Protein AF-U5WVJ7-F1 (afdb_monomer)

Secondary structure (DSSP, 8-state):
----S----THHHHHHHHHHHHHHHHHHHHHHHHHHHHHHHHGGG---HHHHHHHHHHHHHHHHHHHHHHHHHTT--S--HHHHHHHHHHHHHHHHHHHH-HHHHHHHHHHHHHHHHHHHHHHHHHHHHHHHT-GGG-------------------PPPHHHHHHHHHHHHHHHHHHHTHHHHHHHHHHHHHHHHHHHHHSBSS---SS-TTHHHHHHHHHHHHHHHHHHHHHHIIIIIHHHHHHS-HHHHHHHHHS-HHHHHHHHHHHHHHHHHHHHHHHHHSHHHHHHHHHHHT-SS--GGGGG-S-HHHHHHHHHHHHHHHHHHT--HHHHHHHHHHHHHHHHHHHS-B----GGGGGTS--HHHHHHHTB-SGGGTT----SS-THHHHHHT-----TT---S-BS-SS-PPSSHHHHHHGGG-

Foldseek 3Di:
DDDDDDPDDPVVVLVVLLVLLLVLLVVLLCLLVVVLCCLVVVCPVPPDPVSVVSSVVSVVLSVVSVVVNVCSVVVDLADDPSRVVSLVVQLVVLLVCCLVPVVRSVVSNCSSLSNVVSSLVSVVSVVVVVCVVPPPPDDDDDDDDDDDDDDDDDDDDADPVSVVVCVVVVVLVVLLVVCQVSLVSVVVSCLSPQVVQCVRFFPDPADSCHPQNVQLSVLSSSLVSLLVVLLVVLLVPVLVVLLVVADPVQLVCLQPDDLVVVLVVLVVLLQLLLLVQQLCCQPPLLSVLFALQLLADWDFALSSLSRGASVSSNRSNNSSQSVCSSSNYDPVSSVVVVVVLSVLSSQLRHRGPDDPPVCCQQAPHVQQVQLCQAQDPVSRSARRGSGGNVSRVVVVRGDHDPPDHHPTGRYPDDQDRHNVSSNCRSVD

Organism: NCBI:txid557599

Structure (mmCIF, N/CA/C/O backbone):
data_AF-U5WVJ7-F1
#
_entry.id   AF-U5WVJ7-F1
#
loop_
_atom_site.group_PDB
_atom_site.id
_atom_site.type_symbol
_atom_site.label_atom_id
_atom_site.label_alt_id
_atom_site.label_comp_id
_atom_site.label_asym_id
_atom_site.label_entity_id
_atom_site.label_seq_id
_atom_site.pdbx_PDB_ins_code
_atom_site.Cartn_x
_atom_site.Cartn_y
_atom_site.Cartn_z
_atom_site.occupancy
_atom_site.B_iso_or_equiv
_atom_site.auth_seq_id
_atom_site.auth_comp_id
_atom_site.auth_asym_id
_atom_site.auth_atom_id
_atom_site.pdbx_PDB_model_num
ATOM 1 N N . MET A 1 1 ? -30.388 20.032 55.601 1.00 39.38 1 MET A N 1
ATOM 2 C CA . MET A 1 1 ? -28.988 20.300 55.983 1.00 39.38 1 MET A CA 1
ATOM 3 C C . MET A 1 1 ? -28.206 19.000 55.839 1.00 39.38 1 MET A C 1
ATOM 5 O O . MET A 1 1 ? -28.376 18.119 56.662 1.00 39.38 1 MET A O 1
ATOM 9 N N . ASN A 1 2 ? -27.510 18.833 54.711 1.00 33.66 2 ASN A N 1
ATOM 10 C CA . ASN A 1 2 ? -26.259 18.076 54.558 1.00 33.66 2 ASN A CA 1
ATOM 11 C C . ASN A 1 2 ? -25.792 18.257 53.111 1.00 33.66 2 ASN A C 1
ATOM 13 O O . ASN A 1 2 ? -26.078 17.473 52.210 1.00 33.66 2 ASN A O 1
ATOM 17 N N . ALA A 1 3 ? -25.149 19.406 52.916 1.00 40.56 3 ALA A N 1
ATOM 18 C CA . ALA A 1 3 ? -24.217 19.646 51.834 1.00 40.56 3 ALA A CA 1
ATOM 19 C C . ALA A 1 3 ? -22.933 18.828 52.075 1.00 40.56 3 ALA A C 1
ATOM 21 O O . ALA A 1 3 ? -22.663 18.430 53.204 1.00 40.56 3 ALA A O 1
ATOM 22 N N . ALA A 1 4 ? -22.132 18.686 51.017 1.00 40.00 4 ALA A N 1
ATOM 23 C CA . ALA A 1 4 ? -20.769 18.147 50.997 1.00 40.00 4 ALA A CA 1
ATOM 24 C C . ALA A 1 4 ? -20.615 16.626 50.796 1.00 40.00 4 ALA A C 1
ATOM 26 O O . ALA A 1 4 ? -20.041 15.919 51.615 1.00 40.00 4 ALA A O 1
ATOM 27 N N . LEU A 1 5 ? -20.985 16.153 49.602 1.00 38.38 5 LEU A N 1
ATOM 28 C CA . LEU A 1 5 ? -20.219 15.103 48.922 1.00 38.38 5 LEU A CA 1
ATOM 29 C C . LEU A 1 5 ? -19.659 15.683 47.615 1.00 38.38 5 LEU A C 1
ATOM 31 O O . LEU A 1 5 ? -20.274 15.635 46.554 1.00 38.38 5 LEU A O 1
ATOM 35 N N . THR A 1 6 ? -18.527 16.371 47.781 1.00 40.62 6 THR A N 1
ATOM 36 C CA . THR A 1 6 ? -17.400 16.457 46.838 1.00 40.62 6 THR A CA 1
ATOM 37 C C . THR A 1 6 ? -17.735 16.511 45.338 1.00 40.62 6 THR A C 1
ATOM 39 O O . THR A 1 6 ? -17.520 15.562 44.582 1.00 40.62 6 THR A O 1
ATOM 42 N N . ARG A 1 7 ? -18.094 17.710 44.854 1.00 43.34 7 ARG A N 1
ATOM 43 C CA . ARG A 1 7 ? -17.657 18.132 43.513 1.00 43.34 7 ARG A CA 1
ATOM 44 C C . ARG A 1 7 ? -16.134 18.226 43.551 1.00 43.34 7 ARG A C 1
ATOM 46 O O . ARG A 1 7 ? -15.591 19.212 44.032 1.00 43.34 7 ARG A O 1
ATOM 53 N N . ALA A 1 8 ? -15.447 17.178 43.110 1.00 40.25 8 ALA A N 1
ATOM 54 C CA . ALA A 1 8 ? -14.032 17.293 42.800 1.00 40.25 8 ALA A CA 1
ATOM 55 C C . ALA A 1 8 ? -13.891 18.302 41.649 1.00 40.25 8 ALA A C 1
ATOM 57 O O . ALA A 1 8 ? -14.382 18.053 40.546 1.00 40.25 8 ALA A O 1
ATOM 58 N N . GLU A 1 9 ? -13.278 19.443 41.954 1.00 45.88 9 GLU A N 1
ATOM 59 C CA . GLU A 1 9 ? -12.773 20.445 41.014 1.00 45.88 9 GLU A CA 1
ATOM 60 C C . GLU A 1 9 ? -12.173 19.776 39.752 1.00 45.88 9 GLU A C 1
ATOM 62 O O . GLU A 1 9 ? -11.462 18.767 39.878 1.00 45.88 9 GLU A O 1
ATOM 67 N N . PRO A 1 10 ? -12.403 20.312 38.534 1.00 50.53 10 PRO A N 1
ATOM 68 C CA . PRO A 1 10 ? -11.806 19.802 37.292 1.00 50.53 10 PRO A CA 1
ATOM 69 C C . PRO A 1 10 ? -10.276 19.646 37.362 1.00 50.53 10 PRO A C 1
ATOM 71 O O . PRO A 1 10 ? -9.709 18.779 36.696 1.00 50.53 10 PRO A O 1
ATOM 74 N N . GLU A 1 11 ? -9.614 20.435 38.215 1.00 46.81 11 GLU A N 1
ATOM 75 C CA . GLU A 1 11 ? -8.170 20.396 38.457 1.00 46.81 11 GLU A CA 1
ATOM 76 C C . GLU A 1 11 ? -7.648 19.037 38.948 1.00 46.81 11 GLU A C 1
ATOM 78 O O . GLU A 1 11 ? -6.538 18.644 38.582 1.00 46.81 11 GLU A O 1
ATOM 83 N N . TYR A 1 12 ? -8.439 18.260 39.699 1.00 48.31 12 TYR A N 1
ATOM 84 C CA . TYR A 1 12 ? -7.948 17.003 40.282 1.00 48.31 12 TYR A CA 1
ATOM 85 C C . TYR A 1 12 ? -7.915 15.831 39.280 1.00 48.31 12 TYR A C 1
ATOM 87 O O . TYR A 1 12 ? -7.217 14.840 39.498 1.00 48.31 12 TYR A O 1
ATOM 95 N N . ARG A 1 13 ? -8.644 15.918 38.155 1.00 60.03 13 ARG A N 1
ATOM 96 C CA . ARG A 1 13 ? -8.751 14.813 37.176 1.00 60.03 13 ARG A CA 1
ATOM 97 C C . ARG A 1 13 ? -7.729 14.877 36.039 1.00 60.03 13 ARG A C 1
ATOM 99 O O . ARG A 1 13 ? -7.374 13.829 35.500 1.00 60.03 13 ARG A O 1
ATOM 106 N N . ASP A 1 14 ? -7.222 16.064 35.713 1.00 68.19 14 ASP A N 1
ATOM 107 C CA . ASP A 1 14 ? -6.232 16.250 34.642 1.00 68.19 14 ASP A CA 1
ATOM 108 C C . ASP A 1 14 ? -4.781 16.083 35.130 1.00 68.19 14 ASP A C 1
ATOM 110 O O . ASP A 1 14 ? -3.900 15.754 34.332 1.00 68.19 14 ASP A O 1
ATOM 114 N N . GLY A 1 15 ? -4.526 16.268 36.432 1.00 75.62 15 GLY A N 1
ATOM 115 C CA . GLY A 1 15 ? -3.184 16.339 37.032 1.00 75.62 15 GLY A CA 1
ATOM 116 C C . GLY A 1 15 ? -2.199 15.246 36.587 1.00 75.62 15 GLY A C 1
ATOM 117 O O . GLY A 1 15 ? -1.115 15.580 36.105 1.00 75.62 15 GLY A O 1
ATOM 118 N N . PRO A 1 16 ? -2.557 13.948 36.645 1.00 82.31 16 PRO A N 1
ATOM 119 C CA . PRO A 1 16 ? -1.663 12.871 36.211 1.00 82.31 16 PRO A CA 1
ATOM 120 C C . PRO A 1 16 ? -1.344 12.899 34.710 1.00 82.31 16 PRO A C 1
ATOM 122 O O . PRO A 1 16 ? -0.228 12.576 34.303 1.00 82.31 16 PRO A O 1
ATOM 125 N N . VAL A 1 17 ? -2.309 13.294 33.871 1.00 79.94 17 VAL A N 1
ATOM 126 C CA . VAL A 1 17 ? -2.121 13.378 32.412 1.00 79.94 17 VAL A CA 1
ATOM 127 C C . VAL A 1 17 ? -1.245 14.578 32.058 1.00 79.94 17 VAL A C 1
ATOM 129 O O . VAL A 1 17 ? -0.389 14.468 31.182 1.00 79.94 17 VAL A O 1
ATOM 132 N N . LEU A 1 18 ? -1.416 15.699 32.762 1.00 83.75 18 LEU A N 1
ATOM 133 C CA . LEU A 1 18 ? -0.580 16.889 32.607 1.00 83.75 18 LEU A CA 1
ATOM 134 C C . LEU A 1 18 ? 0.862 16.630 33.041 1.00 83.75 18 LEU A C 1
ATOM 136 O O . LEU A 1 18 ? 1.779 16.987 32.307 1.00 83.75 18 LEU A O 1
ATOM 140 N N . ALA A 1 19 ? 1.063 15.956 34.176 1.00 84.75 19 ALA A N 1
ATOM 141 C CA . ALA A 1 19 ? 2.390 15.568 34.644 1.00 84.75 19 ALA A CA 1
ATOM 142 C C . ALA A 1 19 ? 3.089 14.632 33.643 1.00 84.75 19 ALA A C 1
ATOM 144 O O . ALA A 1 19 ? 4.237 14.869 33.269 1.00 84.75 19 ALA A O 1
ATOM 145 N N . ALA A 1 20 ? 2.376 13.616 33.140 1.00 81.19 20 ALA A N 1
ATOM 146 C CA . ALA A 1 20 ? 2.908 12.702 32.131 1.00 81.19 20 ALA A CA 1
ATOM 147 C C . ALA A 1 20 ? 3.274 13.425 30.824 1.00 81.19 20 ALA A C 1
ATOM 149 O O . ALA A 1 20 ? 4.353 13.202 30.279 1.00 81.19 20 ALA A O 1
ATOM 150 N N . LEU A 1 21 ? 2.413 14.323 30.336 1.00 83.44 21 LEU A N 1
ATOM 151 C CA . LEU A 1 21 ? 2.706 15.132 29.152 1.00 83.44 21 LEU A CA 1
ATOM 152 C C . LEU A 1 21 ? 3.888 16.081 29.370 1.00 83.44 21 LEU A C 1
ATOM 154 O O . LEU A 1 21 ? 4.681 16.260 28.450 1.00 83.44 21 LEU A O 1
ATOM 158 N N . GLY A 1 22 ? 4.030 16.655 30.567 1.00 84.00 22 GLY A N 1
ATOM 159 C CA . GLY A 1 22 ? 5.190 17.467 30.932 1.00 84.00 22 GLY A CA 1
ATOM 160 C C . GLY A 1 22 ? 6.493 16.680 30.800 1.00 84.00 22 GLY A C 1
ATOM 161 O O . GLY A 1 22 ? 7.402 17.119 30.102 1.00 84.00 22 GLY A O 1
ATOM 162 N N . ILE A 1 23 ? 6.545 15.474 31.378 1.00 85.94 23 ILE A N 1
ATOM 163 C CA . ILE A 1 23 ? 7.710 14.577 31.290 1.00 85.94 23 ILE A CA 1
ATOM 164 C C . ILE A 1 23 ? 8.024 14.218 29.833 1.00 85.94 23 ILE A C 1
ATOM 166 O O . ILE A 1 23 ? 9.182 14.256 29.417 1.00 85.94 23 ILE A O 1
ATOM 170 N N . LEU A 1 24 ? 6.998 13.889 29.045 1.00 85.44 24 LEU A N 1
ATOM 171 C CA . LEU A 1 24 ? 7.165 13.516 27.641 1.00 85.44 24 LEU A CA 1
ATOM 172 C C . LEU A 1 24 ? 7.693 14.680 26.796 1.00 85.44 24 LEU A C 1
ATOM 174 O O . LEU A 1 24 ? 8.621 14.483 26.015 1.00 85.44 24 LEU A O 1
ATOM 178 N N . TYR A 1 25 ? 7.177 15.896 26.994 1.00 87.94 25 TYR A N 1
ATOM 179 C CA . TYR A 1 25 ? 7.705 17.085 26.323 1.00 87.94 25 TYR A CA 1
ATOM 180 C C . TYR A 1 25 ? 9.143 17.400 26.741 1.00 87.94 25 TYR A C 1
ATOM 182 O O . TYR A 1 25 ? 9.947 17.779 25.894 1.00 87.94 25 TYR A O 1
ATOM 190 N N . SER A 1 26 ? 9.503 17.210 28.014 1.00 85.19 26 SER A N 1
ATOM 191 C CA . SER A 1 26 ? 10.892 17.358 28.459 1.00 85.19 26 SER A CA 1
ATOM 192 C C . SER A 1 26 ? 11.817 16.349 27.774 1.00 85.19 26 SER A C 1
ATOM 194 O O . SER A 1 26 ? 12.875 16.732 27.279 1.00 85.19 26 SER A O 1
ATOM 196 N N . ALA A 1 27 ? 11.409 15.080 27.689 1.00 83.75 27 ALA A N 1
ATOM 197 C CA . ALA A 1 27 ? 12.177 14.045 27.000 1.00 83.75 27 ALA A CA 1
ATOM 198 C C . ALA A 1 27 ? 12.333 14.344 25.498 1.00 83.75 27 ALA A C 1
ATOM 200 O O . ALA A 1 27 ? 13.423 14.193 24.946 1.00 83.75 27 ALA A O 1
ATOM 201 N N . GLU A 1 28 ? 11.268 14.816 24.847 1.00 89.12 28 GLU A N 1
ATOM 202 C CA . GLU A 1 28 ? 11.277 15.183 23.430 1.00 89.12 28 GLU A CA 1
ATOM 203 C C . GLU A 1 28 ? 12.193 16.382 23.152 1.00 89.12 28 GLU A C 1
ATOM 205 O O . GLU A 1 28 ? 13.008 16.340 22.230 1.00 89.12 28 GLU A O 1
ATOM 210 N N . LEU A 1 29 ? 12.131 17.419 23.992 1.00 88.75 29 LEU A N 1
ATOM 211 C CA . LEU A 1 29 ? 13.004 18.590 23.894 1.00 88.75 29 LEU A CA 1
ATOM 212 C C . LEU A 1 29 ? 14.479 18.226 24.072 1.00 88.75 29 LEU A C 1
ATOM 214 O O . LEU A 1 29 ? 15.312 18.670 23.283 1.00 88.75 29 LEU A O 1
ATOM 218 N N . ILE A 1 30 ? 14.801 17.396 25.068 1.00 87.56 30 ILE A N 1
ATOM 219 C CA . ILE A 1 30 ? 16.170 16.915 25.298 1.00 87.56 30 ILE A CA 1
ATOM 220 C C . ILE A 1 30 ? 16.655 16.104 24.093 1.00 87.56 30 ILE A C 1
ATOM 222 O O . ILE A 1 30 ? 17.775 16.310 23.629 1.00 87.56 30 ILE A O 1
ATOM 226 N N . GLY A 1 31 ? 15.811 15.220 23.554 1.00 85.19 31 GLY A N 1
ATOM 227 C CA . GLY A 1 31 ? 16.137 14.418 22.377 1.00 85.19 31 GLY A CA 1
ATOM 228 C C . GLY A 1 31 ? 16.413 15.271 21.137 1.00 85.19 31 GLY A C 1
ATOM 229 O O . GLY A 1 31 ? 17.430 15.078 20.471 1.00 85.19 31 GLY A O 1
ATOM 230 N N . LEU A 1 32 ? 15.551 16.251 20.851 1.00 85.94 32 LEU A N 1
ATOM 231 C CA . LEU A 1 32 ? 15.700 17.147 19.700 1.00 85.94 32 LEU A CA 1
ATOM 232 C C . LEU A 1 32 ? 16.911 18.072 19.838 1.00 85.94 32 LEU A C 1
ATOM 234 O O . LEU A 1 32 ? 17.669 18.230 18.880 1.00 85.94 32 LEU A O 1
ATOM 238 N N . ALA A 1 33 ? 17.137 18.635 21.026 1.00 86.19 33 ALA A N 1
ATOM 239 C CA . ALA A 1 33 ? 18.307 19.464 21.302 1.00 86.19 33 ALA A CA 1
ATOM 240 C C . ALA A 1 33 ? 19.608 18.650 21.226 1.00 86.19 33 ALA A C 1
ATOM 242 O O . ALA A 1 33 ? 20.583 19.102 20.629 1.00 86.19 33 ALA A O 1
ATOM 243 N N . GLY A 1 34 ? 19.613 17.427 21.766 1.00 84.88 34 GLY A N 1
ATOM 244 C CA . GLY A 1 34 ? 20.745 16.506 21.677 1.00 84.88 34 GLY A CA 1
ATOM 245 C C . GLY A 1 34 ? 21.053 16.097 20.237 1.00 84.88 34 GLY A C 1
ATOM 246 O O . GLY A 1 34 ? 22.216 16.090 19.839 1.00 84.88 34 GLY A O 1
ATOM 247 N N . ALA A 1 35 ? 20.026 15.826 19.428 1.00 81.88 35 ALA A N 1
ATOM 248 C CA . ALA A 1 35 ? 20.184 15.530 18.007 1.00 81.88 35 ALA A CA 1
ATOM 249 C C . ALA A 1 35 ? 20.720 16.740 17.229 1.00 81.88 35 ALA A C 1
ATOM 251 O O . ALA A 1 35 ? 21.654 16.591 16.444 1.00 81.88 35 ALA A O 1
ATOM 252 N N . ALA A 1 36 ? 20.185 17.940 17.479 1.00 83.81 36 ALA A N 1
ATOM 253 C CA . ALA A 1 36 ? 20.684 19.169 16.868 1.00 83.81 36 ALA A CA 1
ATOM 254 C C . ALA A 1 36 ? 22.158 19.404 17.230 1.00 83.81 36 ALA A C 1
ATOM 256 O O . ALA A 1 36 ? 22.970 19.640 16.341 1.00 83.81 36 ALA A O 1
ATOM 257 N N . ALA A 1 37 ? 22.516 19.253 18.509 1.00 82.88 37 ALA A N 1
ATOM 258 C CA . ALA A 1 37 ? 23.888 19.382 18.992 1.00 82.88 37 ALA A CA 1
ATOM 259 C C . ALA A 1 37 ? 24.825 18.312 18.413 1.00 82.88 37 ALA A C 1
ATOM 261 O O . ALA A 1 37 ? 25.979 18.598 18.115 1.00 82.88 37 ALA A O 1
ATOM 262 N N . PHE A 1 38 ? 24.350 17.079 18.232 1.00 80.69 38 PHE A N 1
ATOM 263 C CA . PHE A 1 38 ? 25.131 16.016 17.603 1.00 80.69 38 PHE A CA 1
ATOM 264 C C . PHE A 1 38 ? 25.396 16.312 16.123 1.00 80.69 38 PHE A C 1
ATOM 266 O O . PHE A 1 38 ? 26.525 16.154 15.665 1.00 80.69 38 PHE A O 1
ATOM 273 N N . VAL A 1 39 ? 24.382 16.783 15.389 1.00 79.12 39 VAL A N 1
ATOM 274 C CA . VAL A 1 39 ? 24.508 17.152 13.970 1.00 79.12 39 VAL A CA 1
ATOM 275 C C . VAL A 1 39 ? 25.453 18.341 13.793 1.00 79.12 39 VAL A C 1
ATOM 277 O O . VAL A 1 39 ? 26.302 18.310 12.906 1.00 79.12 39 VAL A O 1
ATOM 280 N N . THR A 1 40 ? 25.364 19.362 14.649 1.00 77.12 40 THR A N 1
ATOM 281 C CA . THR A 1 40 ? 26.271 20.519 14.584 1.00 77.12 40 THR A CA 1
ATOM 282 C C . THR A 1 40 ? 27.687 20.160 15.027 1.00 77.12 40 THR A C 1
ATOM 284 O O . THR A 1 40 ? 28.644 20.551 14.364 1.00 77.12 40 THR A O 1
ATOM 287 N N . LYS A 1 41 ? 27.841 19.356 16.090 1.00 73.50 41 LYS A N 1
ATOM 288 C CA . LYS A 1 41 ? 29.154 18.941 16.604 1.00 73.50 41 LYS A CA 1
ATOM 289 C C . LYS A 1 41 ? 29.879 17.979 15.657 1.00 73.50 41 LYS A C 1
ATOM 291 O O . LYS A 1 41 ? 31.076 18.129 15.446 1.00 73.50 41 LYS A O 1
ATOM 296 N N . GLY A 1 42 ? 29.157 17.024 15.071 1.00 60.91 42 GLY A N 1
ATOM 297 C CA . GLY A 1 42 ? 29.686 16.091 14.069 1.00 60.91 42 GLY A CA 1
ATOM 298 C C . GLY A 1 42 ? 29.969 16.740 12.711 1.00 60.91 42 GLY A C 1
ATOM 299 O O . GLY A 1 42 ? 30.726 16.188 11.922 1.00 60.91 42 GLY A O 1
ATOM 300 N N . GLY A 1 43 ? 29.401 17.921 12.449 1.00 54.59 43 GLY A N 1
ATOM 301 C CA . GLY A 1 43 ? 29.633 18.689 11.229 1.00 54.59 43 GLY A CA 1
ATOM 302 C C . GLY A 1 43 ? 30.956 19.458 11.197 1.00 54.59 43 GLY A C 1
ATOM 303 O O . GLY A 1 43 ? 31.391 19.819 10.112 1.00 54.59 43 GLY A O 1
ATOM 304 N N . HIS A 1 44 ? 31.634 19.694 12.327 1.00 54.09 44 HIS A N 1
ATOM 305 C CA . HIS A 1 44 ? 32.836 20.548 12.357 1.00 54.09 44 HIS A CA 1
ATOM 306 C C . HIS A 1 44 ? 33.995 20.069 11.468 1.00 54.09 44 HIS A C 1
ATOM 308 O O . HIS A 1 44 ? 34.852 20.884 11.133 1.00 54.09 44 HIS A O 1
ATOM 314 N N . GLU A 1 45 ? 34.009 18.804 11.040 1.00 56.19 45 GLU A N 1
ATOM 315 C CA . GLU A 1 45 ? 35.023 18.300 10.108 1.00 56.19 45 GLU A CA 1
ATOM 316 C C . GLU A 1 45 ? 34.643 18.495 8.628 1.00 56.19 45 GLU A C 1
ATOM 318 O O . GLU A 1 45 ? 35.547 18.645 7.817 1.00 56.19 45 GLU A O 1
ATOM 323 N N . HIS A 1 46 ? 33.350 18.619 8.276 1.00 53.66 46 HIS A N 1
ATOM 324 C CA . HIS A 1 46 ? 32.839 19.029 6.952 1.00 53.66 46 HIS A CA 1
ATOM 325 C C . HIS A 1 46 ? 31.347 19.443 7.035 1.00 53.66 46 HIS A C 1
ATOM 327 O O . HIS A 1 46 ? 30.448 18.622 6.853 1.00 53.66 46 HIS A O 1
ATOM 333 N N . LEU A 1 47 ? 31.059 20.727 7.291 1.00 55.94 47 LEU A N 1
ATOM 334 C CA . LEU A 1 47 ? 29.691 21.270 7.263 1.00 55.94 47 LEU A CA 1
ATOM 335 C C . LEU A 1 47 ? 29.242 21.474 5.809 1.00 55.94 47 LEU A C 1
ATOM 337 O O . LEU A 1 47 ? 29.519 22.506 5.196 1.00 55.94 47 LEU A O 1
ATOM 341 N N . ASP A 1 48 ? 28.530 20.500 5.247 1.00 68.44 48 ASP A N 1
ATOM 342 C CA . ASP A 1 48 ? 27.805 20.698 3.993 1.00 68.44 48 ASP A CA 1
ATOM 343 C C . ASP A 1 48 ? 26.459 21.430 4.217 1.00 68.44 48 ASP A C 1
ATOM 345 O O . ASP A 1 48 ? 25.963 21.603 5.336 1.00 68.44 48 ASP A O 1
ATOM 349 N N . ARG A 1 49 ? 25.819 21.879 3.132 1.00 69.56 49 ARG A N 1
ATOM 350 C CA . ARG A 1 49 ? 24.520 22.573 3.202 1.00 69.56 49 ARG A CA 1
ATOM 351 C C . ARG A 1 49 ? 23.417 21.691 3.821 1.00 69.56 49 ARG A C 1
ATOM 353 O O . ARG A 1 49 ? 22.477 22.226 4.404 1.00 69.56 49 ARG A O 1
ATOM 360 N N . GLY A 1 50 ? 23.523 20.364 3.715 1.00 68.81 50 GLY A N 1
ATOM 361 C CA . GLY A 1 50 ? 22.529 19.413 4.218 1.00 68.81 50 GLY A CA 1
ATOM 362 C C . GLY A 1 50 ? 22.522 19.304 5.743 1.00 68.81 50 GLY A C 1
ATOM 363 O O . GLY A 1 50 ? 21.456 19.366 6.359 1.00 68.81 50 GLY A O 1
ATOM 364 N N . THR A 1 51 ? 23.701 19.221 6.361 1.00 72.56 51 THR A N 1
ATOM 365 C CA . THR A 1 51 ? 23.864 19.186 7.828 1.00 72.56 51 THR A CA 1
ATOM 366 C C . THR A 1 51 ? 23.320 20.449 8.496 1.00 72.56 51 THR A C 1
ATOM 368 O O . THR A 1 51 ? 22.613 20.366 9.502 1.00 72.56 51 THR A O 1
ATOM 371 N N . THR A 1 52 ? 23.552 21.613 7.885 1.00 72.75 52 THR A N 1
ATOM 372 C CA . THR A 1 52 ? 23.042 22.902 8.379 1.00 72.75 52 THR A CA 1
ATOM 373 C C . THR A 1 52 ? 21.515 22.961 8.324 1.00 72.75 52 THR A C 1
ATOM 375 O O . THR A 1 52 ? 20.870 23.329 9.305 1.00 72.75 52 THR A O 1
ATOM 378 N N . VAL A 1 53 ? 20.913 22.549 7.202 1.00 71.50 53 VAL A N 1
ATOM 379 C CA . VAL A 1 53 ? 19.448 22.518 7.052 1.00 71.50 53 VAL A CA 1
ATOM 380 C C . VAL A 1 53 ? 18.813 21.561 8.061 1.00 71.50 53 VAL A C 1
ATOM 382 O O . VAL A 1 53 ? 17.817 21.911 8.694 1.00 71.50 53 VAL A O 1
ATOM 385 N N . LEU A 1 54 ? 19.402 20.380 8.265 1.00 72.81 54 LEU A N 1
ATOM 386 C CA . LEU A 1 54 ? 18.901 19.410 9.236 1.00 72.81 54 LEU A CA 1
ATOM 387 C C . LEU A 1 54 ? 18.962 19.947 10.673 1.00 72.81 54 LEU A C 1
ATOM 389 O O . LEU A 1 54 ? 17.989 19.812 11.413 1.00 72.81 54 LEU A O 1
ATOM 393 N N . ALA A 1 55 ? 20.063 20.595 11.060 1.00 75.56 55 ALA A N 1
ATOM 394 C CA . ALA A 1 55 ? 20.185 21.224 12.373 1.00 75.56 55 ALA A CA 1
ATOM 395 C C . ALA A 1 55 ? 19.109 22.303 12.591 1.00 75.56 55 ALA A C 1
ATOM 397 O O . ALA A 1 55 ? 18.464 22.325 13.639 1.00 75.56 55 ALA A O 1
ATOM 398 N N . VAL A 1 56 ? 18.852 23.146 11.583 1.00 74.25 56 VAL A N 1
ATOM 399 C CA . VAL A 1 56 ? 17.796 24.173 11.637 1.00 74.25 56 VAL A CA 1
ATOM 400 C C . VAL A 1 56 ? 16.411 23.545 11.803 1.00 74.25 56 VAL A C 1
ATOM 402 O O . VAL A 1 56 ? 15.628 24.010 12.632 1.00 74.25 56 VAL A O 1
ATOM 405 N N . ILE A 1 57 ? 16.113 22.466 11.073 1.00 75.62 57 ILE A N 1
ATOM 406 C CA . ILE A 1 57 ? 14.839 21.740 11.200 1.00 75.62 57 ILE A CA 1
ATOM 407 C C . ILE A 1 57 ? 14.669 21.176 12.616 1.00 75.62 57 ILE A C 1
ATOM 409 O O . ILE A 1 57 ? 13.595 21.315 13.200 1.00 75.62 57 ILE A O 1
ATOM 413 N N . LEU A 1 58 ? 15.716 20.577 13.192 1.00 77.12 58 LEU A N 1
ATOM 414 C CA . LEU A 1 58 ? 15.672 20.012 14.546 1.00 77.12 58 LEU A CA 1
ATOM 415 C C . LEU A 1 58 ? 15.462 21.092 15.616 1.00 77.12 58 LEU A C 1
ATOM 417 O O . LEU A 1 58 ? 14.661 20.902 16.532 1.00 77.12 58 LEU A O 1
ATOM 421 N N . VAL A 1 59 ? 16.116 22.248 15.471 1.00 81.12 59 VAL A N 1
ATOM 422 C CA . VAL A 1 59 ? 15.919 23.405 16.359 1.00 81.12 59 VAL A CA 1
ATOM 423 C C . VAL A 1 59 ? 14.498 23.959 16.235 1.00 81.12 59 VAL A C 1
ATOM 425 O O . VAL A 1 59 ? 13.852 24.224 17.250 1.00 81.12 59 VAL A O 1
ATOM 428 N N . ALA A 1 60 ? 13.973 24.086 15.014 1.00 75.19 60 ALA A N 1
ATOM 429 C CA . ALA A 1 60 ? 12.601 24.536 14.785 1.00 75.19 60 ALA A CA 1
ATOM 430 C C . ALA A 1 60 ? 11.574 23.562 15.389 1.00 75.19 60 ALA A C 1
ATOM 432 O O . ALA A 1 60 ? 10.630 23.992 16.056 1.00 75.19 60 ALA A O 1
ATOM 433 N N . ALA A 1 61 ? 11.785 22.253 15.225 1.00 74.06 61 ALA A N 1
ATOM 434 C CA . ALA A 1 61 ? 10.949 21.225 15.836 1.00 74.06 61 ALA A CA 1
ATOM 435 C C . ALA A 1 61 ? 10.978 21.305 17.372 1.00 74.06 61 ALA A C 1
ATOM 437 O O . ALA A 1 61 ? 9.919 21.256 18.000 1.00 74.06 61 ALA A O 1
ATOM 438 N N . ALA A 1 62 ? 12.158 21.506 17.973 1.00 82.81 62 ALA A N 1
ATOM 439 C CA . ALA A 1 62 ? 12.299 21.692 19.418 1.00 82.81 62 ALA A CA 1
ATOM 440 C C . ALA A 1 62 ? 11.547 22.941 19.903 1.00 82.81 62 ALA A C 1
ATOM 442 O O . ALA A 1 62 ? 10.781 22.872 20.862 1.00 82.81 62 ALA A O 1
ATOM 443 N N . ALA A 1 63 ? 11.691 24.072 19.206 1.00 82.62 63 ALA A N 1
ATOM 444 C CA . ALA A 1 63 ? 10.985 25.306 19.544 1.00 82.62 63 ALA A CA 1
ATOM 445 C C . ALA A 1 63 ? 9.458 25.130 19.483 1.00 82.62 63 ALA A C 1
ATOM 447 O O . ALA A 1 63 ? 8.741 25.563 20.389 1.00 82.62 63 ALA A O 1
ATOM 448 N N . MET A 1 64 ? 8.950 24.445 18.455 1.00 78.81 64 MET A N 1
ATOM 449 C CA . MET A 1 64 ? 7.518 24.166 18.335 1.00 78.81 64 MET A CA 1
ATOM 450 C C . MET A 1 64 ? 7.016 23.194 19.412 1.00 78.81 64 MET A C 1
ATOM 452 O O . MET A 1 64 ? 5.942 23.417 19.975 1.00 78.81 64 MET A O 1
ATOM 456 N N . ALA A 1 65 ? 7.778 22.146 19.741 1.00 81.81 65 ALA A N 1
ATOM 457 C CA . ALA A 1 65 ? 7.437 21.229 20.831 1.00 81.81 65 ALA A CA 1
ATOM 458 C C . ALA A 1 65 ? 7.374 21.980 22.173 1.00 81.81 65 ALA A C 1
ATOM 460 O O . ALA A 1 65 ? 6.391 21.863 22.908 1.00 81.81 65 ALA A O 1
ATOM 461 N N . GLY A 1 66 ? 8.355 22.850 22.435 1.00 86.12 66 GLY A N 1
ATOM 462 C CA . GLY A 1 66 ? 8.396 23.711 23.618 1.00 86.12 66 GLY A CA 1
ATOM 463 C C . GLY A 1 66 ? 7.217 24.681 23.688 1.00 86.12 66 GLY A C 1
ATOM 464 O O . GLY A 1 66 ? 6.580 24.809 24.733 1.00 86.12 66 GLY A O 1
ATOM 465 N N . TRP A 1 67 ? 6.841 25.297 22.566 1.00 86.62 67 TRP A N 1
ATOM 466 C CA . TRP A 1 67 ? 5.645 26.139 22.485 1.00 86.62 67 TRP A CA 1
ATOM 467 C C . TRP A 1 67 ? 4.370 25.374 22.869 1.00 86.62 67 TRP A C 1
ATOM 469 O O . TRP A 1 67 ? 3.521 25.879 23.610 1.00 86.62 67 TRP A O 1
ATOM 479 N N . HIS A 1 68 ? 4.222 24.137 22.389 1.00 83.56 68 HIS A N 1
ATOM 480 C CA . HIS A 1 68 ? 3.073 23.302 22.732 1.00 83.56 68 HIS A CA 1
ATOM 481 C C . HIS A 1 68 ? 3.087 22.827 24.194 1.00 83.56 68 HIS A C 1
ATOM 483 O O . HIS A 1 68 ? 2.012 22.717 24.792 1.00 83.56 68 HIS A O 1
ATOM 489 N N . ALA A 1 69 ? 4.265 22.632 24.789 1.00 83.94 69 ALA A N 1
ATOM 490 C CA . ALA A 1 69 ? 4.416 22.384 26.221 1.00 83.94 69 ALA A CA 1
ATOM 491 C C . ALA A 1 69 ? 3.995 23.606 27.061 1.00 83.94 69 ALA A C 1
ATOM 493 O O . ALA A 1 69 ? 3.209 23.471 27.995 1.00 83.94 69 ALA A O 1
ATOM 494 N N . ILE A 1 70 ? 4.413 24.820 26.685 1.00 86.75 70 ILE A N 1
ATOM 495 C CA . ILE A 1 70 ? 3.991 26.063 27.359 1.00 86.75 70 ILE A CA 1
ATOM 496 C C . ILE A 1 70 ? 2.472 26.231 27.278 1.00 86.75 70 ILE A C 1
ATOM 498 O O . ILE A 1 70 ? 1.811 26.521 28.271 1.00 86.75 70 ILE A O 1
ATOM 502 N N . ARG A 1 71 ? 1.891 25.980 26.103 1.00 86.12 71 ARG A N 1
ATOM 503 C CA . ARG A 1 71 ? 0.437 25.994 25.895 1.00 86.12 71 ARG A CA 1
ATOM 504 C C . ARG A 1 71 ? -0.302 25.033 26.823 1.00 86.12 71 ARG A C 1
ATOM 506 O O . ARG A 1 71 ? -1.368 25.384 27.324 1.00 86.12 71 ARG A O 1
ATOM 513 N N . LEU A 1 72 ? 0.232 23.829 27.022 1.00 85.56 72 LEU A N 1
ATOM 514 C CA . LEU A 1 72 ? -0.319 22.847 27.955 1.00 85.56 72 LEU A CA 1
ATOM 515 C C . LEU A 1 72 ? -0.320 23.390 29.393 1.00 85.56 72 LEU A C 1
ATOM 517 O O . LEU A 1 72 ? -1.340 23.297 30.078 1.00 85.56 72 LEU A O 1
ATOM 521 N N . LEU A 1 73 ? 0.796 23.997 29.815 1.00 84.94 73 LEU A N 1
ATOM 522 C CA . LEU A 1 73 ? 0.946 24.626 31.133 1.00 84.94 73 LEU A CA 1
ATOM 523 C C . LEU A 1 73 ? 0.011 25.831 31.313 1.00 84.94 73 LEU A C 1
ATOM 525 O O . LEU A 1 73 ? -0.517 26.040 32.396 1.00 84.94 73 LEU A O 1
ATOM 529 N N . GLN A 1 74 ? -0.280 26.564 30.236 1.00 83.88 74 GLN A N 1
ATOM 530 C CA . GLN A 1 74 ? -1.261 27.659 30.197 1.00 83.88 74 GLN A CA 1
ATOM 531 C C . GLN A 1 74 ? -2.727 27.181 30.169 1.00 83.88 74 GLN A C 1
ATOM 533 O O . GLN A 1 74 ? -3.633 27.966 29.894 1.00 83.88 74 GLN A O 1
ATOM 538 N N . GLY A 1 75 ? -2.985 25.893 30.404 1.00 79.81 75 GLY A N 1
ATOM 539 C CA . GLY A 1 75 ? -4.342 25.356 30.510 1.00 79.81 75 GLY A CA 1
ATOM 540 C C . GLY A 1 75 ? -4.954 24.879 29.193 1.00 79.81 75 GLY A C 1
ATOM 541 O O . GLY A 1 75 ? -6.123 24.498 29.167 1.00 79.81 75 GLY A O 1
ATOM 542 N N . ALA A 1 76 ? -4.205 24.838 28.084 1.00 77.88 76 ALA A N 1
ATOM 543 C CA . ALA A 1 76 ? -4.731 24.252 26.855 1.00 77.88 76 ALA A CA 1
ATOM 544 C C . ALA A 1 76 ? -4.984 22.748 27.035 1.00 77.88 76 ALA A C 1
ATOM 546 O O . ALA A 1 76 ? -4.103 22.004 27.462 1.00 77.88 76 ALA A O 1
ATOM 547 N N . ARG A 1 77 ? -6.177 22.289 26.644 1.00 81.50 77 ARG A N 1
ATOM 548 C CA . ARG A 1 77 ? -6.578 20.869 26.706 1.00 81.50 77 ARG A CA 1
ATOM 549 C C . ARG A 1 77 ? -6.763 20.212 25.337 1.00 81.50 77 ARG A C 1
ATOM 551 O O . ARG A 1 77 ? -7.084 19.032 25.255 1.00 81.50 77 ARG A O 1
ATOM 558 N N . VAL A 1 78 ? -6.519 20.963 24.261 1.00 75.06 78 VAL A N 1
ATOM 559 C CA . VAL A 1 78 ? -6.590 20.489 22.873 1.00 75.06 78 VAL A CA 1
ATOM 560 C C . VAL A 1 78 ? -5.320 20.875 22.120 1.00 75.06 78 VAL A C 1
ATOM 562 O O . VAL A 1 78 ? -4.861 22.021 22.191 1.00 75.06 78 VAL A O 1
ATOM 565 N N . LEU A 1 79 ? -4.775 19.912 21.375 1.00 76.81 79 LEU A N 1
ATOM 566 C CA . LEU A 1 79 ? -3.632 20.117 20.495 1.00 76.81 79 LEU A CA 1
ATOM 567 C C . LEU A 1 79 ? -4.096 20.800 19.204 1.00 76.81 79 LEU A C 1
ATOM 569 O O . LEU A 1 79 ? -5.032 20.345 18.549 1.00 76.81 79 LEU A O 1
ATOM 573 N N . LYS A 1 80 ? -3.442 21.902 18.827 1.00 75.44 80 LYS A N 1
ATOM 574 C CA . LYS A 1 80 ? -3.717 22.577 17.550 1.00 75.44 80 LYS A CA 1
ATOM 575 C C . LYS A 1 80 ? -3.247 21.718 16.373 1.00 75.44 80 LYS A C 1
ATOM 577 O O . LYS A 1 80 ? -2.345 20.900 16.529 1.00 75.44 80 LYS A O 1
ATOM 582 N N . VAL A 1 81 ? -3.775 21.992 15.180 1.00 65.25 81 VAL A N 1
ATOM 583 C CA . VAL A 1 81 ? -3.376 21.327 13.922 1.00 65.25 81 VAL A CA 1
ATOM 584 C C . VAL A 1 81 ? -1.860 21.372 13.705 1.00 65.25 81 VAL A C 1
ATOM 586 O O . VAL A 1 81 ? -1.268 20.367 13.331 1.00 65.25 81 VAL A O 1
ATOM 589 N N . THR A 1 82 ? -1.210 22.495 14.023 1.00 62.53 82 THR A N 1
ATOM 590 C CA . THR A 1 82 ? 0.254 22.639 13.935 1.00 62.53 82 THR A CA 1
ATOM 591 C C . THR A 1 82 ? 1.000 21.690 14.873 1.00 62.53 82 THR A C 1
ATOM 593 O O . THR A 1 82 ? 2.030 21.139 14.502 1.00 62.53 82 THR A O 1
ATOM 596 N N . GLY A 1 83 ? 0.458 21.462 16.070 1.00 68.44 83 GLY A N 1
ATOM 597 C CA . GLY A 1 83 ? 1.024 20.530 17.039 1.00 68.44 83 GLY A CA 1
ATOM 598 C C . GLY A 1 83 ? 0.787 19.085 16.635 1.00 68.44 83 GLY A C 1
ATOM 599 O O . GLY A 1 83 ? 1.690 18.268 16.754 1.00 68.44 83 GLY A O 1
ATOM 600 N N . LEU A 1 84 ? -0.388 18.776 16.082 1.00 67.44 84 LEU A N 1
ATOM 601 C CA . LEU A 1 84 ? -0.673 17.455 15.525 1.00 67.44 84 LEU A CA 1
ATOM 602 C C . LEU A 1 84 ? 0.267 17.133 14.356 1.00 67.44 84 LEU A C 1
ATOM 604 O O . LEU A 1 84 ? 0.813 16.034 14.306 1.00 67.44 84 LEU A O 1
ATOM 608 N N . ALA A 1 85 ? 0.489 18.089 13.451 1.00 57.75 85 ALA A N 1
ATOM 609 C CA . ALA A 1 85 ? 1.402 17.939 12.321 1.00 57.75 85 ALA A CA 1
ATOM 610 C C . ALA A 1 85 ? 2.850 17.713 12.780 1.00 57.75 85 ALA A C 1
ATOM 612 O O . ALA A 1 85 ? 3.488 16.768 12.319 1.00 57.75 85 ALA A O 1
ATOM 613 N N . LEU A 1 86 ? 3.339 18.518 13.733 1.00 75.44 86 LEU A N 1
ATOM 614 C CA . LEU A 1 86 ? 4.668 18.340 14.323 1.00 75.44 86 LEU A CA 1
ATOM 615 C C . LEU A 1 86 ? 4.817 16.952 14.954 1.00 75.44 86 LEU A C 1
ATOM 617 O O . LEU A 1 86 ? 5.741 16.220 14.618 1.00 75.44 86 LEU A O 1
ATOM 621 N N . GLN A 1 87 ? 3.891 16.576 15.836 1.00 78.38 87 GLN A N 1
ATOM 622 C CA . GLN A 1 87 ? 3.954 15.306 16.561 1.00 78.38 87 GLN A CA 1
ATOM 623 C C . GLN A 1 87 ? 3.835 14.098 15.625 1.00 78.3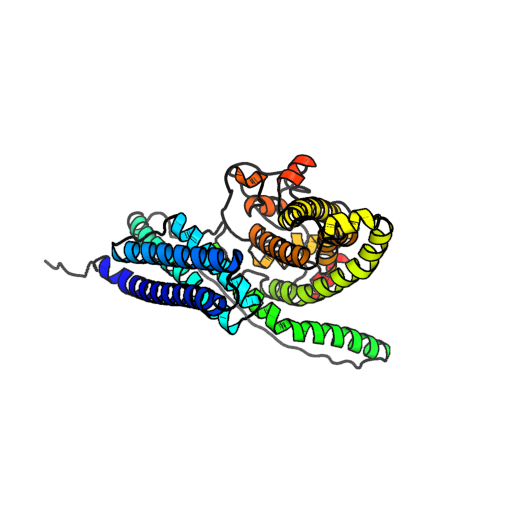8 87 GLN A C 1
ATOM 625 O O . GLN A 1 87 ? 4.501 13.086 15.827 1.00 78.38 87 GLN A O 1
ATOM 630 N N . SER A 1 88 ? 3.053 14.222 14.550 1.00 63.53 88 SER A N 1
ATOM 631 C CA . SER A 1 88 ? 2.983 13.204 13.498 1.00 63.53 88 SER A CA 1
ATOM 632 C C . SER A 1 88 ? 4.310 13.088 12.746 1.00 63.53 88 SER A C 1
ATOM 634 O O . SER A 1 88 ? 4.791 11.980 12.535 1.00 63.53 88 SER A O 1
ATOM 636 N N . ALA A 1 89 ? 4.942 14.209 12.384 1.00 62.47 89 ALA A N 1
ATOM 637 C CA . ALA A 1 89 ? 6.238 14.209 11.705 1.00 62.47 89 ALA A CA 1
ATOM 638 C C . ALA A 1 89 ? 7.360 13.625 12.583 1.00 62.47 89 ALA A C 1
ATOM 640 O O . ALA A 1 89 ? 8.170 12.830 12.098 1.00 62.47 89 ALA A O 1
ATOM 641 N N . LEU A 1 90 ? 7.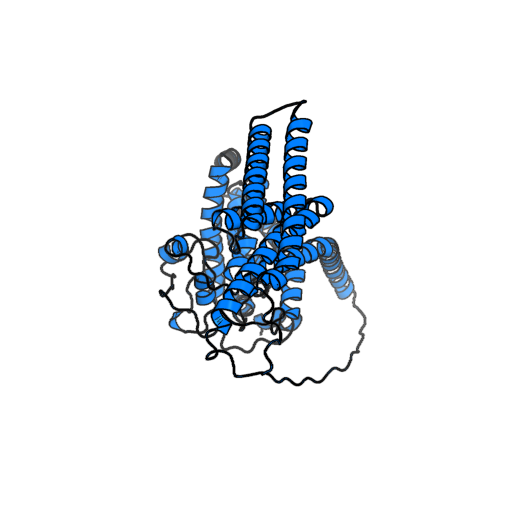381 13.966 13.876 1.00 72.31 90 LEU A N 1
ATOM 642 C CA . LEU A 1 90 ? 8.328 13.416 14.851 1.00 72.31 90 LEU A CA 1
ATOM 643 C C . LEU A 1 90 ? 8.135 11.911 15.025 1.00 72.31 90 LEU A C 1
ATOM 645 O O . LEU A 1 90 ? 9.102 11.157 14.925 1.00 72.31 90 LEU A O 1
ATOM 649 N N . LEU A 1 91 ? 6.887 11.462 15.176 1.00 69.56 91 LEU A N 1
ATOM 650 C CA . LEU A 1 91 ? 6.561 10.044 15.261 1.00 69.56 91 LEU A CA 1
ATOM 651 C C . LEU A 1 91 ? 6.988 9.291 13.991 1.00 69.56 91 LEU A C 1
ATOM 653 O O . LEU A 1 91 ? 7.685 8.285 14.094 1.00 69.56 91 LEU A O 1
ATOM 657 N N . ILE A 1 92 ? 6.641 9.787 12.798 1.00 58.69 92 ILE A N 1
ATOM 658 C CA . ILE A 1 92 ? 7.033 9.183 11.508 1.00 58.69 92 ILE A CA 1
ATOM 659 C C . ILE A 1 92 ? 8.559 9.083 11.389 1.00 58.69 92 ILE A C 1
ATOM 661 O O . ILE A 1 92 ? 9.087 8.045 10.988 1.00 58.69 92 ILE A O 1
ATOM 665 N N . THR A 1 93 ? 9.277 10.136 11.779 1.00 65.69 93 THR A N 1
ATOM 666 C CA . THR A 1 93 ? 10.745 10.153 11.757 1.00 65.69 93 THR A CA 1
ATOM 667 C C . THR A 1 93 ? 11.324 9.138 12.741 1.00 65.69 93 THR A C 1
ATOM 669 O O . THR A 1 93 ? 12.215 8.369 12.384 1.00 65.69 93 THR A O 1
ATOM 672 N N . ALA A 1 94 ? 10.786 9.072 13.959 1.00 64.19 94 ALA A N 1
ATOM 673 C CA . ALA A 1 94 ? 11.197 8.107 14.973 1.00 64.19 94 ALA A CA 1
ATOM 674 C C . ALA A 1 94 ? 10.964 6.661 14.515 1.00 64.19 94 ALA A C 1
ATOM 676 O O . ALA A 1 94 ? 11.821 5.802 14.716 1.00 64.19 94 ALA A O 1
ATOM 677 N N . ILE A 1 95 ? 9.844 6.404 13.836 1.00 53.69 95 ILE A N 1
ATOM 678 C CA . ILE A 1 95 ? 9.532 5.113 13.216 1.00 53.69 95 ILE A CA 1
ATOM 679 C C . ILE A 1 95 ? 10.561 4.773 12.144 1.00 53.69 95 ILE A C 1
ATOM 681 O O . ILE A 1 95 ? 11.131 3.684 12.174 1.00 53.69 95 ILE A O 1
ATOM 685 N N . ALA A 1 96 ? 10.840 5.702 11.227 1.00 54.06 96 ALA A N 1
ATOM 686 C CA . ALA A 1 96 ? 11.841 5.499 10.186 1.00 54.06 96 ALA A CA 1
ATOM 687 C C . ALA A 1 96 ? 13.210 5.157 10.798 1.00 54.06 96 ALA A C 1
ATOM 689 O O . ALA A 1 96 ? 13.836 4.173 10.402 1.00 54.06 96 ALA A O 1
ATOM 690 N N . ILE A 1 97 ? 13.630 5.877 11.842 1.00 60.56 97 ILE A N 1
ATOM 691 C CA . ILE A 1 97 ? 14.865 5.571 12.575 1.00 60.56 97 ILE A CA 1
ATOM 692 C C . ILE A 1 97 ? 14.776 4.197 13.242 1.00 60.56 97 ILE A C 1
ATOM 694 O O . ILE A 1 97 ? 15.722 3.425 13.136 1.00 60.56 97 ILE A O 1
ATOM 698 N N . ALA A 1 98 ? 13.654 3.841 13.871 1.00 58.56 98 ALA A N 1
ATOM 699 C CA . ALA A 1 98 ? 13.479 2.553 14.544 1.00 58.56 98 ALA A CA 1
ATOM 700 C C . ALA A 1 98 ? 13.603 1.366 13.581 1.00 58.56 98 ALA A C 1
ATOM 702 O O . ALA A 1 98 ? 14.072 0.305 13.986 1.00 58.56 98 ALA A O 1
ATOM 703 N N . THR A 1 99 ? 13.243 1.546 12.304 1.00 52.31 99 THR A N 1
ATOM 704 C CA . THR A 1 99 ? 13.404 0.497 11.283 1.00 52.31 99 THR A CA 1
ATOM 705 C C . THR A 1 99 ? 14.854 0.232 10.886 1.00 52.31 99 THR A C 1
ATOM 707 O O . THR A 1 99 ? 15.146 -0.857 10.400 1.00 52.31 99 THR A O 1
ATOM 710 N N . VAL A 1 100 ? 15.758 1.192 11.102 1.00 58.72 100 VAL A N 1
ATOM 711 C CA . VAL A 1 100 ? 17.184 1.074 10.748 1.00 58.72 100 VAL A CA 1
ATOM 712 C C . VAL A 1 100 ? 18.058 0.883 11.991 1.00 58.72 100 VAL A C 1
ATOM 714 O O . VAL A 1 100 ? 19.024 0.126 11.975 1.00 58.72 100 VAL A O 1
ATOM 717 N N . ARG A 1 101 ? 17.728 1.574 13.086 1.00 71.12 101 ARG A N 1
ATOM 718 C CA . ARG A 1 101 ? 18.435 1.582 14.373 1.00 71.12 101 ARG A CA 1
ATOM 719 C C . ARG A 1 101 ? 17.423 1.514 15.526 1.00 71.12 101 ARG A C 1
ATOM 721 O O . ARG A 1 101 ? 17.114 2.544 16.132 1.00 71.12 101 ARG A O 1
ATOM 728 N N . PRO A 1 102 ? 16.926 0.312 15.873 1.00 66.06 102 PRO A N 1
ATOM 729 C CA . PRO A 1 102 ? 15.872 0.137 16.876 1.00 66.06 102 PRO A CA 1
ATOM 730 C C . PRO A 1 102 ? 16.195 0.763 18.237 1.00 66.06 102 PRO A C 1
ATOM 732 O O . PRO A 1 102 ? 15.334 1.403 18.831 1.00 66.06 102 PRO A O 1
ATOM 735 N N . ILE A 1 103 ? 17.448 0.649 18.693 1.00 75.19 103 ILE A N 1
ATOM 736 C CA . ILE A 1 103 ? 17.909 1.187 19.986 1.00 75.19 103 ILE A CA 1
ATOM 737 C C . ILE A 1 103 ? 17.706 2.708 20.072 1.00 75.19 103 ILE A C 1
ATOM 739 O O . ILE A 1 103 ? 17.381 3.222 21.137 1.00 75.19 103 ILE A O 1
ATOM 743 N N . LEU A 1 104 ? 17.860 3.422 18.953 1.00 71.81 104 LEU A N 1
ATOM 744 C CA . LEU A 1 104 ? 17.690 4.876 18.900 1.00 71.81 104 LEU A CA 1
ATOM 745 C C . LEU A 1 104 ? 16.243 5.277 18.600 1.00 71.81 104 LEU A C 1
ATOM 747 O O . LEU A 1 104 ? 15.748 6.257 19.149 1.00 71.81 104 LEU A O 1
ATOM 751 N N . GLY A 1 105 ? 15.557 4.534 17.730 1.00 61.59 105 GLY A N 1
ATOM 752 C CA . GLY A 1 105 ? 14.224 4.916 17.268 1.00 61.59 105 GLY A CA 1
ATOM 753 C C . GLY A 1 105 ? 13.084 4.519 18.204 1.00 61.59 105 GLY A C 1
ATOM 754 O O . GLY A 1 105 ? 12.148 5.294 18.366 1.00 61.59 105 GLY A O 1
ATOM 755 N N . VAL A 1 106 ? 13.145 3.353 18.858 1.00 65.50 106 VAL A N 1
ATOM 756 C CA . VAL A 1 106 ? 12.051 2.872 19.728 1.00 65.50 106 VAL A CA 1
ATOM 757 C C . VAL A 1 106 ? 11.768 3.828 20.898 1.00 65.50 106 VAL A C 1
ATOM 759 O O . VAL A 1 106 ? 10.595 4.145 21.107 1.00 65.50 106 VAL A O 1
ATOM 762 N N . PRO A 1 107 ? 12.773 4.364 21.624 1.00 79.31 107 PRO A N 1
ATOM 763 C CA . PRO A 1 107 ? 12.521 5.371 22.656 1.00 79.31 107 PRO A CA 1
ATOM 764 C C . PRO A 1 107 ? 11.831 6.627 22.109 1.00 79.31 107 PRO A C 1
ATOM 766 O O . PRO A 1 107 ? 10.879 7.114 22.712 1.00 79.31 107 PRO A O 1
ATOM 769 N N . ALA A 1 108 ? 12.251 7.113 20.936 1.00 72.94 108 ALA A N 1
ATOM 770 C CA . ALA A 1 108 ? 11.644 8.280 20.297 1.00 72.94 108 ALA A CA 1
ATOM 771 C C . ALA A 1 108 ? 10.186 8.019 19.871 1.00 72.94 108 ALA A C 1
ATOM 773 O O . ALA A 1 108 ? 9.328 8.878 20.058 1.00 72.94 108 ALA A O 1
ATOM 774 N N . VAL A 1 109 ? 9.875 6.808 19.387 1.00 65.31 109 VAL A N 1
ATOM 775 C CA . VAL A 1 109 ? 8.495 6.393 19.076 1.00 65.31 109 VAL A CA 1
ATOM 776 C C . VAL A 1 109 ? 7.626 6.423 20.331 1.00 65.31 109 VAL A C 1
ATOM 778 O O . VAL A 1 109 ? 6.521 6.958 20.289 1.00 65.31 109 VAL A O 1
ATOM 781 N N . ILE A 1 110 ? 8.121 5.883 21.450 1.00 72.19 110 ILE A N 1
ATOM 782 C CA . ILE A 1 110 ? 7.391 5.867 22.728 1.00 72.19 110 ILE A CA 1
ATOM 783 C C . ILE A 1 110 ? 7.091 7.294 23.194 1.00 72.19 110 ILE A C 1
ATOM 785 O O . ILE A 1 110 ? 5.963 7.571 23.605 1.00 72.19 110 ILE A O 1
ATOM 789 N N . VAL A 1 111 ? 8.071 8.196 23.099 1.00 78.25 111 VAL A N 1
ATOM 790 C CA . VAL A 1 111 ? 7.910 9.599 23.501 1.00 78.25 111 VAL A CA 1
ATOM 791 C C . VAL A 1 111 ? 6.860 10.297 22.633 1.00 78.25 111 VAL A C 1
ATOM 793 O O . VAL A 1 111 ? 5.841 10.736 23.169 1.00 78.25 111 VAL A O 1
ATOM 796 N N . SER A 1 112 ? 7.029 10.336 21.308 1.00 72.06 112 SER A N 1
ATOM 797 C CA . SER A 1 112 ? 6.119 11.088 20.427 1.00 72.06 112 SER A CA 1
ATOM 798 C C . SER A 1 112 ? 4.714 10.466 20.344 1.00 72.06 112 SER A C 1
ATOM 800 O O . SER A 1 112 ? 3.709 11.182 20.337 1.00 72.06 112 SER A O 1
ATOM 802 N N . ALA A 1 113 ? 4.591 9.131 20.376 1.00 70.44 113 ALA A N 1
ATOM 803 C CA . ALA A 1 113 ? 3.281 8.478 20.489 1.00 70.44 113 ALA A CA 1
ATOM 804 C C . ALA A 1 113 ? 2.625 8.769 21.850 1.00 70.44 113 ALA A C 1
ATOM 806 O O . ALA A 1 113 ? 1.419 9.022 21.920 1.00 70.44 113 ALA A O 1
ATOM 807 N N . GLY A 1 114 ? 3.413 8.783 22.929 1.00 73.00 114 GLY A N 1
ATOM 808 C CA . GLY A 1 114 ? 2.963 9.153 24.267 1.00 73.00 114 GLY A CA 1
ATOM 809 C C . GLY A 1 114 ? 2.386 10.567 24.320 1.00 73.00 114 GLY A C 1
ATOM 810 O O . GLY A 1 114 ? 1.312 10.760 24.896 1.00 73.00 114 GLY A O 1
ATOM 811 N N . VAL A 1 115 ? 3.042 11.540 23.673 1.00 79.75 115 VAL A N 1
ATOM 812 C CA . VAL A 1 115 ? 2.551 12.927 23.580 1.00 79.75 115 VAL A CA 1
ATOM 813 C C . VAL A 1 115 ? 1.185 12.963 22.890 1.00 79.75 115 VAL A C 1
ATOM 815 O O . VAL A 1 115 ? 0.227 13.512 23.442 1.00 79.75 115 VAL A O 1
ATOM 818 N N . LEU A 1 116 ? 1.044 12.315 21.727 1.00 74.38 116 LEU A N 1
ATOM 819 C CA . LEU A 1 116 ? -0.233 12.235 21.001 1.00 74.38 116 LEU A CA 1
ATOM 820 C C . LEU A 1 116 ? -1.344 11.577 21.832 1.00 74.38 116 LEU A C 1
ATOM 822 O O . LEU A 1 116 ? -2.468 12.086 21.893 1.00 74.38 116 LEU A O 1
ATOM 826 N N . VAL A 1 117 ? -1.035 10.473 22.517 1.00 77.19 117 VAL A N 1
ATOM 827 C CA . VAL A 1 117 ? -1.984 9.774 23.396 1.00 77.19 117 VAL A CA 1
ATOM 828 C C . VAL A 1 117 ? -2.406 10.654 24.571 1.00 77.19 117 VAL A C 1
ATOM 830 O O . VAL A 1 117 ? -3.594 10.678 24.910 1.00 77.19 117 VAL A O 1
ATOM 833 N N . GLY A 1 118 ? -1.471 11.384 25.181 1.00 77.38 118 GLY A N 1
ATOM 834 C CA . GLY A 1 118 ? -1.753 12.302 26.282 1.00 77.38 118 GLY A CA 1
ATOM 835 C C . GLY A 1 118 ? -2.718 13.413 25.866 1.00 77.38 118 GLY A C 1
ATOM 836 O O . GLY A 1 118 ? -3.744 13.609 26.521 1.00 77.38 118 GLY A O 1
ATOM 837 N N . TRP A 1 119 ? -2.481 14.058 24.719 1.00 81.50 119 TRP A N 1
ATOM 838 C CA . TRP A 1 119 ? -3.412 15.053 24.169 1.00 81.50 119 TRP A CA 1
ATOM 839 C C . TRP A 1 119 ? -4.776 14.458 23.817 1.00 81.50 119 TRP A C 1
ATOM 841 O O . TRP A 1 119 ? -5.807 15.054 24.127 1.00 81.50 119 TRP A O 1
ATOM 851 N N . GLY A 1 120 ? -4.808 13.255 23.238 1.00 73.38 120 GLY A N 1
ATOM 852 C CA . GLY A 1 120 ? -6.055 12.544 22.954 1.00 73.38 120 GLY A CA 1
ATOM 853 C C . GLY A 1 120 ? -6.829 12.132 24.214 1.00 73.38 120 GLY A C 1
ATOM 854 O O . GLY A 1 120 ? -8.050 11.961 24.165 1.00 73.38 120 GLY A O 1
ATOM 855 N N . ARG A 1 121 ? -6.155 11.953 25.358 1.00 75.06 121 ARG A N 1
ATOM 856 C CA . ARG A 1 121 ? -6.808 11.743 26.660 1.00 75.06 121 ARG A CA 1
ATOM 857 C C . ARG A 1 121 ? -7.372 13.047 27.219 1.00 75.06 121 ARG A C 1
ATOM 859 O O . ARG A 1 121 ? -8.538 13.037 27.596 1.00 75.06 121 ARG A O 1
ATOM 866 N N . LEU A 1 122 ? -6.617 14.148 27.198 1.00 77.06 122 LEU A N 1
ATOM 867 C CA . LEU A 1 122 ? -7.113 15.461 27.644 1.00 77.06 122 LEU A CA 1
ATOM 868 C C . LEU A 1 122 ? -8.334 15.919 26.838 1.00 77.06 122 LEU A C 1
ATOM 870 O O . LEU A 1 122 ? -9.347 16.302 27.419 1.00 77.06 122 LEU A O 1
ATOM 874 N N . ALA A 1 123 ? -8.290 15.776 25.512 1.00 73.50 123 ALA A N 1
ATOM 875 C CA . ALA A 1 123 ? -9.421 16.110 24.649 1.00 73.50 123 ALA A CA 1
ATOM 876 C C . ALA A 1 123 ? -10.662 15.252 24.961 1.00 73.50 123 ALA A C 1
ATOM 878 O O . ALA A 1 123 ? -11.781 15.760 24.987 1.00 73.50 123 ALA A O 1
ATOM 879 N N . ARG A 1 124 ? -10.475 13.954 25.254 1.00 70.81 124 ARG A N 1
ATOM 880 C CA . ARG A 1 124 ? -11.569 13.054 25.658 1.00 70.81 124 ARG A CA 1
ATOM 881 C C . ARG A 1 124 ? -12.119 13.357 27.044 1.00 70.81 124 ARG A C 1
ATOM 883 O O . ARG A 1 124 ? -13.315 13.175 27.239 1.00 70.81 124 ARG A O 1
ATOM 890 N N . ILE A 1 125 ? -11.287 13.772 27.998 1.00 70.00 125 ILE A N 1
ATOM 891 C CA . ILE A 1 125 ? -11.752 14.201 29.323 1.00 70.00 125 ILE A CA 1
ATOM 892 C C . ILE A 1 125 ? -12.621 15.452 29.166 1.00 70.00 125 ILE A C 1
ATOM 894 O O . ILE A 1 125 ? -13.755 15.449 29.637 1.00 70.00 125 ILE A O 1
ATOM 898 N N . GLY A 1 126 ? -12.156 16.446 28.400 1.00 62.53 126 GLY A N 1
ATOM 899 C CA . GLY A 1 126 ? -12.943 17.640 28.075 1.00 62.53 126 GLY A CA 1
ATOM 900 C C . GLY A 1 126 ? -14.266 17.312 27.373 1.00 62.53 126 GLY A C 1
ATOM 901 O O . GLY A 1 126 ? -15.317 17.812 27.762 1.00 62.53 126 GLY A O 1
ATOM 902 N N . TRP A 1 127 ? -14.243 16.397 26.400 1.00 60.81 127 TRP A N 1
ATOM 903 C CA . TRP A 1 127 ? -15.456 15.919 25.731 1.00 60.81 127 TRP A CA 1
ATOM 904 C C . TRP A 1 127 ? -16.410 15.174 26.673 1.00 60.81 127 TRP A C 1
ATOM 906 O O . TRP A 1 127 ? -17.608 15.417 26.646 1.00 60.81 127 TRP A O 1
ATOM 916 N N . ARG A 1 128 ? -15.910 14.272 27.526 1.00 60.44 128 ARG A N 1
ATOM 917 C CA . ARG A 1 128 ? -16.743 13.521 28.481 1.00 60.44 128 ARG A CA 1
ATOM 918 C C . ARG A 1 128 ? -17.401 14.427 29.509 1.00 60.44 128 ARG A C 1
ATOM 920 O O . ARG A 1 128 ? -18.530 14.149 29.885 1.00 60.44 128 ARG A O 1
ATOM 927 N N . LEU A 1 129 ? -16.720 15.485 29.941 1.00 60.16 129 LEU A N 1
ATOM 928 C CA . LEU A 1 129 ? -17.325 16.517 30.781 1.00 60.16 129 LEU A CA 1
ATOM 929 C C . LEU A 1 129 ? -18.442 17.249 30.022 1.00 60.16 129 LEU A C 1
ATOM 931 O O . LEU A 1 129 ? -19.519 17.420 30.573 1.00 60.16 129 LEU A O 1
ATOM 935 N N . ALA A 1 130 ? -18.239 17.565 28.739 1.00 56.84 130 ALA A N 1
ATOM 936 C CA . ALA A 1 130 ? -19.265 18.184 27.895 1.00 56.84 130 ALA A CA 1
ATOM 937 C C . ALA A 1 130 ? -20.458 17.257 27.561 1.00 56.84 130 ALA A C 1
ATOM 939 O O . ALA A 1 130 ? -21.567 17.734 27.343 1.00 56.84 130 ALA A O 1
ATOM 940 N N . VAL A 1 131 ? -20.245 15.937 27.507 1.00 49.28 131 VAL A N 1
ATOM 941 C CA . VAL A 1 131 ? -21.291 14.926 27.251 1.00 49.28 131 VAL A CA 1
ATOM 942 C C . VAL A 1 131 ? -21.993 14.472 28.531 1.00 49.28 131 VAL A C 1
ATOM 944 O O . VAL A 1 131 ? -23.152 14.087 28.471 1.00 49.28 131 VAL A O 1
ATOM 947 N N . ALA A 1 132 ? -21.348 14.539 29.698 1.00 56.19 132 ALA A N 1
ATOM 948 C CA . ALA A 1 132 ? -22.002 14.266 30.982 1.00 56.19 132 ALA A CA 1
ATOM 949 C C . ALA A 1 132 ? -23.164 15.238 31.273 1.00 56.19 132 ALA A C 1
ATOM 951 O O . ALA A 1 132 ? -24.077 14.880 32.011 1.00 56.19 132 ALA A O 1
ATOM 952 N N . ASP A 1 133 ? -23.177 16.406 30.624 1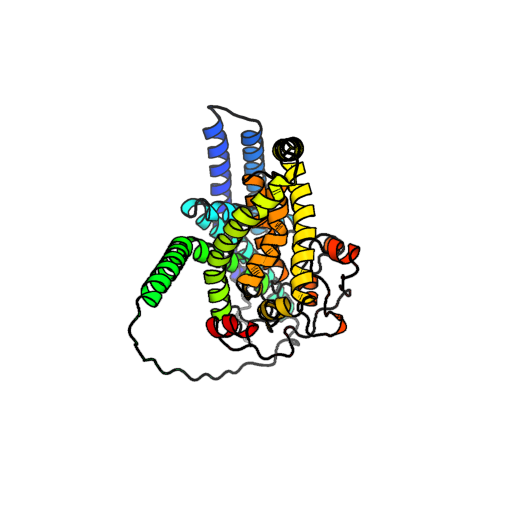.00 52.06 133 ASP A N 1
ATOM 953 C CA . ASP A 1 133 ? -24.301 17.353 30.601 1.00 52.06 133 ASP A CA 1
ATOM 954 C C . ASP A 1 133 ? -25.458 16.937 29.654 1.00 52.06 133 ASP A C 1
ATOM 956 O O . ASP A 1 133 ? -26.451 17.656 29.538 1.00 52.06 133 ASP A O 1
ATOM 960 N N . ARG A 1 134 ? -25.365 15.790 28.957 1.00 42.81 134 ARG A N 1
ATOM 961 C CA . ARG A 1 134 ? -26.336 15.281 27.959 1.00 42.81 134 ARG A CA 1
ATOM 962 C C . ARG A 1 134 ? -26.518 13.747 28.080 1.00 42.81 134 ARG A C 1
ATOM 964 O O . ARG A 1 134 ? -25.842 12.980 27.392 1.00 42.81 134 ARG A O 1
ATOM 971 N N . PRO A 1 135 ? -27.388 13.268 28.988 1.00 44.25 135 PRO A N 1
ATOM 972 C CA . PRO A 1 135 ? -27.474 11.851 29.376 1.00 44.25 135 PRO A CA 1
ATOM 973 C C . PRO A 1 135 ? -28.242 10.924 28.405 1.00 44.25 135 PRO A C 1
ATOM 975 O O . PRO A 1 135 ? -28.452 9.754 28.715 1.00 44.25 135 PRO A O 1
ATOM 978 N N . ASP A 1 136 ? -28.648 11.395 27.228 1.00 48.19 136 ASP A N 1
ATOM 979 C CA . ASP A 1 136 ? -29.558 10.714 26.294 1.00 48.19 136 ASP A CA 1
ATOM 980 C C . ASP A 1 136 ? -28.917 9.631 25.392 1.00 48.19 136 ASP A C 1
ATOM 982 O O . ASP A 1 136 ? -29.619 8.987 24.618 1.00 48.19 136 ASP A O 1
ATOM 986 N N . LEU A 1 137 ? -27.605 9.373 25.489 1.00 41.47 137 LEU A N 1
ATOM 987 C CA . LEU A 1 137 ? -26.859 8.678 24.420 1.00 41.47 137 LEU A CA 1
ATOM 988 C C . LEU A 1 137 ? -26.248 7.288 24.733 1.00 41.47 137 LEU A C 1
ATOM 990 O O . LEU A 1 137 ? -25.536 6.770 23.874 1.00 41.47 137 LEU A O 1
ATOM 994 N N . VAL A 1 138 ? -26.440 6.660 25.909 1.00 41.62 138 VAL A N 1
ATOM 995 C CA . VAL A 1 138 ? -25.508 5.572 26.346 1.00 41.62 138 VAL A CA 1
ATOM 996 C C . VAL A 1 138 ? -26.120 4.205 26.719 1.00 41.62 138 VAL A C 1
ATOM 998 O O . VAL A 1 138 ? -25.377 3.261 26.974 1.00 41.62 138 VAL A O 1
ATOM 1001 N N . ALA A 1 139 ? -27.435 3.990 26.692 1.00 32.50 139 ALA A N 1
ATOM 1002 C CA . ALA A 1 139 ? -28.000 2.722 27.179 1.00 32.50 139 ALA A CA 1
ATOM 1003 C C . ALA A 1 139 ? -28.419 1.741 26.064 1.00 32.50 139 ALA A C 1
ATOM 1005 O O . ALA A 1 139 ? -29.589 1.694 25.710 1.00 32.50 139 ALA A O 1
ATOM 1006 N N . SER A 1 140 ? -27.505 0.906 25.551 1.00 30.78 140 SER A N 1
ATOM 1007 C CA . SER A 1 140 ? -27.787 -0.535 25.355 1.00 30.78 140 SER A CA 1
ATOM 1008 C C . SER A 1 140 ? -26.545 -1.320 24.908 1.00 30.78 140 SER A C 1
ATOM 1010 O O . SER A 1 140 ? -25.728 -0.819 24.143 1.00 30.78 140 SER A O 1
ATOM 1012 N N . THR A 1 141 ? -26.490 -2.590 25.327 1.00 29.39 141 THR A N 1
ATOM 1013 C CA . THR A 1 141 ? -25.637 -3.704 24.851 1.00 29.39 141 THR A CA 1
ATOM 1014 C C . THR A 1 141 ? -24.283 -3.953 25.536 1.00 29.39 141 THR A C 1
ATOM 1016 O O . THR A 1 141 ? -23.231 -3.474 25.130 1.00 29.39 141 THR A O 1
ATOM 1019 N N . ALA A 1 142 ? -24.306 -4.851 26.528 1.00 28.50 142 ALA A N 1
ATOM 1020 C CA . ALA A 1 142 ? -23.198 -5.754 26.837 1.00 28.50 142 ALA A CA 1
ATOM 1021 C C . ALA A 1 142 ? -23.735 -7.013 27.534 1.00 28.50 142 ALA A C 1
ATOM 1023 O O . ALA A 1 142 ? -24.233 -6.901 28.650 1.00 28.50 142 ALA A O 1
ATOM 1024 N N . THR A 1 143 ? -23.599 -8.201 26.927 1.00 31.89 143 THR A N 1
ATOM 1025 C CA . THR A 1 143 ? -23.147 -9.422 27.634 1.00 31.89 143 THR A CA 1
ATOM 1026 C C . THR A 1 143 ? -22.746 -10.539 26.657 1.00 31.89 143 THR A C 1
ATOM 1028 O O . THR A 1 143 ? -23.342 -10.715 25.601 1.00 31.89 143 THR A O 1
ATOM 1031 N N . SER A 1 144 ? -21.690 -11.261 27.031 1.00 33.00 144 SER A N 1
ATOM 1032 C CA . SER A 1 144 ? -20.900 -12.261 26.295 1.00 33.00 144 SER A CA 1
ATOM 1033 C C . SER A 1 144 ? -21.079 -13.685 26.846 1.00 33.00 144 SER A C 1
ATOM 1035 O O . SER A 1 144 ? -21.362 -13.815 28.034 1.00 33.00 144 SER A O 1
ATOM 1037 N N . ALA A 1 145 ? -20.735 -14.734 26.079 1.00 29.72 145 ALA A N 1
ATOM 1038 C CA . ALA A 1 145 ? -20.348 -16.045 26.636 1.00 29.72 145 ALA A CA 1
ATOM 1039 C C . ALA A 1 145 ? -19.391 -16.841 25.714 1.00 29.72 145 ALA A C 1
ATOM 1041 O O . ALA A 1 145 ? -19.474 -16.760 24.492 1.00 29.72 145 ALA A O 1
ATOM 1042 N N . SER A 1 146 ? -18.479 -17.600 26.332 1.00 30.42 146 SER A N 1
ATOM 1043 C CA . SER A 1 146 ? -17.302 -18.304 25.784 1.00 30.42 146 SER A CA 1
ATOM 1044 C C . SER A 1 146 ? -17.331 -19.808 26.099 1.00 30.42 146 SER A C 1
ATOM 1046 O O . SER A 1 146 ? -17.738 -20.133 27.211 1.00 30.42 146 SER A O 1
ATOM 1048 N N . VAL A 1 147 ? -16.767 -20.694 25.257 1.00 28.94 147 VAL A N 1
ATOM 1049 C CA . VAL A 1 147 ? -16.302 -22.053 25.658 1.00 28.94 147 VAL A CA 1
ATOM 1050 C C . VAL A 1 147 ? -15.053 -22.475 24.849 1.00 28.94 147 VAL A C 1
ATOM 1052 O O . VAL A 1 147 ? -14.894 -22.081 23.697 1.00 28.94 147 VAL A O 1
ATOM 1055 N N . GLY A 1 148 ? -14.145 -23.210 25.508 1.00 29.14 148 GLY A N 1
ATOM 1056 C CA . GLY A 1 148 ? -12.754 -23.514 25.140 1.00 29.14 148 GLY A CA 1
ATOM 1057 C C . GLY A 1 148 ? -12.454 -24.844 24.396 1.00 29.14 148 GLY A C 1
ATOM 1058 O O . GLY A 1 148 ? -13.344 -25.402 23.762 1.00 29.14 148 GLY A O 1
ATOM 1059 N N . PRO A 1 149 ? -11.182 -25.322 24.421 1.00 44.22 149 PRO A N 1
ATOM 1060 C CA . PRO A 1 149 ? -10.526 -26.036 23.308 1.00 44.22 149 PRO A CA 1
ATOM 1061 C C . PRO A 1 149 ? -10.201 -27.528 23.561 1.00 44.22 149 PRO A C 1
ATOM 1063 O O . PRO A 1 149 ? -10.185 -27.971 24.706 1.00 44.22 149 PRO A O 1
ATOM 1066 N N . ALA A 1 150 ? -9.817 -28.280 22.513 1.00 26.03 150 ALA A N 1
ATOM 1067 C CA . ALA A 1 150 ? -9.156 -29.593 22.646 1.00 26.03 150 ALA A CA 1
ATOM 1068 C C . ALA A 1 150 ? -8.256 -29.963 21.440 1.00 26.03 150 ALA A C 1
ATOM 1070 O O . ALA A 1 150 ? -8.341 -29.369 20.369 1.00 26.03 150 ALA A O 1
ATOM 1071 N N . ALA A 1 151 ? -7.347 -30.915 21.674 1.00 27.22 151 ALA A N 1
ATOM 1072 C CA . ALA A 1 151 ? -5.985 -31.000 21.150 1.00 27.22 151 ALA A CA 1
ATOM 1073 C C . ALA A 1 151 ? -5.695 -32.027 20.021 1.00 27.22 151 ALA A C 1
ATOM 1075 O O . ALA A 1 151 ? -6.449 -32.955 19.761 1.00 27.22 151 ALA A O 1
ATOM 1076 N N . ALA A 1 152 ? -4.506 -31.821 19.434 1.00 30.05 152 ALA A N 1
ATOM 1077 C CA . ALA A 1 152 ? -3.637 -32.592 18.525 1.00 30.05 152 ALA A CA 1
ATOM 1078 C C . ALA A 1 152 ? -3.633 -34.144 18.532 1.00 30.05 152 ALA A C 1
ATOM 1080 O O . ALA A 1 152 ? -3.685 -34.755 19.596 1.00 30.05 152 ALA A O 1
ATOM 1081 N N . ARG A 1 153 ? -3.292 -34.754 17.373 1.00 29.94 153 ARG A N 1
ATOM 1082 C CA . ARG A 1 153 ? -1.987 -35.421 17.055 1.00 29.94 153 ARG A CA 1
ATOM 1083 C C . ARG A 1 153 ? -2.040 -36.256 15.755 1.00 29.94 153 ARG A C 1
ATOM 1085 O O . ARG A 1 153 ? -3.064 -36.850 15.451 1.00 29.94 153 ARG A O 1
ATOM 1092 N N . GLY A 1 154 ? -0.904 -36.366 15.052 1.00 28.02 154 GLY A N 1
ATOM 1093 C CA . GLY A 1 154 ? -0.655 -37.374 14.004 1.00 28.02 154 GLY A CA 1
ATOM 1094 C C . GLY A 1 154 ? 0.626 -37.106 13.197 1.00 28.02 154 GLY A C 1
ATOM 1095 O O . GLY A 1 154 ? 0.677 -36.148 12.435 1.00 28.02 154 GLY A O 1
ATOM 1096 N N . SER A 1 155 ? 1.663 -37.926 13.394 1.00 36.28 155 SER A N 1
ATOM 1097 C CA . SER A 1 155 ? 3.010 -37.839 12.796 1.00 36.28 155 SER A CA 1
ATOM 1098 C C . SER A 1 155 ? 3.205 -38.855 11.659 1.00 36.28 155 SER A C 1
ATOM 1100 O O . SER A 1 155 ? 2.908 -40.030 11.861 1.00 36.28 155 SER A O 1
ATOM 1102 N N . GLY A 1 156 ? 3.769 -38.444 10.515 1.00 30.84 156 GLY A N 1
ATOM 1103 C CA . GLY A 1 156 ? 4.125 -39.326 9.390 1.00 30.84 156 GLY A CA 1
ATOM 1104 C C . GLY A 1 156 ? 5.463 -38.930 8.749 1.00 30.84 156 GLY A C 1
ATOM 1105 O O . GLY A 1 156 ? 5.735 -37.743 8.583 1.00 30.84 156 GLY A O 1
ATOM 1106 N N . GLY A 1 157 ? 6.312 -39.925 8.464 1.00 36.12 157 GLY A N 1
ATOM 1107 C CA . GLY A 1 157 ? 7.703 -39.780 8.009 1.00 36.12 157 GLY A CA 1
ATOM 1108 C C . GLY A 1 157 ? 7.877 -39.257 6.575 1.00 36.12 157 GLY A C 1
ATOM 1109 O O . GLY A 1 157 ? 6.980 -39.353 5.742 1.00 36.12 157 GLY A O 1
ATOM 1110 N N . VAL A 1 158 ? 9.056 -38.685 6.306 1.00 38.72 158 VAL A N 1
ATOM 1111 C CA . VAL A 1 158 ? 9.350 -37.823 5.147 1.00 38.72 158 VAL A CA 1
ATOM 1112 C C . VAL A 1 158 ? 10.141 -38.583 4.069 1.00 38.72 158 VAL A C 1
ATOM 1114 O O . VAL A 1 158 ? 11.166 -39.191 4.364 1.00 38.72 158 VAL A O 1
ATOM 1117 N N . SER A 1 159 ? 9.675 -38.533 2.816 1.00 39.56 159 SER A N 1
ATOM 1118 C CA . SER A 1 159 ? 10.327 -39.124 1.631 1.00 39.56 159 SER A CA 1
ATOM 1119 C C . SER A 1 159 ? 11.485 -38.249 1.096 1.00 39.56 159 SER A C 1
ATOM 1121 O O . SER A 1 159 ? 11.583 -37.086 1.477 1.00 39.56 159 SER A O 1
ATOM 1123 N N . PRO A 1 160 ? 12.350 -38.724 0.175 1.00 46.16 160 PRO A N 1
ATOM 1124 C CA . PRO A 1 160 ? 13.462 -37.931 -0.383 1.00 46.16 160 PRO A CA 1
ATOM 1125 C C . PRO A 1 160 ? 13.030 -36.643 -1.111 1.00 46.16 160 PRO A C 1
ATOM 1127 O O . PRO A 1 160 ? 13.704 -35.620 -1.013 1.00 46.16 160 PRO A O 1
ATOM 1130 N N . GLY A 1 161 ? 11.859 -36.642 -1.762 1.00 43.91 161 GLY A N 1
ATOM 1131 C CA . GLY A 1 161 ? 11.226 -35.413 -2.269 1.00 43.91 161 GLY A CA 1
ATOM 1132 C C . GLY A 1 161 ? 10.743 -34.496 -1.140 1.00 43.91 161 GLY A C 1
ATOM 1133 O O . GLY A 1 161 ? 10.797 -33.273 -1.247 1.00 43.91 161 GLY A O 1
ATOM 1134 N N . GLY A 1 162 ? 10.364 -35.091 -0.012 1.00 41.25 162 GLY A N 1
ATOM 1135 C CA . GLY A 1 162 ? 10.137 -34.402 1.245 1.00 41.25 162 GLY A CA 1
ATOM 1136 C C . GLY A 1 162 ? 11.408 -33.806 1.850 1.00 41.25 162 GLY A C 1
ATOM 1137 O O . GLY A 1 162 ? 11.298 -32.766 2.467 1.00 41.25 162 GLY A O 1
ATOM 1138 N N . ILE A 1 163 ? 12.607 -34.357 1.632 1.00 43.78 163 ILE A N 1
ATOM 1139 C CA . ILE A 1 163 ? 13.871 -33.736 2.076 1.00 43.78 163 ILE A CA 1
ATOM 1140 C C . ILE A 1 163 ? 14.180 -32.494 1.233 1.00 43.78 163 ILE A C 1
ATOM 1142 O O . ILE A 1 163 ? 14.534 -31.463 1.791 1.00 43.78 163 ILE A O 1
ATOM 1146 N N . ALA A 1 164 ? 13.982 -32.538 -0.089 1.00 39.41 164 ALA A N 1
ATOM 1147 C CA . ALA A 1 164 ? 14.145 -31.365 -0.955 1.00 39.41 164 ALA A CA 1
ATOM 1148 C C . ALA A 1 164 ? 13.102 -30.271 -0.659 1.00 39.41 164 ALA A C 1
ATOM 1150 O O . ALA A 1 164 ? 13.449 -29.094 -0.544 1.00 39.41 164 ALA A O 1
ATOM 1151 N N . LEU A 1 165 ? 11.838 -30.661 -0.455 1.00 40.78 165 LEU A N 1
ATOM 1152 C CA . LEU A 1 165 ? 10.780 -29.760 -0.003 1.00 40.78 165 LEU A CA 1
ATOM 1153 C C . LEU A 1 165 ? 11.091 -29.216 1.393 1.00 40.78 165 LEU A C 1
ATOM 1155 O O . LEU A 1 165 ? 11.012 -28.017 1.592 1.00 40.78 165 LEU A O 1
ATOM 1159 N N . VAL A 1 166 ? 11.521 -30.052 2.339 1.00 41.94 166 VAL A N 1
ATOM 1160 C CA . VAL A 1 166 ? 11.920 -29.631 3.687 1.00 41.94 166 VAL A CA 1
ATOM 1161 C C . VAL A 1 166 ? 13.130 -28.721 3.631 1.00 41.94 166 VAL A C 1
ATOM 1163 O O . VAL A 1 166 ? 13.153 -27.788 4.408 1.00 41.94 166 VAL A O 1
ATOM 1166 N N . LEU A 1 167 ? 14.096 -28.896 2.732 1.00 40.31 167 LEU A N 1
ATOM 1167 C CA . LEU A 1 167 ? 15.230 -27.979 2.591 1.00 40.31 167 LEU A CA 1
ATOM 1168 C C . LEU A 1 167 ? 14.793 -26.631 2.016 1.00 40.31 167 LEU A C 1
ATOM 1170 O O . LEU A 1 167 ? 15.109 -25.608 2.607 1.00 40.31 167 LEU A O 1
ATOM 1174 N N . VAL A 1 168 ? 13.996 -26.603 0.944 1.00 43.19 168 VAL A N 1
ATOM 1175 C CA . VAL A 1 168 ? 13.456 -25.351 0.380 1.00 43.19 168 VAL A CA 1
ATOM 1176 C C . VAL A 1 168 ? 12.532 -24.654 1.378 1.00 43.19 168 VAL A C 1
ATOM 1178 O O . VAL A 1 168 ? 12.676 -23.461 1.635 1.00 43.19 168 VAL A O 1
ATOM 1181 N N . THR A 1 169 ? 11.620 -25.397 1.999 1.00 38.19 169 THR A N 1
ATOM 1182 C CA . THR A 1 169 ? 10.737 -24.907 3.055 1.00 38.19 169 THR A CA 1
ATOM 1183 C C . THR A 1 169 ? 11.541 -24.488 4.279 1.00 38.19 169 THR A C 1
ATOM 1185 O O . THR A 1 169 ? 11.237 -23.444 4.827 1.00 38.19 169 THR A O 1
ATOM 1188 N N . SER A 1 170 ? 12.600 -25.194 4.680 1.00 36.53 170 SER A N 1
ATOM 1189 C CA . SER A 1 170 ? 13.453 -24.816 5.817 1.00 36.53 170 SER A CA 1
ATOM 1190 C C . SER A 1 170 ? 14.298 -23.599 5.501 1.00 36.53 170 SER A C 1
ATOM 1192 O O . SER A 1 170 ? 14.454 -22.765 6.372 1.00 36.53 170 SER A O 1
ATOM 1194 N N . THR A 1 171 ? 14.797 -23.424 4.279 1.00 41.88 171 THR A N 1
ATOM 1195 C CA . THR A 1 171 ? 15.497 -22.202 3.867 1.00 41.88 171 THR A CA 1
ATOM 1196 C C . THR A 1 171 ? 14.532 -21.023 3.814 1.00 41.88 171 THR A C 1
ATOM 1198 O O . THR A 1 171 ? 14.838 -19.968 4.361 1.00 41.88 171 THR A O 1
ATOM 1201 N N . LEU A 1 172 ? 13.335 -21.195 3.245 1.00 42.78 172 LEU A N 1
ATOM 1202 C CA . LEU A 1 172 ? 12.284 -20.172 3.253 1.00 42.78 172 LEU A CA 1
ATOM 1203 C C . LEU A 1 172 ? 11.817 -19.848 4.678 1.00 42.78 172 LEU A C 1
ATOM 1205 O O . LEU A 1 172 ? 11.621 -18.681 5.002 1.00 42.78 172 LEU A O 1
ATOM 1209 N N . VAL A 1 173 ? 11.699 -20.855 5.546 1.00 41.25 173 VAL A N 1
ATOM 1210 C CA . VAL A 1 173 ? 11.352 -20.713 6.965 1.00 41.25 173 VAL A CA 1
ATOM 1211 C C . VAL A 1 173 ? 12.498 -20.078 7.741 1.00 41.25 173 VAL A C 1
ATOM 1213 O O . VAL A 1 173 ? 12.232 -19.202 8.541 1.00 41.25 173 VAL A O 1
ATOM 1216 N N . LEU A 1 174 ? 13.762 -20.422 7.500 1.00 40.09 174 LEU A N 1
ATOM 1217 C CA . LEU A 1 174 ? 14.930 -19.818 8.152 1.00 40.09 174 LEU A CA 1
ATOM 1218 C C . LEU A 1 174 ? 15.129 -18.367 7.712 1.00 40.09 174 LEU A C 1
ATOM 1220 O O . LEU A 1 174 ? 15.454 -17.530 8.545 1.00 40.09 174 LEU A O 1
ATOM 1224 N N . VAL A 1 175 ? 14.866 -18.041 6.444 1.00 43.53 175 VAL A N 1
ATOM 1225 C CA . VAL A 1 175 ? 14.806 -16.656 5.949 1.00 43.53 175 VAL A CA 1
ATOM 1226 C C . VAL A 1 175 ? 13.611 -15.913 6.559 1.00 43.53 175 VAL A C 1
ATOM 1228 O O . VAL A 1 175 ? 13.751 -14.776 7.002 1.00 43.53 175 VAL A O 1
ATOM 1231 N N . ALA A 1 176 ? 12.440 -16.546 6.659 1.00 39.91 176 ALA A N 1
ATOM 1232 C CA . ALA A 1 176 ? 11.277 -15.959 7.325 1.00 39.91 176 ALA A CA 1
ATOM 1233 C C . ALA A 1 176 ? 11.506 -15.767 8.839 1.00 39.91 176 ALA A C 1
ATOM 1235 O O . ALA A 1 176 ? 11.078 -14.763 9.404 1.00 39.91 176 ALA A O 1
ATOM 1236 N N . LEU A 1 177 ? 12.215 -16.693 9.491 1.00 37.94 177 LEU A N 1
ATOM 1237 C CA . LEU A 1 177 ? 12.595 -16.657 10.903 1.00 37.94 177 LEU A CA 1
ATOM 1238 C C . LEU A 1 177 ? 13.698 -15.623 11.161 1.00 37.94 177 LEU A C 1
ATOM 1240 O O . LEU A 1 177 ? 13.620 -14.917 12.163 1.00 37.94 177 LEU A O 1
ATOM 1244 N N . SER A 1 178 ? 14.673 -15.468 10.261 1.00 38.97 178 SER A N 1
ATOM 1245 C CA . SER A 1 178 ? 15.718 -14.440 10.371 1.00 38.97 178 SER A CA 1
ATOM 1246 C C . SER A 1 178 ? 15.166 -13.032 10.135 1.00 38.97 178 SER A C 1
ATOM 1248 O O . SER A 1 178 ? 15.605 -12.078 10.772 1.00 38.97 178 SER A O 1
ATOM 1250 N N . MET A 1 179 ? 14.120 -12.903 9.314 1.00 45.78 179 MET A N 1
ATOM 1251 C CA . MET A 1 179 ? 13.360 -11.662 9.129 1.00 45.78 179 MET A CA 1
ATOM 1252 C C . MET A 1 179 ? 12.290 -11.421 10.213 1.00 45.78 179 MET A C 1
ATOM 1254 O O . MET A 1 179 ? 11.697 -10.339 10.266 1.00 45.78 179 MET A O 1
ATOM 1258 N N . ARG A 1 180 ? 12.024 -12.403 11.087 1.00 50.47 180 ARG A N 1
ATOM 1259 C CA . ARG A 1 180 ? 10.911 -12.372 12.054 1.00 50.47 180 ARG A CA 1
ATOM 1260 C C . ARG A 1 180 ? 11.050 -11.253 13.079 1.00 50.47 180 ARG A C 1
ATOM 1262 O O . ARG A 1 180 ? 10.039 -10.657 13.442 1.00 50.47 180 ARG A O 1
ATOM 1269 N N . GLY A 1 181 ? 12.277 -10.942 13.501 1.00 57.41 181 GLY A N 1
ATOM 1270 C CA . GLY A 1 181 ? 12.552 -9.822 14.405 1.00 57.41 181 GLY A CA 1
ATOM 1271 C C . GLY A 1 181 ? 12.139 -8.485 13.790 1.00 57.41 181 GLY A C 1
ATOM 1272 O O . GLY A 1 181 ? 11.384 -7.731 14.395 1.00 57.41 181 GLY A O 1
ATOM 1273 N N . GLU A 1 182 ? 12.535 -8.230 12.542 1.00 68.31 182 GLU A N 1
ATOM 1274 C CA . GLU A 1 182 ? 12.177 -6.993 11.842 1.00 68.31 182 GLU A CA 1
ATOM 1275 C C . GLU A 1 182 ? 10.673 -6.881 11.566 1.00 68.31 182 GLU A C 1
ATOM 1277 O O . GLU A 1 182 ? 10.101 -5.801 11.700 1.00 68.31 182 GLU A O 1
ATOM 1282 N N . MET A 1 183 ? 10.014 -7.977 11.174 1.00 75.00 183 MET A N 1
ATOM 1283 C CA . MET A 1 183 ? 8.581 -7.952 10.850 1.00 75.00 183 MET A CA 1
ATOM 1284 C C . MET A 1 183 ? 7.705 -7.826 12.095 1.00 75.00 183 MET A C 1
ATOM 1286 O O . MET A 1 183 ? 6.717 -7.095 12.058 1.00 75.00 183 MET A O 1
ATOM 1290 N N . ALA A 1 184 ? 8.085 -8.466 13.204 1.00 74.62 184 ALA A N 1
ATOM 1291 C CA . ALA A 1 184 ? 7.404 -8.297 14.484 1.00 74.62 184 ALA A CA 1
ATOM 1292 C C . ALA A 1 184 ? 7.559 -6.866 15.020 1.00 74.62 184 ALA A C 1
ATOM 1294 O O . ALA A 1 184 ? 6.579 -6.278 15.469 1.00 74.62 184 ALA A O 1
ATOM 1295 N N . VAL A 1 185 ? 8.756 -6.276 14.905 1.00 73.12 185 VAL A N 1
ATOM 1296 C CA . VAL A 1 185 ? 8.989 -4.868 15.268 1.00 73.12 185 VAL A CA 1
ATOM 1297 C C . VAL A 1 185 ? 8.153 -3.934 14.392 1.00 73.12 185 VAL A C 1
ATOM 1299 O O . VAL A 1 185 ? 7.483 -3.053 14.922 1.00 73.12 185 VAL A O 1
ATOM 1302 N N . LYS A 1 186 ? 8.113 -4.149 13.069 1.00 79.38 186 LYS A N 1
ATOM 1303 C CA . LYS A 1 186 ? 7.257 -3.366 12.158 1.00 79.38 186 LYS A CA 1
ATOM 1304 C C . LYS A 1 186 ? 5.780 -3.484 12.525 1.00 79.38 186 LYS A C 1
ATOM 1306 O O . LYS A 1 186 ? 5.100 -2.470 12.597 1.00 79.38 186 LYS A O 1
ATOM 1311 N N . LEU A 1 187 ? 5.298 -4.695 12.802 1.00 85.75 187 LEU A N 1
ATOM 1312 C CA . LEU A 1 187 ? 3.915 -4.919 13.221 1.00 85.75 187 LEU A CA 1
ATOM 1313 C C . LEU A 1 187 ? 3.603 -4.203 14.543 1.00 85.75 187 LEU A C 1
ATOM 1315 O O . LEU A 1 187 ? 2.560 -3.570 14.658 1.00 85.75 187 LEU A O 1
ATOM 1319 N N . ALA A 1 188 ? 4.516 -4.255 15.518 1.00 78.56 188 ALA A N 1
ATOM 1320 C CA . ALA A 1 188 ? 4.370 -3.546 16.786 1.00 78.56 188 ALA A CA 1
ATOM 1321 C C . ALA A 1 188 ? 4.338 -2.024 16.589 1.00 78.56 188 ALA A C 1
ATOM 1323 O O . ALA A 1 188 ? 3.499 -1.347 17.176 1.00 78.56 188 ALA A O 1
ATOM 1324 N N . ILE A 1 189 ? 5.204 -1.489 15.724 1.00 77.81 189 ILE A N 1
ATOM 1325 C CA . ILE A 1 189 ? 5.206 -0.071 15.360 1.00 77.81 189 ILE A CA 1
ATOM 1326 C C . ILE A 1 189 ? 3.871 0.328 14.717 1.00 77.81 189 ILE A C 1
ATOM 1328 O O . ILE A 1 189 ? 3.251 1.295 15.152 1.00 77.81 189 ILE A O 1
ATOM 1332 N N . LEU A 1 190 ? 3.400 -0.428 13.722 1.00 83.81 190 LEU A N 1
ATOM 1333 C CA . LEU A 1 190 ? 2.116 -0.173 13.065 1.00 83.81 190 LEU A CA 1
ATOM 1334 C C . LEU A 1 190 ? 0.957 -0.227 14.062 1.00 83.81 190 LEU A C 1
ATOM 1336 O O . LEU A 1 190 ? 0.121 0.670 14.066 1.00 83.81 190 LEU A O 1
ATOM 1340 N N . ALA A 1 191 ? 0.959 -1.202 14.971 1.00 83.25 191 ALA A N 1
ATOM 1341 C CA . ALA A 1 191 ? -0.022 -1.303 16.043 1.00 83.25 191 ALA A CA 1
ATOM 1342 C C . ALA A 1 191 ? 0.004 -0.072 16.971 1.00 83.25 191 ALA A C 1
ATOM 1344 O O . ALA A 1 191 ? -1.050 0.475 17.288 1.00 83.25 191 ALA A O 1
ATOM 1345 N N . ILE A 1 192 ? 1.189 0.412 17.364 1.00 78.38 192 ILE A N 1
ATOM 1346 C CA . ILE A 1 192 ? 1.349 1.623 18.192 1.00 78.38 192 ILE A CA 1
ATOM 1347 C C . ILE A 1 192 ? 0.794 2.873 17.493 1.00 78.38 192 ILE A C 1
ATOM 1349 O O . ILE A 1 192 ? 0.320 3.780 18.171 1.00 78.38 192 ILE A O 1
ATOM 1353 N N . ILE A 1 193 ? 0.819 2.929 16.161 1.00 79.56 193 ILE A N 1
ATOM 1354 C CA . ILE A 1 193 ? 0.301 4.064 15.383 1.00 79.56 193 ILE A CA 1
ATOM 1355 C C . ILE A 1 193 ? -1.203 3.926 15.149 1.00 79.56 193 ILE A C 1
ATOM 1357 O O . ILE A 1 193 ? -1.986 4.802 15.519 1.00 79.56 193 ILE A O 1
ATOM 1361 N N . PHE A 1 194 ? -1.615 2.827 14.521 1.00 84.12 194 PHE A N 1
ATOM 1362 C CA . PHE A 1 194 ? -2.960 2.679 13.985 1.00 84.12 194 PHE A CA 1
ATOM 1363 C C . PHE A 1 194 ? -3.983 2.322 15.055 1.00 84.12 194 PHE A C 1
ATOM 1365 O O . PHE A 1 194 ? -5.097 2.828 14.981 1.00 84.12 194 PHE A O 1
ATOM 1372 N N . ILE A 1 195 ? -3.622 1.571 16.106 1.00 86.06 195 ILE A N 1
ATOM 1373 C CA . ILE A 1 195 ? -4.579 1.274 17.182 1.00 86.06 195 ILE A CA 1
ATOM 1374 C C . ILE A 1 195 ? -5.041 2.573 17.860 1.00 86.06 195 ILE A C 1
ATOM 1376 O O . ILE A 1 195 ? -6.250 2.787 17.951 1.00 86.06 195 ILE A O 1
ATOM 1380 N N . PRO A 1 196 ? -4.166 3.493 18.318 1.00 81.38 196 PRO A N 1
ATOM 1381 C CA . PRO A 1 196 ? -4.633 4.769 18.855 1.00 81.38 196 PRO A CA 1
ATOM 1382 C C . PRO A 1 196 ? -5.441 5.594 17.854 1.00 81.38 196 PRO A C 1
ATOM 1384 O O . PRO A 1 196 ? -6.469 6.148 18.246 1.00 81.38 196 PRO A O 1
ATOM 1387 N N . LEU A 1 197 ? -5.021 5.660 16.585 1.00 78.62 197 LEU A N 1
ATOM 1388 C CA . LEU A 1 197 ? -5.748 6.405 15.553 1.00 78.62 197 LEU A CA 1
ATOM 1389 C C . LEU A 1 197 ? -7.164 5.858 15.357 1.00 78.62 197 LEU A C 1
ATOM 1391 O O . LEU A 1 197 ? -8.123 6.623 15.421 1.00 78.62 197 LEU A O 1
ATOM 1395 N N . GLU A 1 198 ? -7.321 4.545 15.219 1.00 87.38 198 GLU A N 1
ATOM 1396 C CA . GLU A 1 198 ? -8.625 3.893 15.074 1.00 87.38 198 GLU A CA 1
ATOM 1397 C C . GLU A 1 198 ? -9.469 3.983 16.342 1.00 87.38 198 GLU A C 1
ATOM 1399 O O . GLU A 1 198 ? -10.691 3.974 16.268 1.00 87.38 198 GLU A O 1
ATOM 1404 N N . ARG A 1 199 ? -8.861 4.128 17.524 1.00 85.25 199 ARG A N 1
ATOM 1405 C CA . ARG A 1 199 ? -9.604 4.364 18.774 1.00 85.25 199 ARG A CA 1
ATOM 1406 C C . ARG A 1 199 ? -10.066 5.810 18.934 1.00 85.25 199 ARG A C 1
ATOM 1408 O O . ARG A 1 199 ? -11.042 6.044 19.646 1.00 85.25 199 ARG A O 1
ATOM 1415 N N . LEU A 1 200 ? -9.364 6.767 18.330 1.00 81.38 200 LEU A N 1
ATOM 1416 C CA . LEU A 1 200 ? -9.684 8.195 18.409 1.00 81.38 200 LEU A CA 1
ATOM 1417 C C . LEU A 1 200 ? -10.609 8.651 17.276 1.00 81.38 200 LEU A C 1
ATOM 1419 O O . LEU A 1 200 ? -11.478 9.489 17.507 1.00 81.38 200 LEU A O 1
ATOM 1423 N N . PHE A 1 201 ? -10.444 8.089 16.079 1.00 85.12 201 PHE A N 1
ATOM 1424 C CA . PHE A 1 201 ? -11.118 8.517 14.850 1.00 85.12 201 PHE A CA 1
ATOM 1425 C C . PHE A 1 201 ? -11.911 7.386 14.182 1.00 85.12 201 PHE A C 1
ATOM 1427 O O . PHE A 1 201 ? -12.122 7.425 12.970 1.00 85.12 201 PHE A O 1
ATOM 1434 N N . ALA A 1 202 ? -12.347 6.396 14.967 1.00 88.62 202 ALA A N 1
ATOM 1435 C CA . ALA A 1 202 ? -13.082 5.221 14.505 1.00 88.62 202 ALA A CA 1
ATOM 1436 C C . ALA A 1 202 ? -14.218 5.583 13.535 1.00 88.62 202 ALA A C 1
ATOM 1438 O O . ALA A 1 202 ? -15.079 6.403 13.868 1.00 88.62 202 ALA A O 1
ATOM 1439 N N . LEU A 1 203 ? -14.272 4.928 12.372 1.00 91.00 203 LEU A N 1
ATOM 1440 C CA . LEU A 1 203 ? -15.493 4.913 11.561 1.00 91.00 203 LEU A CA 1
ATOM 1441 C C . LEU A 1 203 ? -16.547 4.007 12.201 1.00 91.00 203 LEU A C 1
ATOM 1443 O O . LEU A 1 203 ? -17.692 4.423 12.373 1.00 91.00 203 LEU A O 1
ATOM 1447 N N . ARG A 1 204 ? -16.154 2.779 12.553 1.00 91.50 204 ARG A N 1
ATOM 1448 C CA . ARG A 1 204 ? -17.012 1.789 13.216 1.00 91.50 204 ARG A CA 1
ATOM 1449 C C . ARG A 1 204 ? -16.462 1.436 14.598 1.00 91.50 204 ARG A C 1
ATOM 1451 O O . ARG A 1 204 ? -15.243 1.351 14.753 1.00 91.50 204 ARG A O 1
ATOM 1458 N N . PRO A 1 205 ? -17.310 1.202 15.610 1.00 88.00 205 PRO A N 1
ATOM 1459 C CA . PRO A 1 205 ? -16.848 0.760 16.920 1.00 88.00 205 PRO A CA 1
ATOM 1460 C C . PRO A 1 205 ? -16.380 -0.702 16.846 1.00 88.00 205 PRO A C 1
ATOM 1462 O O . PRO A 1 205 ? -17.176 -1.622 16.993 1.00 88.00 205 PRO A O 1
ATOM 1465 N N . LEU A 1 206 ? -15.085 -0.912 16.602 1.00 89.38 206 LEU A N 1
ATOM 1466 C CA . LEU A 1 206 ? -14.464 -2.238 16.548 1.00 89.38 206 LEU A CA 1
ATOM 1467 C C . LEU A 1 206 ? -13.596 -2.510 17.784 1.00 89.38 206 LEU A C 1
ATOM 1469 O O . LEU A 1 206 ? -13.063 -1.595 18.425 1.00 89.38 206 LEU A O 1
ATOM 1473 N N . HIS A 1 207 ? -13.440 -3.795 18.105 1.00 89.00 207 HIS A N 1
ATOM 1474 C CA . HIS A 1 207 ? -12.432 -4.254 19.055 1.00 89.00 207 HIS A CA 1
ATOM 1475 C C . HIS A 1 207 ? -11.040 -4.149 18.426 1.00 89.00 207 HIS A C 1
ATOM 1477 O O . HIS A 1 207 ? -10.879 -4.383 17.236 1.00 89.00 207 HIS A O 1
ATOM 1483 N N . VAL A 1 208 ? -10.022 -3.864 19.245 1.00 85.94 208 VAL A N 1
ATOM 1484 C CA . VAL A 1 208 ? -8.618 -3.784 18.790 1.00 85.94 208 VAL A CA 1
ATOM 1485 C C . VAL A 1 208 ? -8.148 -5.094 18.152 1.00 85.94 208 VAL A C 1
ATOM 1487 O O . VAL A 1 208 ? -7.376 -5.087 17.205 1.00 85.94 208 VAL A O 1
ATOM 1490 N N . LEU A 1 209 ? -8.610 -6.221 18.691 1.00 89.06 209 LEU A N 1
ATOM 1491 C CA . LEU A 1 209 ? -8.351 -7.554 18.163 1.00 89.06 209 LEU A CA 1
ATOM 1492 C C . LEU A 1 209 ? -9.662 -8.112 17.617 1.00 89.06 209 LEU A C 1
ATOM 1494 O O . LEU A 1 209 ? -10.357 -8.874 18.292 1.00 89.06 209 LEU A O 1
ATOM 1498 N N . ARG A 1 210 ? -10.020 -7.657 16.417 1.00 92.38 210 ARG A N 1
ATOM 1499 C CA . ARG A 1 210 ? -11.258 -8.028 15.730 1.00 92.38 210 ARG A CA 1
ATOM 1500 C C . ARG A 1 210 ? -11.287 -9.500 15.306 1.00 92.38 210 ARG A C 1
ATOM 1502 O O . ARG A 1 210 ? -10.279 -10.209 15.408 1.00 92.38 210 ARG A O 1
ATOM 1509 N N . ARG A 1 211 ? -12.424 -9.999 14.811 1.00 87.62 211 ARG A N 1
ATOM 1510 C CA . ARG A 1 211 ? -12.492 -11.401 14.369 1.00 87.62 211 ARG A CA 1
ATOM 1511 C C . ARG A 1 211 ? -11.491 -11.627 13.227 1.00 87.62 211 ARG A C 1
ATOM 1513 O O . ARG A 1 211 ? -11.348 -10.800 12.335 1.00 87.62 211 ARG A O 1
ATOM 1520 N N . GLY A 1 212 ? -10.765 -12.743 13.286 1.00 88.44 212 GLY A N 1
ATOM 1521 C CA . GLY A 1 212 ? -9.758 -13.090 12.277 1.00 88.44 212 GLY A CA 1
ATOM 1522 C C . GLY A 1 212 ? -8.369 -12.474 12.485 1.00 88.44 212 GLY A C 1
ATOM 1523 O O . GLY A 1 212 ? -7.446 -12.901 11.800 1.00 88.44 212 GLY A O 1
ATOM 1524 N N . TRP A 1 213 ? -8.157 -11.597 13.483 1.00 93.44 213 TRP A N 1
ATOM 1525 C CA . TRP A 1 213 ? -6.868 -10.901 13.684 1.00 93.44 213 TRP A CA 1
ATOM 1526 C C . TRP A 1 213 ? -5.649 -11.836 13.712 1.00 93.44 213 TRP A C 1
ATOM 1528 O O . TRP A 1 213 ? -4.582 -11.494 13.213 1.00 93.44 213 TRP A O 1
ATOM 1538 N N . ARG A 1 214 ? -5.792 -13.040 14.284 1.00 93.69 214 ARG A N 1
ATOM 1539 C CA . ARG A 1 214 ? -4.707 -14.034 14.344 1.00 93.69 214 ARG A CA 1
ATOM 1540 C C . ARG A 1 214 ? -4.297 -14.490 12.951 1.00 93.69 214 ARG A C 1
ATOM 1542 O O . ARG A 1 214 ? -3.107 -14.598 12.677 1.00 93.69 214 ARG A O 1
ATOM 1549 N N . THR A 1 215 ? -5.279 -14.760 12.098 1.00 93.19 215 THR A N 1
ATOM 1550 C CA . THR A 1 215 ? -5.058 -15.147 10.705 1.00 93.19 215 THR A CA 1
ATOM 1551 C C . THR A 1 215 ? -4.382 -14.007 9.956 1.00 93.19 215 THR A C 1
ATOM 1553 O O . THR A 1 215 ? -3.395 -14.247 9.271 1.00 93.19 215 THR A O 1
ATOM 1556 N N . ASP A 1 216 ? -4.804 -12.766 10.184 1.00 93.81 216 ASP A N 1
ATOM 1557 C CA . ASP A 1 216 ? -4.252 -11.595 9.494 1.00 93.81 216 ASP A CA 1
ATOM 1558 C C . ASP A 1 216 ? -2.809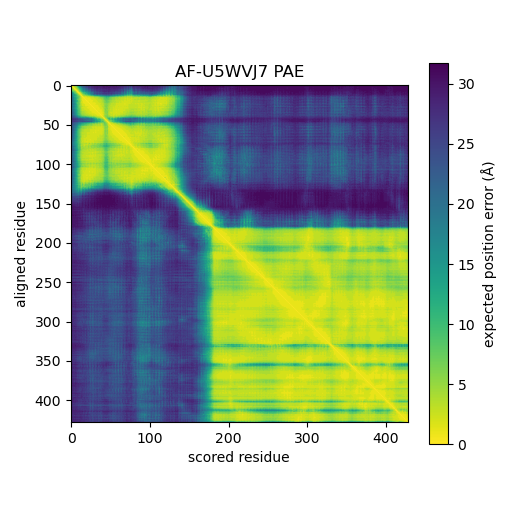 -11.298 9.925 1.00 93.81 216 ASP A C 1
ATOM 1560 O O . ASP A 1 216 ? -1.961 -10.990 9.090 1.00 93.81 216 ASP A O 1
ATOM 1564 N N . VAL A 1 217 ? -2.480 -11.496 11.209 1.00 92.75 217 VAL A N 1
ATOM 1565 C CA . VAL A 1 217 ? -1.087 -11.471 11.690 1.00 92.75 217 VAL A CA 1
ATOM 1566 C C . VAL A 1 217 ? -0.255 -12.559 11.009 1.00 92.75 217 VAL A C 1
ATOM 1568 O O . VAL A 1 217 ? 0.885 -12.302 10.618 1.00 92.75 217 VAL A O 1
ATOM 1571 N N . VAL A 1 218 ? -0.799 -13.769 10.842 1.00 91.25 218 VAL A N 1
ATOM 1572 C CA . VAL A 1 218 ? -0.101 -14.855 10.134 1.00 91.25 218 VAL A CA 1
ATOM 1573 C C . VAL A 1 218 ? 0.116 -14.478 8.668 1.00 91.25 218 VAL A C 1
ATOM 1575 O O . VAL A 1 218 ? 1.244 -14.612 8.193 1.00 91.25 218 VAL A O 1
ATOM 1578 N N . HIS A 1 219 ? -0.898 -13.941 7.978 1.00 92.44 219 HIS A N 1
ATOM 1579 C CA . HIS A 1 219 ? -0.729 -13.418 6.622 1.00 92.44 219 HIS A CA 1
ATOM 1580 C C . HIS A 1 219 ? 0.372 -12.363 6.575 1.00 92.44 219 HIS A C 1
ATOM 1582 O O . HIS A 1 219 ? 1.303 -12.503 5.791 1.00 92.44 219 HIS A O 1
ATOM 1588 N N . TYR A 1 220 ? 0.334 -11.355 7.446 1.00 89.81 220 TYR A N 1
ATOM 1589 C CA . TYR A 1 220 ? 1.335 -10.291 7.468 1.00 89.81 220 TYR A CA 1
ATOM 1590 C C . TYR A 1 220 ? 2.765 -10.837 7.623 1.00 89.81 220 TYR A C 1
ATOM 1592 O O . TYR A 1 220 ? 3.667 -10.477 6.860 1.00 89.81 220 TYR A O 1
ATOM 1600 N N . LEU A 1 221 ? 2.976 -11.739 8.588 1.00 84.88 221 LEU A N 1
ATOM 1601 C CA . LEU A 1 221 ? 4.298 -12.289 8.886 1.00 84.88 221 LEU A CA 1
ATOM 1602 C C . LEU A 1 221 ? 4.813 -13.217 7.776 1.00 84.88 221 LEU A C 1
ATOM 1604 O O . LEU A 1 221 ? 5.978 -13.108 7.389 1.00 84.88 221 LEU A O 1
ATOM 1608 N N . VAL A 1 222 ? 3.970 -14.115 7.257 1.00 83.94 222 VAL A N 1
ATOM 1609 C CA . VAL A 1 222 ? 4.372 -15.095 6.232 1.00 83.94 222 VAL A CA 1
ATOM 1610 C C . VAL A 1 222 ? 4.501 -14.431 4.861 1.00 83.94 222 VAL A C 1
ATOM 1612 O O . VAL A 1 222 ? 5.505 -14.616 4.164 1.00 83.94 222 VAL A O 1
ATOM 1615 N N . ASN A 1 223 ? 3.528 -13.599 4.486 1.00 86.00 223 ASN A N 1
ATOM 1616 C CA . ASN A 1 223 ? 3.510 -12.945 3.181 1.00 86.00 223 ASN A CA 1
ATOM 1617 C C 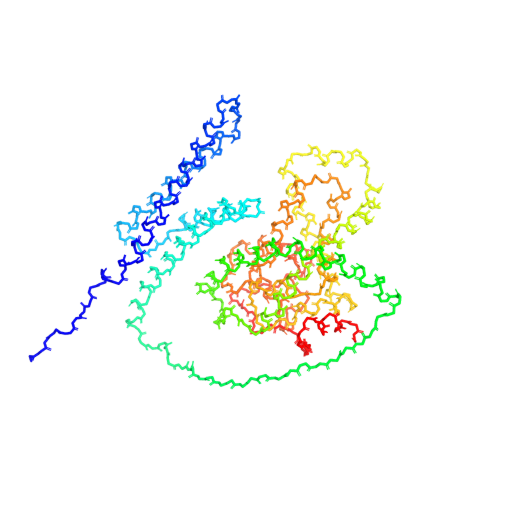. ASN A 1 223 ? 4.642 -11.926 3.045 1.00 86.00 223 ASN A C 1
ATOM 1619 O O . ASN A 1 223 ? 5.163 -11.757 1.948 1.00 86.00 223 ASN A O 1
ATOM 1623 N N . GLY A 1 224 ? 5.091 -11.291 4.134 1.00 82.12 224 GLY A N 1
ATOM 1624 C CA . GLY A 1 224 ? 6.209 -10.344 4.089 1.00 82.12 224 GLY A CA 1
ATOM 1625 C C . GLY A 1 224 ? 7.494 -10.948 3.503 1.00 82.12 224 GLY A C 1
ATOM 1626 O O . GLY A 1 224 ? 8.162 -10.305 2.686 1.00 82.12 224 GLY A O 1
ATOM 1627 N N . ALA A 1 225 ? 7.820 -12.192 3.873 1.00 79.19 225 ALA A N 1
ATOM 1628 C CA . ALA A 1 225 ? 8.964 -12.920 3.322 1.00 79.19 225 ALA A CA 1
ATOM 1629 C C . ALA A 1 225 ? 8.701 -13.374 1.878 1.00 79.19 225 ALA A C 1
ATOM 1631 O O . ALA A 1 225 ? 9.522 -13.113 0.994 1.00 79.19 225 ALA A O 1
ATOM 1632 N N . ALA A 1 226 ? 7.535 -13.979 1.623 1.00 85.38 226 ALA A N 1
ATOM 1633 C CA . ALA A 1 226 ? 7.148 -14.449 0.292 1.00 85.38 226 ALA A CA 1
ATOM 1634 C C . ALA A 1 226 ? 7.140 -13.311 -0.743 1.00 85.38 226 ALA A C 1
ATOM 1636 O O . ALA A 1 226 ? 7.726 -13.447 -1.814 1.00 85.38 226 ALA A O 1
ATOM 1637 N N . ARG A 1 227 ? 6.575 -12.151 -0.391 1.00 88.38 227 ARG A N 1
ATOM 1638 C CA . ARG A 1 227 ? 6.575 -10.937 -1.214 1.00 88.38 227 ARG A CA 1
ATOM 1639 C C . ARG A 1 227 ? 7.984 -10.467 -1.530 1.00 88.38 227 ARG A C 1
ATOM 1641 O O . ARG A 1 227 ? 8.253 -10.118 -2.673 1.00 88.38 227 ARG A O 1
ATOM 1648 N N . LYS A 1 228 ? 8.889 -10.437 -0.544 1.00 84.44 228 LYS A N 1
ATOM 1649 C CA . LYS A 1 228 ? 10.275 -9.994 -0.765 1.00 84.44 228 LYS A CA 1
ATOM 1650 C C . LYS A 1 228 ? 10.992 -10.915 -1.752 1.00 84.44 228 LYS A C 1
ATOM 1652 O O . LYS A 1 228 ? 11.594 -10.420 -2.699 1.00 84.44 228 LYS A O 1
ATOM 1657 N N . VAL A 1 229 ? 10.900 -12.231 -1.549 1.00 84.56 229 VAL A N 1
ATOM 1658 C CA . V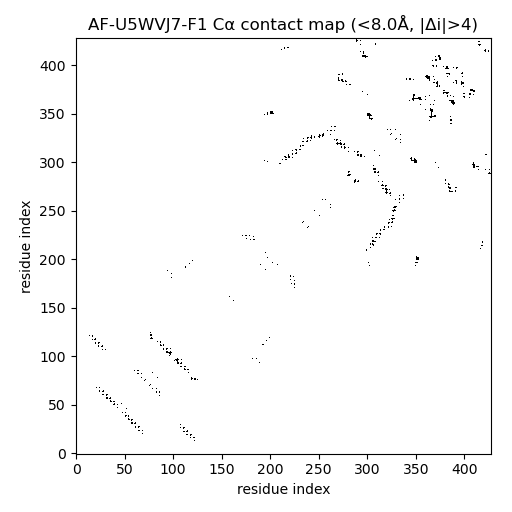AL A 1 229 ? 11.517 -13.229 -2.440 1.00 84.56 229 VAL A CA 1
ATOM 1659 C C . VAL A 1 229 ? 10.896 -13.168 -3.836 1.00 84.56 229 VAL A C 1
ATOM 1661 O O . VAL A 1 229 ? 11.622 -13.056 -4.821 1.00 84.56 229 VAL A O 1
ATOM 1664 N N . GLY A 1 230 ? 9.564 -13.164 -3.921 1.00 89.56 230 GLY A N 1
ATOM 1665 C CA . GLY A 1 230 ? 8.833 -13.100 -5.183 1.00 89.56 230 GLY A CA 1
ATOM 1666 C C . GLY A 1 230 ? 9.127 -11.830 -5.974 1.00 89.56 230 GLY A C 1
ATOM 1667 O O . GLY A 1 230 ? 9.376 -11.908 -7.171 1.00 89.56 230 GLY A O 1
ATOM 1668 N N . LEU A 1 231 ? 9.193 -10.672 -5.310 1.00 89.44 231 LEU A N 1
ATOM 1669 C CA . LEU A 1 231 ? 9.529 -9.404 -5.959 1.00 89.44 231 LEU A CA 1
ATOM 1670 C C . LEU A 1 231 ? 10.972 -9.388 -6.475 1.00 89.44 231 LEU A C 1
ATOM 1672 O O . LEU A 1 231 ? 11.211 -8.930 -7.588 1.00 89.44 231 LEU A O 1
ATOM 1676 N N . VAL A 1 232 ? 11.935 -9.897 -5.696 1.00 87.38 232 VAL A N 1
ATOM 1677 C CA . VAL A 1 232 ? 13.327 -10.025 -6.159 1.00 87.38 232 VAL A CA 1
ATOM 1678 C C . VAL A 1 232 ? 13.401 -10.943 -7.377 1.00 87.38 232 VAL A C 1
ATOM 1680 O O . VAL A 1 232 ? 14.052 -10.584 -8.353 1.00 87.38 232 VAL A O 1
ATOM 1683 N N . GLY A 1 233 ? 12.694 -12.077 -7.354 1.00 89.00 233 GLY A N 1
ATOM 1684 C CA . GLY A 1 233 ? 12.595 -12.978 -8.502 1.00 89.00 233 GLY A CA 1
ATOM 1685 C C . GLY A 1 233 ? 11.973 -12.304 -9.728 1.00 89.00 233 GLY A C 1
ATOM 1686 O O . GLY A 1 233 ? 12.543 -12.362 -10.813 1.00 89.00 233 GLY A O 1
ATOM 1687 N N . ALA A 1 234 ? 10.853 -11.597 -9.558 1.00 92.00 234 ALA A N 1
ATOM 1688 C CA . ALA A 1 234 ? 10.186 -10.871 -10.638 1.00 92.00 234 ALA A CA 1
ATOM 1689 C C . ALA A 1 234 ? 11.090 -9.791 -11.249 1.00 92.00 234 ALA A C 1
ATOM 1691 O O . ALA A 1 234 ? 11.180 -9.675 -12.467 1.00 92.00 234 ALA A O 1
ATOM 1692 N N . VAL A 1 235 ? 11.815 -9.035 -10.422 1.00 89.38 235 VAL A N 1
ATOM 1693 C CA . VAL A 1 235 ? 12.785 -8.038 -10.895 1.00 89.38 235 VAL A CA 1
ATOM 1694 C C . VAL A 1 235 ? 13.961 -8.700 -11.619 1.00 89.38 235 VAL A C 1
ATOM 1696 O O . VAL A 1 235 ? 14.331 -8.251 -12.699 1.00 89.38 235 VAL A O 1
ATOM 1699 N N . ALA A 1 236 ? 14.525 -9.775 -11.064 1.00 87.50 236 ALA A N 1
ATOM 1700 C CA . ALA A 1 236 ? 15.674 -10.467 -11.648 1.00 87.50 236 ALA A CA 1
ATOM 1701 C C . ALA A 1 236 ? 15.349 -11.160 -12.980 1.00 87.50 236 ALA A C 1
ATOM 1703 O O . ALA A 1 236 ? 16.214 -11.268 -13.841 1.00 87.50 236 ALA A O 1
ATOM 1704 N N . VAL A 1 237 ? 14.116 -11.640 -13.153 1.00 92.12 237 VAL A N 1
ATOM 1705 C CA . VAL A 1 237 ? 13.692 -12.328 -14.378 1.00 92.12 237 VAL A CA 1
ATOM 1706 C C . VAL A 1 237 ? 13.018 -11.344 -15.329 1.00 92.12 237 VAL A C 1
ATOM 1708 O O . VAL A 1 237 ? 13.569 -10.998 -16.370 1.00 92.12 237 VAL A O 1
ATOM 1711 N N . VAL A 1 238 ? 11.834 -10.849 -14.963 1.00 92.25 238 VAL A N 1
ATOM 1712 C CA . VAL A 1 238 ? 11.015 -9.987 -15.827 1.00 92.25 238 VAL A CA 1
ATOM 1713 C C . VAL A 1 238 ? 11.666 -8.621 -15.992 1.00 92.25 238 VAL A C 1
ATOM 1715 O O . VAL A 1 238 ? 11.757 -8.114 -17.107 1.00 92.25 238 VAL A O 1
ATOM 1718 N N . GLY A 1 239 ? 12.165 -8.038 -14.901 1.00 90.50 239 GLY A N 1
ATOM 1719 C CA . GLY A 1 239 ? 12.835 -6.741 -14.946 1.00 90.50 239 GLY A CA 1
ATOM 1720 C C . GLY A 1 239 ? 14.061 -6.755 -15.853 1.00 90.50 239 GLY A C 1
ATOM 1721 O O . GLY A 1 239 ? 14.191 -5.863 -16.685 1.00 90.50 239 GLY A O 1
ATOM 1722 N N . THR A 1 240 ? 14.917 -7.776 -15.759 1.00 88.50 240 THR A N 1
ATOM 1723 C CA . THR A 1 240 ? 16.095 -7.915 -16.632 1.00 88.50 240 THR A CA 1
ATOM 1724 C C . THR A 1 240 ? 15.711 -8.112 -18.097 1.00 88.50 240 THR A C 1
ATOM 1726 O O . THR A 1 240 ? 16.303 -7.462 -18.956 1.00 88.50 240 THR A O 1
ATOM 1729 N N . VAL A 1 241 ? 14.693 -8.926 -18.399 1.00 93.31 241 VAL A N 1
ATOM 1730 C CA . VAL A 1 241 ? 14.198 -9.093 -19.779 1.00 93.31 241 VAL A CA 1
ATOM 1731 C C . VAL A 1 241 ? 13.667 -7.772 -20.338 1.00 93.31 241 VAL A C 1
ATOM 1733 O O . VAL A 1 241 ? 14.064 -7.358 -21.424 1.00 93.31 241 VAL A O 1
ATOM 1736 N N . LEU A 1 242 ? 12.821 -7.064 -19.586 1.00 92.88 242 LEU A N 1
ATOM 1737 C CA . LEU A 1 242 ? 12.290 -5.766 -20.010 1.00 92.88 242 LEU A CA 1
ATOM 1738 C C . LEU A 1 242 ? 13.391 -4.713 -20.153 1.00 92.88 242 LEU A C 1
ATOM 1740 O O . LEU A 1 242 ? 13.321 -3.866 -21.038 1.00 92.88 242 LEU A O 1
ATOM 1744 N N . GLN A 1 243 ? 14.433 -4.778 -19.325 1.00 90.56 243 GLN A N 1
ATOM 1745 C CA . GLN A 1 243 ? 15.559 -3.853 -19.388 1.00 90.56 243 GLN A CA 1
ATOM 1746 C C . GLN A 1 243 ? 16.338 -3.954 -20.709 1.00 90.56 243 GLN A C 1
ATOM 1748 O O . GLN A 1 243 ? 16.895 -2.949 -21.152 1.00 90.56 243 GLN A O 1
ATOM 1753 N N . VAL A 1 244 ? 16.352 -5.125 -21.360 1.00 92.00 244 VAL A N 1
ATOM 1754 C CA . VAL A 1 244 ? 16.941 -5.303 -22.703 1.00 92.00 244 VAL A CA 1
ATOM 1755 C C . VAL A 1 244 ? 16.187 -4.482 -23.752 1.00 92.00 244 VAL A C 1
ATOM 1757 O O . VAL A 1 244 ? 16.797 -3.984 -24.694 1.00 92.00 244 VAL A O 1
ATOM 1760 N N . LEU A 1 245 ? 14.879 -4.286 -23.565 1.00 94.50 245 LEU A N 1
ATOM 1761 C CA . LEU A 1 245 ? 14.036 -3.509 -24.477 1.00 94.50 245 LEU A CA 1
ATOM 1762 C C . LEU A 1 245 ? 14.201 -1.992 -24.295 1.00 94.50 245 LEU A C 1
ATOM 1764 O O . LEU A 1 245 ? 13.787 -1.224 -25.160 1.00 94.50 245 LEU A O 1
ATOM 1768 N N . VAL A 1 246 ? 14.800 -1.545 -23.185 1.00 95.19 246 VAL A N 1
ATOM 1769 C CA . VAL A 1 246 ? 14.993 -0.121 -22.885 1.00 95.19 246 VAL A CA 1
ATOM 1770 C C . VAL A 1 246 ? 16.432 0.298 -23.224 1.00 95.19 246 VAL A C 1
ATOM 1772 O O . VAL A 1 246 ? 17.382 -0.198 -22.597 1.00 95.19 246 VAL A O 1
ATOM 1775 N N . PRO A 1 247 ? 16.634 1.253 -24.157 1.00 96.50 247 PRO A N 1
ATOM 1776 C CA . PRO A 1 247 ? 17.964 1.700 -24.564 1.00 96.50 247 PRO A CA 1
ATOM 1777 C C . PRO A 1 247 ? 18.848 2.098 -23.378 1.00 96.50 247 PRO A C 1
ATOM 1779 O O . PRO A 1 247 ? 18.419 2.817 -22.474 1.00 96.50 247 PRO A O 1
ATOM 1782 N N . ALA A 1 248 ? 20.114 1.668 -23.395 1.00 94.69 248 ALA A N 1
ATOM 1783 C CA . ALA A 1 248 ? 21.054 1.926 -22.301 1.00 94.69 248 ALA A CA 1
ATOM 1784 C C . ALA A 1 248 ? 21.231 3.427 -22.011 1.00 94.69 248 ALA A C 1
ATOM 1786 O O . ALA A 1 248 ? 21.272 3.819 -20.848 1.00 94.69 248 ALA A O 1
ATOM 1787 N N . ALA A 1 249 ? 21.251 4.263 -23.056 1.00 95.44 249 ALA A N 1
ATOM 1788 C CA . ALA A 1 249 ? 21.316 5.717 -22.920 1.00 95.44 249 ALA A CA 1
ATOM 1789 C C . ALA A 1 249 ? 20.107 6.284 -22.157 1.00 95.44 249 ALA A C 1
ATOM 1791 O O . ALA A 1 249 ? 20.271 7.115 -21.267 1.00 95.44 249 ALA A O 1
ATOM 1792 N N . PHE A 1 250 ? 18.897 5.788 -22.440 1.00 95.44 250 PHE A N 1
ATOM 1793 C CA . PHE A 1 250 ? 17.690 6.215 -21.734 1.00 95.44 250 PHE A CA 1
ATOM 1794 C C . PHE A 1 250 ? 17.748 5.835 -20.250 1.00 95.44 250 PHE A C 1
ATOM 1796 O O . PHE A 1 250 ? 17.520 6.681 -19.388 1.00 95.44 250 PHE A O 1
ATOM 1803 N N . ARG A 1 251 ? 18.138 4.592 -19.939 1.00 94.38 251 ARG A N 1
ATOM 1804 C CA . ARG A 1 251 ? 18.304 4.131 -18.549 1.00 94.38 251 ARG A CA 1
ATOM 1805 C C . ARG A 1 251 ? 19.362 4.936 -17.798 1.00 94.38 251 ARG A C 1
ATOM 1807 O O . ARG A 1 251 ? 19.157 5.280 -16.638 1.00 94.38 251 ARG A O 1
ATOM 1814 N N . GLY A 1 252 ? 20.470 5.263 -18.467 1.00 92.94 252 GLY A N 1
ATOM 1815 C CA . GLY A 1 252 ? 21.511 6.138 -17.927 1.00 92.94 252 GLY A CA 1
ATOM 1816 C C . GLY A 1 252 ? 20.973 7.526 -17.577 1.00 92.94 252 GLY A C 1
ATOM 1817 O O . GLY A 1 252 ? 21.215 8.011 -16.475 1.00 92.94 252 GLY A O 1
ATOM 1818 N N . ASN A 1 253 ? 20.171 8.124 -18.463 1.00 94.44 253 ASN A N 1
ATOM 1819 C CA . ASN A 1 253 ? 19.546 9.428 -18.225 1.00 94.44 253 ASN A CA 1
ATOM 1820 C C . ASN A 1 253 ? 18.554 9.396 -17.053 1.00 94.44 253 ASN A C 1
ATOM 1822 O O . ASN A 1 253 ? 18.552 10.312 -16.235 1.00 94.44 253 ASN A O 1
ATOM 1826 N N . VAL A 1 254 ? 17.742 8.338 -16.934 1.00 93.25 254 VAL A N 1
ATOM 1827 C CA . VAL A 1 254 ? 16.826 8.152 -15.792 1.00 93.25 254 VAL A CA 1
ATOM 1828 C C . VAL A 1 254 ? 17.603 8.029 -14.481 1.00 93.25 254 VAL A C 1
ATOM 1830 O O . VAL A 1 254 ? 17.258 8.687 -13.500 1.00 93.25 254 VAL A O 1
ATOM 1833 N N . ALA A 1 255 ? 18.673 7.231 -14.462 1.00 91.00 255 ALA A N 1
ATOM 1834 C CA . ALA A 1 255 ? 19.514 7.054 -13.280 1.00 91.00 255 ALA A CA 1
ATOM 1835 C C . ALA A 1 255 ? 20.228 8.353 -12.861 1.00 91.00 255 ALA A C 1
ATOM 1837 O O . ALA A 1 255 ? 20.397 8.598 -11.665 1.00 91.00 255 ALA A O 1
ATOM 1838 N N . ALA A 1 256 ? 20.624 9.178 -13.835 1.00 91.69 256 ALA A N 1
ATOM 1839 C CA . ALA A 1 256 ? 21.292 10.462 -13.625 1.00 91.69 256 ALA A CA 1
ATOM 1840 C C . ALA A 1 256 ? 20.329 11.626 -13.327 1.00 91.69 256 ALA A C 1
ATOM 1842 O O . ALA A 1 256 ? 20.776 12.698 -12.915 1.00 91.69 256 ALA A O 1
ATOM 1843 N N . ALA A 1 257 ? 19.019 11.443 -13.525 1.00 90.88 257 ALA A N 1
ATOM 1844 C CA . ALA A 1 257 ? 18.026 12.465 -13.219 1.00 90.88 257 ALA A CA 1
ATOM 1845 C C . ALA A 1 257 ? 18.054 12.828 -11.728 1.00 90.88 257 ALA A C 1
ATOM 1847 O O . ALA A 1 257 ? 18.368 12.000 -10.868 1.00 90.88 257 ALA A O 1
ATOM 1848 N N . SER A 1 258 ? 17.681 14.066 -11.403 1.00 90.12 258 SER A N 1
ATOM 1849 C CA . SER A 1 258 ? 17.632 14.517 -10.014 1.00 90.12 258 SER A CA 1
ATOM 1850 C C . SER A 1 258 ? 16.687 13.645 -9.176 1.00 90.12 258 SER A C 1
ATOM 1852 O O . SER A 1 258 ? 15.674 13.133 -9.661 1.00 90.12 258 SER A O 1
ATOM 1854 N N . GLY A 1 259 ? 16.992 13.496 -7.884 1.00 84.12 259 GLY A N 1
ATOM 1855 C CA . GLY A 1 259 ? 16.219 12.622 -6.996 1.00 84.12 259 GLY A CA 1
ATOM 1856 C C . GLY A 1 259 ? 14.726 12.963 -6.944 1.00 84.12 259 GLY A C 1
ATOM 1857 O O . GLY A 1 259 ? 13.898 12.060 -6.898 1.00 84.12 259 GLY A O 1
ATOM 1858 N N . TRP A 1 260 ? 14.354 14.246 -7.023 1.00 83.06 260 TRP A N 1
ATOM 1859 C CA . TRP A 1 260 ? 12.945 14.646 -7.020 1.00 83.06 260 TRP A CA 1
ATOM 1860 C C . TRP A 1 260 ? 12.222 14.250 -8.316 1.00 83.06 260 TRP A C 1
ATOM 1862 O O . TRP A 1 260 ? 11.082 13.795 -8.243 1.00 83.06 260 TRP A O 1
ATOM 1872 N N . VAL A 1 261 ? 12.880 14.355 -9.484 1.00 89.56 261 VAL A N 1
ATOM 1873 C CA . VAL A 1 261 ? 12.309 13.909 -10.769 1.00 89.56 261 VAL A CA 1
ATOM 1874 C C . VAL A 1 261 ? 12.081 12.408 -10.716 1.00 89.56 261 VAL A C 1
ATOM 1876 O O . VAL A 1 261 ? 11.007 11.938 -11.084 1.00 89.56 261 VAL A O 1
ATOM 1879 N N . GLN A 1 262 ? 13.060 11.662 -10.192 1.00 89.31 262 GLN A N 1
ATOM 1880 C CA . GLN A 1 262 ? 12.912 10.225 -9.995 1.00 89.31 262 GLN A CA 1
ATOM 1881 C C . GLN A 1 262 ? 11.744 9.904 -9.057 1.00 89.31 262 GLN A C 1
ATOM 1883 O O . GLN A 1 262 ? 10.959 9.020 -9.362 1.00 89.31 262 GLN A O 1
ATOM 1888 N N . ILE A 1 263 ? 11.576 10.615 -7.941 1.00 85.12 263 ILE A N 1
ATOM 1889 C CA . ILE A 1 263 ? 10.455 10.358 -7.024 1.00 85.12 263 ILE A CA 1
ATOM 1890 C C . ILE A 1 263 ? 9.112 10.616 -7.716 1.00 85.12 263 ILE A C 1
ATOM 1892 O O . ILE A 1 263 ? 8.247 9.748 -7.685 1.00 85.12 263 ILE A O 1
ATOM 1896 N N . VAL A 1 264 ? 8.939 11.766 -8.374 1.00 89.25 264 VAL A N 1
ATOM 1897 C CA . VAL A 1 264 ? 7.675 12.117 -9.048 1.00 89.25 264 VAL A CA 1
ATOM 1898 C C . VAL A 1 264 ? 7.356 11.134 -10.176 1.00 89.25 264 VAL A C 1
ATOM 1900 O O . VAL A 1 264 ? 6.238 10.623 -10.248 1.00 89.25 264 VAL A O 1
ATOM 1903 N N . ALA A 1 265 ? 8.339 10.819 -11.024 1.00 92.94 265 ALA A N 1
ATOM 1904 C CA . ALA A 1 265 ? 8.164 9.847 -12.097 1.00 92.94 265 ALA A CA 1
ATOM 1905 C C . ALA A 1 265 ? 7.869 8.447 -11.543 1.00 92.94 265 ALA A C 1
ATOM 1907 O O . ALA A 1 265 ? 6.976 7.765 -12.045 1.00 92.94 265 ALA A O 1
ATOM 1908 N N . ALA A 1 266 ? 8.570 8.036 -10.482 1.00 92.62 266 ALA A N 1
ATOM 1909 C CA . ALA A 1 266 ? 8.347 6.746 -9.850 1.00 92.62 266 ALA A CA 1
ATOM 1910 C C . ALA A 1 266 ? 6.935 6.637 -9.278 1.00 92.62 266 ALA A C 1
ATOM 1912 O O . ALA A 1 266 ? 6.293 5.623 -9.521 1.00 92.62 266 ALA A O 1
ATOM 1913 N N . LEU A 1 267 ? 6.435 7.679 -8.601 1.00 91.00 267 LEU A N 1
ATOM 1914 C CA . LEU A 1 267 ? 5.063 7.725 -8.089 1.00 91.00 267 LEU A CA 1
ATOM 1915 C C . LEU A 1 267 ? 4.035 7.561 -9.206 1.00 91.00 267 LEU A C 1
ATOM 1917 O O . LEU A 1 267 ? 3.129 6.744 -9.071 1.00 91.00 267 LEU A O 1
ATOM 1921 N N . GLY A 1 268 ? 4.196 8.287 -10.317 1.00 94.50 268 GLY A N 1
ATOM 1922 C CA . GLY A 1 268 ? 3.298 8.169 -11.467 1.00 94.50 268 GLY A CA 1
ATOM 1923 C C . GLY A 1 268 ? 3.309 6.764 -12.076 1.00 94.50 268 GLY A C 1
ATOM 1924 O O . GLY A 1 268 ? 2.254 6.172 -12.298 1.00 94.50 268 GLY A O 1
ATOM 1925 N N . ILE A 1 269 ? 4.499 6.195 -12.288 1.00 95.75 269 ILE A N 1
ATOM 1926 C CA . ILE A 1 269 ? 4.651 4.847 -12.849 1.00 95.75 269 ILE A CA 1
ATOM 1927 C C . ILE A 1 269 ? 4.079 3.788 -11.899 1.00 95.75 269 ILE A C 1
ATOM 1929 O O . ILE A 1 269 ? 3.354 2.904 -12.350 1.00 95.75 269 ILE A O 1
ATOM 1933 N N . THR A 1 270 ? 4.353 3.875 -10.592 1.00 95.06 270 THR A N 1
ATOM 1934 C CA . THR A 1 270 ? 3.808 2.918 -9.618 1.00 95.06 270 THR A CA 1
ATOM 1935 C C . THR A 1 270 ? 2.307 3.046 -9.468 1.00 95.06 270 THR A C 1
ATOM 1937 O O . THR A 1 270 ? 1.657 2.024 -9.302 1.00 95.06 270 THR A O 1
ATOM 1940 N N . ALA A 1 271 ? 1.755 4.256 -9.571 1.00 95.62 271 ALA A N 1
ATOM 1941 C CA . ALA A 1 271 ? 0.317 4.476 -9.493 1.00 95.62 271 ALA A CA 1
ATOM 1942 C C . ALA A 1 271 ? -0.410 3.790 -10.654 1.00 95.62 271 ALA A C 1
ATOM 1944 O O . ALA A 1 271 ? -1.370 3.054 -10.443 1.00 95.62 271 ALA A O 1
ATOM 1945 N N . VAL A 1 272 ? 0.083 3.973 -11.885 1.00 97.62 272 VAL A N 1
ATOM 1946 C CA . VAL A 1 272 ? -0.506 3.342 -13.077 1.00 97.62 272 VAL A CA 1
ATOM 1947 C C . VAL A 1 272 ? -0.250 1.833 -13.094 1.00 97.62 272 VAL A C 1
ATOM 1949 O O . VAL A 1 272 ? -1.163 1.061 -13.375 1.00 97.62 272 VAL A O 1
ATOM 1952 N N . GLY A 1 273 ? 0.968 1.391 -12.768 1.00 97.19 273 GLY A N 1
ATOM 1953 C CA . GLY A 1 273 ? 1.318 -0.031 -12.722 1.00 97.19 273 GLY A CA 1
ATOM 1954 C C . GLY A 1 273 ? 0.570 -0.791 -11.624 1.00 97.19 273 GLY A C 1
ATOM 1955 O O . GLY A 1 273 ? 0.055 -1.881 -11.869 1.00 97.19 273 GLY A O 1
ATOM 1956 N N . GLY A 1 274 ? 0.456 -0.197 -10.434 1.00 96.62 274 GLY A N 1
ATOM 1957 C CA . GLY A 1 274 ? -0.330 -0.716 -9.316 1.00 96.62 274 GLY A CA 1
ATOM 1958 C C . GLY A 1 274 ? -1.815 -0.790 -9.658 1.00 96.62 274 GLY A C 1
ATOM 1959 O O . GLY A 1 274 ? -2.406 -1.857 -9.516 1.00 96.62 274 GLY A O 1
ATOM 1960 N N . TYR A 1 275 ? -2.382 0.287 -10.217 1.00 98.38 275 TYR A N 1
ATOM 1961 C CA . TYR A 1 275 ? -3.750 0.302 -10.744 1.00 98.38 275 TYR A CA 1
ATOM 1962 C C . TYR A 1 275 ? -3.990 -0.827 -11.753 1.00 98.38 275 TYR A C 1
ATOM 1964 O O . TYR A 1 275 ? -4.941 -1.588 -11.608 1.00 98.38 275 TYR A O 1
ATOM 1972 N N . ALA A 1 276 ? -3.119 -0.976 -12.756 1.00 98.44 276 ALA A N 1
ATOM 1973 C CA . ALA A 1 276 ? -3.286 -1.981 -13.803 1.00 98.44 276 ALA A CA 1
ATOM 1974 C C . ALA A 1 276 ? -3.193 -3.411 -13.251 1.00 98.44 276 ALA A C 1
ATOM 1976 O O . ALA A 1 276 ? -4.014 -4.262 -13.597 1.00 98.44 276 ALA A O 1
ATOM 1977 N N . GLY A 1 277 ? -2.223 -3.670 -12.367 1.00 98.25 277 GLY A N 1
ATOM 1978 C CA . GLY A 1 277 ? -2.084 -4.961 -11.698 1.00 98.25 277 GLY A CA 1
ATOM 1979 C C . GLY A 1 277 ? -3.296 -5.291 -10.829 1.00 98.25 277 GLY A C 1
ATOM 1980 O O . GLY A 1 277 ? -3.813 -6.403 -10.892 1.00 98.25 277 GLY A O 1
ATOM 1981 N N . HIS A 1 278 ? -3.787 -4.317 -10.066 1.00 98.44 278 HIS A N 1
ATOM 1982 C CA . HIS A 1 278 ? -4.939 -4.493 -9.191 1.00 98.44 278 HIS A CA 1
ATOM 1983 C C . HIS A 1 278 ? -6.245 -4.667 -9.977 1.00 98.44 278 HIS A C 1
ATOM 1985 O O . HIS A 1 278 ? -7.024 -5.573 -9.699 1.00 98.44 278 HIS A O 1
ATOM 1991 N N . ARG A 1 279 ? -6.448 -3.887 -11.040 1.00 98.50 279 ARG A N 1
ATOM 1992 C CA . ARG A 1 279 ? -7.577 -4.074 -11.953 1.00 98.50 279 ARG A CA 1
ATOM 1993 C C . ARG A 1 279 ? -7.560 -5.459 -12.594 1.00 98.50 279 ARG A C 1
ATOM 1995 O O . ARG A 1 279 ? -8.593 -6.116 -12.639 1.00 98.50 279 ARG A O 1
ATOM 2002 N N . ALA A 1 280 ? -6.398 -5.944 -13.035 1.00 98.50 280 ALA A N 1
ATOM 2003 C CA . ALA A 1 280 ? -6.278 -7.303 -13.564 1.00 98.50 280 ALA A CA 1
ATOM 2004 C C . ALA A 1 280 ? -6.655 -8.369 -12.520 1.00 98.50 280 ALA A C 1
ATOM 2006 O O . ALA A 1 280 ? -7.280 -9.366 -12.876 1.00 98.50 280 ALA A O 1
ATOM 2007 N N . MET A 1 281 ? -6.330 -8.145 -11.240 1.00 98.31 281 MET A N 1
ATOM 2008 C CA . MET A 1 281 ? -6.738 -9.030 -10.143 1.00 98.31 281 MET A CA 1
ATOM 2009 C C . MET A 1 281 ? -8.249 -9.112 -9.942 1.00 98.31 281 MET A C 1
ATOM 2011 O O . MET A 1 281 ? -8.732 -10.140 -9.485 1.00 98.31 281 MET A O 1
ATOM 2015 N N . HIS A 1 282 ? -8.996 -8.071 -10.300 1.00 98.00 282 HIS A N 1
ATOM 2016 C CA . HIS A 1 282 ? -10.460 -8.074 -10.251 1.00 98.00 282 HIS A CA 1
ATOM 2017 C C . HIS A 1 282 ? -11.099 -8.622 -11.525 1.00 98.00 282 HIS A C 1
ATOM 2019 O O . HIS A 1 282 ? -12.027 -9.422 -11.470 1.00 98.00 282 HIS A O 1
ATOM 2025 N N . GLU A 1 283 ? -10.590 -8.203 -12.679 1.00 97.06 283 GLU A N 1
ATOM 2026 C CA . GLU A 1 283 ? -11.262 -8.397 -13.968 1.00 97.06 283 GLU A CA 1
ATOM 2027 C C . GLU A 1 283 ? -10.908 -9.739 -14.629 1.00 97.06 283 GLU A C 1
ATOM 2029 O O . GLU A 1 283 ? -11.662 -10.248 -15.457 1.00 97.06 283 GLU A O 1
ATOM 2034 N N . VAL A 1 284 ? -9.762 -10.343 -14.286 1.00 98.19 284 VAL A N 1
ATOM 2035 C CA . VAL A 1 284 ? -9.362 -11.656 -14.815 1.00 98.19 284 VAL A CA 1
ATOM 2036 C C . VAL A 1 284 ? -9.838 -12.754 -13.856 1.00 98.19 284 VAL A C 1
ATOM 2038 O O . VAL A 1 284 ? -9.297 -12.856 -12.752 1.00 98.19 284 VAL A O 1
ATOM 2041 N N . PRO A 1 285 ? -10.760 -13.656 -14.260 1.00 96.56 285 PRO A N 1
ATOM 2042 C CA . PRO A 1 285 ? -11.397 -14.605 -13.339 1.00 96.56 285 PRO A CA 1
ATOM 2043 C C . PRO A 1 285 ? -10.424 -15.488 -12.550 1.00 96.56 285 PRO A C 1
ATOM 2045 O O . PRO A 1 285 ? -10.645 -15.777 -11.377 1.00 96.56 285 PRO A O 1
ATOM 2048 N N . VAL A 1 286 ? -9.321 -15.913 -13.174 1.00 97.44 286 VAL A N 1
ATOM 2049 C CA . VAL A 1 286 ? -8.301 -16.738 -12.507 1.00 97.44 286 VAL A CA 1
ATOM 2050 C C . VAL A 1 286 ? -7.539 -15.944 -11.446 1.00 97.44 286 VAL A C 1
ATOM 2052 O O . VAL A 1 286 ? -7.238 -16.487 -10.388 1.00 97.44 286 VAL A O 1
ATOM 2055 N N . LEU A 1 287 ? -7.244 -14.668 -11.705 1.00 97.69 287 LEU A N 1
ATOM 2056 C CA . LEU A 1 287 ? -6.554 -13.800 -10.752 1.00 97.69 287 LEU A CA 1
ATOM 2057 C C . LEU A 1 287 ? -7.476 -13.412 -9.589 1.00 97.69 287 LEU A C 1
ATOM 2059 O O . LEU A 1 287 ? -7.057 -13.465 -8.430 1.00 97.69 287 LEU A O 1
ATOM 2063 N N . TRP A 1 288 ? -8.759 -13.178 -9.880 1.00 97.56 288 TRP A N 1
ATOM 2064 C CA . TRP A 1 288 ? -9.785 -12.920 -8.870 1.00 97.56 288 TRP A CA 1
ATOM 2065 C C . TRP A 1 288 ? -9.884 -14.028 -7.826 1.00 97.56 288 TRP A C 1
ATOM 2067 O O . TRP A 1 288 ? -10.057 -13.742 -6.644 1.00 97.56 288 TRP A O 1
ATOM 2077 N N . ARG A 1 289 ? -9.687 -15.299 -8.202 1.00 96.88 289 ARG A N 1
ATOM 2078 C CA . ARG A 1 289 ? -9.678 -16.411 -7.231 1.00 96.88 289 ARG A CA 1
ATOM 2079 C C . ARG A 1 289 ? -8.657 -16.213 -6.111 1.00 96.88 289 ARG A C 1
ATOM 2081 O O . ARG A 1 289 ? -8.906 -16.651 -4.992 1.00 96.88 289 ARG A O 1
ATOM 2088 N N . PHE A 1 290 ? -7.533 -15.555 -6.388 1.00 97.56 290 PHE A N 1
ATOM 2089 C CA . PHE A 1 290 ? -6.528 -15.219 -5.379 1.00 97.56 290 PHE A CA 1
ATOM 2090 C C . PHE A 1 290 ? -6.875 -13.931 -4.640 1.00 97.56 290 PHE A C 1
ATOM 2092 O O . PHE A 1 290 ? -6.750 -13.872 -3.416 1.00 97.56 290 PHE A O 1
ATOM 2099 N N . HIS A 1 291 ? -7.340 -12.923 -5.372 1.00 97.81 291 HIS A N 1
ATOM 2100 C CA . HIS A 1 291 ? -7.622 -11.603 -4.825 1.00 97.81 291 HIS A CA 1
ATOM 2101 C C . HIS A 1 291 ? -8.896 -11.553 -3.963 1.00 97.81 291 HIS A C 1
ATOM 2103 O O . HIS A 1 291 ? -8.968 -10.810 -2.989 1.00 97.81 291 HIS A O 1
ATOM 2109 N N . ARG A 1 292 ? -9.868 -12.442 -4.192 1.00 96.38 292 ARG A N 1
ATOM 2110 C CA . ARG A 1 292 ? -11.056 -12.595 -3.333 1.00 96.38 292 ARG A CA 1
ATOM 2111 C C . ARG A 1 292 ? -10.725 -12.980 -1.888 1.00 96.38 292 ARG A C 1
ATOM 2113 O O . ARG A 1 292 ? -11.546 -12.760 -1.006 1.00 96.38 292 ARG A O 1
ATOM 2120 N N . VAL A 1 293 ? -9.536 -13.546 -1.623 1.00 97.06 293 VAL A N 1
ATOM 2121 C CA . VAL A 1 293 ? -9.032 -13.717 -0.247 1.00 97.06 293 VAL A CA 1
ATOM 2122 C C . VAL A 1 293 ? -8.990 -12.347 0.420 1.00 97.06 293 VAL A C 1
ATOM 2124 O O . VAL A 1 293 ? -9.577 -12.177 1.480 1.00 97.06 293 VAL A O 1
ATOM 2127 N N . HIS A 1 294 ? -8.392 -11.360 -0.247 1.00 97.25 294 HIS A N 1
ATOM 2128 C CA . HIS A 1 294 ? -8.306 -9.992 0.240 1.00 97.25 294 HIS A CA 1
ATOM 2129 C C . HIS A 1 294 ? -9.676 -9.341 0.436 1.00 97.25 294 HIS A C 1
ATOM 2131 O O . HIS A 1 294 ? -9.970 -8.828 1.513 1.00 97.25 294 HIS A O 1
ATOM 2137 N N . HIS A 1 295 ? -10.558 -9.476 -0.552 1.00 97.25 295 HIS A N 1
ATOM 2138 C CA . HIS A 1 295 ? -11.913 -8.927 -0.478 1.00 97.25 295 HIS A CA 1
ATOM 2139 C C . HIS A 1 295 ? -12.849 -9.645 0.494 1.00 97.25 295 HIS A C 1
ATOM 2141 O O . HIS A 1 295 ? -13.966 -9.189 0.701 1.00 97.25 295 HIS A O 1
ATOM 2147 N N . SER A 1 296 ? -12.442 -10.755 1.112 1.00 96.06 296 SER A N 1
ATOM 2148 C CA . SER A 1 296 ? -13.303 -11.480 2.055 1.00 96.06 296 SER A CA 1
ATOM 2149 C C . SER A 1 296 ? -13.368 -10.859 3.458 1.00 96.06 296 SER A C 1
ATOM 2151 O O . SER A 1 296 ? -14.149 -11.313 4.300 1.00 96.06 296 SER A O 1
ATOM 2153 N N . VAL A 1 297 ? -12.594 -9.800 3.718 1.00 94.88 297 VAL A N 1
ATOM 2154 C CA . VAL A 1 297 ? -12.589 -9.085 4.999 1.00 94.88 297 VAL A CA 1
ATOM 2155 C C . VAL A 1 297 ? -13.954 -8.439 5.268 1.00 94.88 297 VAL A C 1
ATOM 2157 O O . VAL A 1 297 ? -14.391 -7.538 4.560 1.00 94.88 297 VAL A O 1
ATOM 2160 N N . ARG A 1 298 ? -14.622 -8.868 6.348 1.00 94.00 298 ARG A N 1
ATOM 2161 C CA . ARG A 1 298 ? -15.938 -8.338 6.774 1.00 94.00 298 ARG A CA 1
ATOM 2162 C C . ARG A 1 298 ? -15.847 -7.188 7.785 1.00 94.00 298 ARG A C 1
ATOM 2164 O O . ARG A 1 298 ? -16.787 -6.412 7.934 1.00 94.00 298 ARG A O 1
ATOM 2171 N N . GLU A 1 299 ? -14.720 -7.065 8.478 1.00 94.38 299 GLU A N 1
ATOM 2172 C CA . GLU A 1 299 ? -14.436 -6.015 9.460 1.00 94.38 299 GLU A CA 1
ATOM 2173 C C . GLU A 1 299 ? -13.137 -5.318 9.048 1.00 94.38 299 GLU A C 1
ATOM 2175 O O . GLU A 1 299 ? -12.078 -5.933 9.069 1.00 94.38 299 GLU A O 1
ATOM 2180 N N . MET A 1 300 ? -13.226 -4.053 8.641 1.00 95.31 300 MET A N 1
ATOM 2181 C CA . MET A 1 300 ? -12.098 -3.314 8.071 1.00 95.31 300 MET A CA 1
ATOM 2182 C C . MET A 1 300 ? -11.308 -2.577 9.160 1.00 95.31 300 MET A C 1
ATOM 2184 O O . MET A 1 300 ? -11.896 -1.801 9.915 1.00 95.31 300 MET A O 1
ATOM 2188 N N . ASP A 1 301 ? -10.001 -2.830 9.235 1.00 95.50 301 ASP A N 1
ATOM 2189 C CA . ASP A 1 301 ? -9.014 -2.152 10.084 1.00 95.50 301 ASP A CA 1
ATOM 2190 C C . ASP A 1 301 ? -7.634 -2.138 9.402 1.00 95.50 301 ASP A C 1
ATOM 2192 O O . ASP A 1 301 ? -7.427 -2.761 8.362 1.00 95.50 301 ASP A O 1
ATOM 2196 N N . TRP A 1 302 ? -6.650 -1.469 10.004 1.00 94.50 302 TRP A N 1
ATOM 2197 C CA . TRP A 1 302 ? -5.293 -1.359 9.453 1.00 94.50 302 TRP A CA 1
ATOM 2198 C C . TRP A 1 302 ? -4.624 -2.718 9.187 1.00 94.50 302 TRP A C 1
ATOM 2200 O O . TRP A 1 302 ? -3.763 -2.831 8.314 1.00 94.50 302 TRP A O 1
ATOM 2210 N N . LEU A 1 303 ? -4.999 -3.759 9.938 1.00 95.19 303 LEU A N 1
ATOM 2211 C CA . LEU A 1 303 ? -4.439 -5.097 9.791 1.00 95.19 303 LEU A CA 1
ATOM 2212 C C . LEU A 1 303 ? -5.033 -5.837 8.579 1.00 95.19 303 LEU A C 1
ATOM 2214 O O . LEU A 1 303 ? -4.377 -6.729 8.036 1.00 95.19 303 LEU A O 1
ATOM 2218 N N . ALA A 1 304 ? -6.217 -5.431 8.104 1.00 95.56 304 ALA A N 1
ATOM 2219 C CA . ALA A 1 304 ? -6.851 -5.969 6.899 1.00 95.56 304 ALA A CA 1
ATOM 2220 C C . ALA A 1 304 ? -5.977 -5.823 5.644 1.00 95.56 304 ALA A C 1
ATOM 2222 O O . ALA A 1 304 ? -6.004 -6.702 4.788 1.00 95.56 304 ALA A O 1
ATOM 2223 N N . ALA A 1 305 ? -5.119 -4.798 5.574 1.00 94.12 305 ALA A N 1
ATOM 2224 C CA . ALA A 1 305 ? -4.140 -4.639 4.492 1.00 94.12 305 ALA A CA 1
ATOM 2225 C C . ALA A 1 305 ? -3.187 -5.845 4.354 1.00 94.12 305 ALA A C 1
ATOM 2227 O O . ALA A 1 305 ? -2.606 -6.087 3.297 1.00 94.12 305 ALA A O 1
ATOM 2228 N N . GLY A 1 306 ? -2.990 -6.607 5.436 1.00 91.94 306 GLY A N 1
ATOM 2229 C CA . GLY A 1 306 ? -2.199 -7.833 5.430 1.00 91.94 306 GLY A CA 1
ATOM 2230 C C . GLY A 1 306 ? -2.975 -9.075 4.990 1.00 91.94 306 GLY A C 1
ATOM 2231 O O . GLY A 1 306 ? -2.341 -10.052 4.596 1.00 91.94 306 GLY A O 1
ATOM 2232 N N . HIS A 1 307 ? -4.309 -9.060 5.050 1.00 95.25 307 HIS A N 1
ATOM 2233 C CA . HIS A 1 307 ? -5.169 -10.198 4.731 1.00 95.25 307 HIS A CA 1
ATOM 2234 C C . HIS A 1 307 ? -5.229 -10.392 3.214 1.00 95.25 307 HIS A C 1
ATOM 2236 O O . HIS A 1 307 ? -6.062 -9.802 2.545 1.00 95.25 307 HIS A O 1
ATOM 2242 N N . MET A 1 308 ? -4.312 -11.172 2.644 1.00 94.75 308 MET A N 1
ATOM 2243 C CA . MET A 1 308 ? -4.263 -11.417 1.198 1.00 94.75 308 MET A CA 1
ATOM 2244 C C . MET A 1 308 ? -3.462 -12.674 0.852 1.00 94.75 308 MET A C 1
ATOM 2246 O O . MET A 1 308 ? -2.682 -13.187 1.663 1.00 94.75 308 MET A O 1
ATOM 2250 N N . HIS A 1 309 ? -3.613 -13.172 -0.372 1.00 96.19 309 HIS A N 1
ATOM 2251 C CA . HIS A 1 309 ? -2.819 -14.298 -0.857 1.00 96.19 309 HIS A CA 1
ATOM 2252 C C . HIS A 1 309 ? -1.383 -13.849 -1.230 1.00 96.19 309 HIS A C 1
ATOM 2254 O O . HIS A 1 309 ? -1.216 -12.775 -1.808 1.00 96.19 309 HIS A O 1
ATOM 2260 N N . PRO A 1 310 ? -0.318 -14.642 -0.976 1.00 94.19 310 PRO A N 1
ATOM 2261 C CA . PRO A 1 310 ? 1.049 -14.260 -1.352 1.00 94.19 310 PRO A CA 1
ATOM 2262 C C . PRO A 1 310 ? 1.225 -13.939 -2.843 1.00 94.19 310 PRO A C 1
ATOM 2264 O O . PRO A 1 310 ? 1.902 -12.974 -3.186 1.00 94.19 310 PRO A O 1
ATOM 2267 N N . LEU A 1 311 ? 0.619 -14.739 -3.729 1.00 94.69 311 LEU A N 1
ATOM 2268 C CA . LEU A 1 311 ? 0.701 -14.526 -5.183 1.00 94.69 311 LEU A CA 1
ATOM 2269 C C . LEU A 1 311 ? 0.024 -13.228 -5.625 1.00 94.69 311 LEU A C 1
ATOM 2271 O O . LEU A 1 311 ? 0.572 -12.530 -6.471 1.00 94.69 311 LEU A O 1
ATOM 2275 N N . ASP A 1 312 ? -1.115 -12.899 -5.018 1.00 95.00 312 ASP A N 1
ATOM 2276 C CA . ASP A 1 312 ? -1.827 -11.642 -5.245 1.00 95.00 312 ASP A CA 1
ATOM 2277 C C . ASP A 1 312 ? -0.915 -10.455 -4.891 1.00 95.00 312 ASP A C 1
ATOM 2279 O O . ASP A 1 312 ? -0.599 -9.609 -5.732 1.00 95.00 312 ASP A O 1
ATOM 2283 N N . GLN A 1 313 ? -0.326 -10.500 -3.693 1.00 93.62 313 GLN A N 1
ATOM 2284 C CA . GLN A 1 313 ? 0.604 -9.471 -3.241 1.00 93.62 313 GLN A CA 1
ATOM 2285 C C . GLN A 1 313 ? 1.849 -9.356 -4.131 1.00 93.62 313 GLN A C 1
ATOM 2287 O O . GLN A 1 313 ? 2.298 -8.249 -4.413 1.00 93.62 313 GLN A O 1
ATOM 2292 N N . ILE A 1 314 ? 2.437 -10.473 -4.572 1.00 94.75 314 ILE A N 1
ATOM 2293 C CA . ILE A 1 314 ? 3.611 -10.454 -5.457 1.00 94.75 314 ILE A CA 1
ATOM 2294 C C . ILE A 1 314 ? 3.256 -9.821 -6.800 1.00 94.75 314 ILE A C 1
ATOM 2296 O O . ILE A 1 314 ? 4.020 -8.992 -7.295 1.00 94.75 314 ILE A O 1
ATOM 2300 N N . ALA A 1 315 ? 2.125 -10.191 -7.389 1.00 95.75 315 ALA A N 1
ATOM 2301 C CA . ALA A 1 315 ? 1.753 -9.755 -8.724 1.00 95.75 315 ALA A CA 1
ATOM 2302 C C . ALA A 1 315 ? 1.375 -8.265 -8.774 1.00 95.75 315 ALA A C 1
ATOM 2304 O O . ALA A 1 315 ? 1.958 -7.547 -9.590 1.00 95.75 315 ALA A O 1
ATOM 2305 N N . ILE A 1 316 ? 0.527 -7.765 -7.861 1.00 95.44 316 ILE A N 1
ATOM 2306 C CA . ILE A 1 316 ? 0.203 -6.323 -7.790 1.00 95.44 316 ILE A CA 1
ATOM 2307 C C . ILE A 1 316 ? 1.483 -5.504 -7.571 1.00 95.44 316 ILE A C 1
ATOM 2309 O O . ILE A 1 316 ? 1.771 -4.546 -8.293 1.00 95.44 316 ILE A O 1
ATOM 2313 N N . ARG A 1 317 ? 2.323 -5.917 -6.614 1.00 93.38 317 ARG A N 1
ATOM 2314 C CA . ARG A 1 317 ? 3.553 -5.184 -6.283 1.00 93.38 317 ARG A CA 1
ATOM 2315 C C . ARG A 1 317 ? 4.582 -5.236 -7.414 1.00 93.38 317 ARG A C 1
ATOM 2317 O O . ARG A 1 317 ? 5.320 -4.270 -7.614 1.00 93.38 317 ARG A O 1
ATOM 2324 N N . SER A 1 318 ? 4.639 -6.338 -8.160 1.00 94.81 318 SER A N 1
ATOM 2325 C CA . SER A 1 318 ? 5.512 -6.460 -9.331 1.00 94.81 318 SER A CA 1
ATOM 2326 C C . SER A 1 318 ? 5.054 -5.543 -10.460 1.00 94.81 318 SER A C 1
ATOM 2328 O O . SER A 1 318 ? 5.899 -4.860 -11.035 1.00 94.81 318 SER A O 1
ATOM 2330 N N . ALA A 1 319 ? 3.745 -5.449 -10.717 1.00 96.50 319 ALA A N 1
ATOM 2331 C CA . ALA A 1 319 ? 3.191 -4.532 -11.715 1.00 96.50 319 ALA A CA 1
ATOM 2332 C C . ALA A 1 319 ? 3.558 -3.065 -11.426 1.00 96.50 319 ALA A C 1
ATOM 2334 O O . ALA A 1 319 ? 3.874 -2.314 -12.346 1.00 96.50 319 ALA A O 1
ATOM 2335 N N . ALA A 1 320 ? 3.619 -2.676 -10.148 1.00 94.50 320 ALA A N 1
ATOM 2336 C CA . ALA A 1 320 ? 4.068 -1.343 -9.749 1.00 94.50 320 ALA A CA 1
ATOM 2337 C C . ALA A 1 320 ? 5.594 -1.131 -9.893 1.00 94.50 320 ALA A C 1
ATOM 2339 O O . ALA A 1 320 ? 6.032 -0.066 -10.320 1.00 94.50 320 ALA A O 1
ATOM 2340 N N . VAL A 1 321 ? 6.432 -2.108 -9.515 1.00 92.81 321 VAL A N 1
ATOM 2341 C CA . VAL A 1 321 ? 7.890 -1.890 -9.325 1.00 92.81 321 VAL A CA 1
ATOM 2342 C C . VAL A 1 321 ? 8.755 -2.324 -10.495 1.00 92.81 321 VAL A C 1
ATOM 2344 O O . VAL A 1 321 ? 9.764 -1.676 -10.774 1.00 92.81 321 VAL A O 1
ATOM 2347 N N . VAL A 1 322 ? 8.413 -3.427 -11.158 1.00 94.50 322 VAL A N 1
ATOM 2348 C CA . VAL A 1 322 ? 9.225 -3.977 -12.254 1.00 94.50 322 VAL A CA 1
ATOM 2349 C C . VAL A 1 322 ? 9.472 -2.942 -13.365 1.00 94.50 322 VAL A C 1
ATOM 2351 O O . VAL A 1 322 ? 10.623 -2.847 -13.806 1.00 94.50 322 VAL A O 1
ATOM 2354 N N . PRO A 1 323 ? 8.493 -2.097 -13.760 1.00 95.31 323 PRO A N 1
ATOM 2355 C CA . PRO A 1 323 ? 8.741 -1.027 -14.725 1.00 95.31 323 PRO A CA 1
ATOM 2356 C C . PRO A 1 323 ? 9.836 -0.048 -14.283 1.00 95.31 323 PRO A C 1
ATOM 2358 O O . PRO A 1 323 ? 10.683 0.325 -15.090 1.00 95.31 323 PRO A O 1
ATOM 2361 N N . LEU A 1 324 ? 9.891 0.322 -12.998 1.00 93.44 324 LEU A N 1
ATOM 2362 C CA . LEU A 1 324 ? 10.931 1.223 -12.487 1.00 93.44 324 LEU A CA 1
ATOM 2363 C C . LEU A 1 324 ? 12.331 0.621 -12.641 1.00 93.44 324 LEU A C 1
ATOM 2365 O O . LEU A 1 324 ? 13.269 1.303 -13.051 1.00 93.44 324 LEU A O 1
ATOM 2369 N N . TYR A 1 325 ? 12.484 -0.669 -12.340 1.00 92.00 325 TYR A N 1
ATOM 2370 C CA . TYR A 1 325 ? 13.765 -1.345 -12.527 1.00 92.00 325 TYR A CA 1
ATOM 2371 C C . TYR A 1 325 ? 14.174 -1.376 -14.007 1.00 92.00 325 TYR A C 1
ATOM 2373 O O . TYR A 1 325 ? 15.304 -1.014 -14.343 1.00 92.00 325 TYR A O 1
ATOM 2381 N N . ALA A 1 326 ? 13.244 -1.747 -14.894 1.00 93.88 326 ALA A N 1
ATOM 2382 C CA . ALA A 1 326 ? 13.495 -1.807 -16.333 1.00 93.88 326 ALA A CA 1
ATOM 2383 C C . ALA A 1 326 ? 13.912 -0.439 -16.905 1.00 93.88 326 ALA A C 1
ATOM 2385 O O . ALA A 1 326 ? 14.809 -0.366 -17.744 1.00 93.88 326 ALA A O 1
ATOM 2386 N N . LEU A 1 327 ? 13.328 0.650 -16.396 1.00 94.62 327 LEU A N 1
ATOM 2387 C CA . LEU A 1 327 ? 13.638 2.023 -16.806 1.00 94.62 327 LEU A CA 1
ATOM 2388 C C . LEU A 1 327 ? 14.943 2.577 -16.205 1.00 94.62 327 LEU A C 1
ATOM 2390 O O . LEU A 1 327 ? 15.393 3.636 -16.630 1.00 94.62 327 LEU A O 1
ATOM 2394 N N . GLY A 1 328 ? 15.586 1.867 -15.272 1.00 91.81 328 GLY A N 1
ATOM 2395 C CA . GLY A 1 328 ? 16.889 2.252 -14.714 1.00 91.81 328 GLY A CA 1
ATOM 2396 C C . GLY A 1 328 ? 16.833 3.103 -13.442 1.00 91.81 328 GLY A C 1
ATOM 2397 O O . GLY A 1 328 ? 17.813 3.773 -13.124 1.00 91.81 328 GLY A O 1
ATOM 2398 N N . PHE A 1 329 ? 15.726 3.083 -12.693 1.00 91.06 329 PHE A N 1
ATOM 2399 C CA . PHE A 1 329 ? 15.632 3.816 -11.425 1.00 91.06 329 PHE A CA 1
ATOM 2400 C C . PHE A 1 329 ? 16.623 3.288 -10.373 1.00 91.06 329 PHE A C 1
ATOM 2402 O O . PHE A 1 329 ? 16.832 2.081 -10.221 1.00 91.06 329 PHE A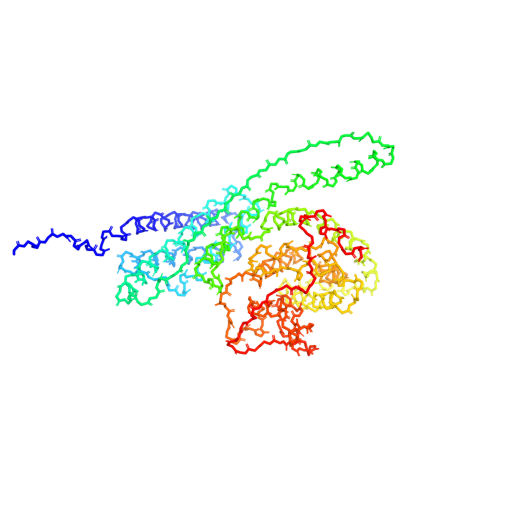 O 1
ATOM 2409 N N . GLY A 1 330 ? 17.218 4.209 -9.607 1.00 79.06 330 GLY A N 1
ATOM 2410 C CA . GLY A 1 330 ? 18.210 3.890 -8.580 1.00 79.06 330 GLY A CA 1
ATOM 2411 C C . GLY A 1 330 ? 17.636 3.159 -7.356 1.00 79.06 330 GLY A C 1
ATOM 2412 O O . GLY A 1 330 ? 16.469 3.309 -6.993 1.00 79.06 330 GLY A O 1
ATOM 2413 N N . ARG A 1 331 ? 18.491 2.399 -6.653 1.00 71.62 331 ARG A N 1
ATOM 2414 C CA . ARG A 1 331 ? 18.105 1.566 -5.489 1.00 71.62 331 ARG A CA 1
ATOM 2415 C C . ARG A 1 331 ? 17.481 2.362 -4.336 1.00 71.62 331 ARG A C 1
ATOM 2417 O O . ARG A 1 331 ? 16.562 1.869 -3.688 1.00 71.62 331 ARG A O 1
ATOM 2424 N N . VAL A 1 332 ? 17.973 3.577 -4.083 1.00 63.88 332 VAL A N 1
ATOM 2425 C CA . VAL A 1 332 ? 17.484 4.445 -2.996 1.00 63.88 332 VAL A CA 1
ATOM 2426 C C . VAL A 1 332 ? 16.048 4.901 -3.270 1.00 63.88 332 VAL A C 1
ATOM 2428 O O . VAL A 1 332 ? 15.186 4.753 -2.405 1.00 63.88 332 VAL A O 1
ATOM 2431 N N . SER A 1 333 ? 15.770 5.363 -4.494 1.00 68.19 333 SER A N 1
ATOM 2432 C CA . SER A 1 333 ? 14.435 5.785 -4.938 1.00 68.19 333 SER A CA 1
ATOM 2433 C C . SER A 1 333 ? 13.423 4.639 -4.839 1.00 68.19 333 SER A C 1
ATOM 2435 O O . SER A 1 333 ? 12.322 4.826 -4.325 1.00 68.19 333 SER A O 1
ATOM 2437 N N . LEU A 1 334 ? 13.821 3.423 -5.235 1.00 72.25 334 LEU A N 1
ATOM 2438 C CA . LEU A 1 334 ? 12.980 2.227 -5.119 1.00 72.25 334 LEU A CA 1
ATOM 2439 C C . LEU A 1 334 ? 12.629 1.899 -3.661 1.00 72.25 334 LEU A C 1
ATOM 2441 O O . LEU A 1 334 ? 11.470 1.624 -3.359 1.00 72.25 334 LEU A O 1
ATOM 2445 N N . GLY A 1 335 ? 13.605 1.951 -2.750 1.00 71.12 335 GLY A N 1
ATOM 2446 C CA . GLY A 1 335 ? 13.378 1.674 -1.329 1.00 71.12 335 GLY A CA 1
ATOM 2447 C C . GLY A 1 335 ? 12.397 2.656 -0.679 1.00 71.12 335 GLY A C 1
ATOM 2448 O O . GLY A 1 335 ? 11.470 2.230 0.011 1.00 71.12 335 GLY A O 1
ATOM 2449 N N . ALA A 1 336 ? 12.563 3.956 -0.941 1.00 71.38 336 ALA A N 1
ATOM 2450 C CA . ALA A 1 336 ? 11.687 5.001 -0.407 1.00 71.38 336 ALA A CA 1
ATOM 2451 C C . ALA A 1 336 ? 10.244 4.863 -0.916 1.00 71.38 336 ALA A C 1
ATOM 2453 O O . ALA A 1 336 ? 9.302 4.879 -0.123 1.00 71.38 336 ALA A O 1
ATOM 2454 N N . ILE A 1 337 ? 10.075 4.644 -2.225 1.00 78.19 337 ILE A N 1
ATOM 2455 C CA . ILE A 1 337 ? 8.763 4.400 -2.834 1.00 78.19 337 ILE A CA 1
ATOM 2456 C C . ILE A 1 337 ? 8.123 3.152 -2.233 1.00 78.19 337 ILE A C 1
ATOM 2458 O O . ILE A 1 337 ? 6.943 3.168 -1.899 1.00 78.19 337 ILE A O 1
ATOM 2462 N N . VAL A 1 338 ? 8.895 2.082 -2.012 1.00 79.19 338 VAL A N 1
ATOM 2463 C CA . VAL A 1 338 ? 8.351 0.845 -1.444 1.00 79.19 338 VAL A CA 1
ATOM 2464 C C . VAL A 1 338 ? 7.740 1.059 -0.058 1.00 79.19 338 VAL A C 1
ATOM 2466 O O . VAL A 1 338 ? 6.656 0.536 0.222 1.00 79.19 338 VAL A O 1
ATOM 2469 N N . ILE A 1 339 ? 8.421 1.834 0.789 1.00 76.62 339 ILE A N 1
ATOM 2470 C CA . ILE A 1 339 ? 7.939 2.195 2.127 1.00 76.62 339 ILE A CA 1
ATOM 2471 C C . ILE A 1 339 ? 6.673 3.044 2.024 1.00 76.62 339 ILE A C 1
ATOM 2473 O O . ILE A 1 339 ? 5.698 2.735 2.706 1.00 76.62 339 ILE A O 1
ATOM 2477 N N . LEU A 1 340 ? 6.667 4.058 1.151 1.00 79.31 340 LEU A N 1
ATOM 2478 C CA . LEU A 1 340 ? 5.506 4.921 0.942 1.00 79.31 340 LEU A CA 1
ATOM 2479 C C . LEU A 1 340 ? 4.267 4.109 0.547 1.00 79.31 340 LEU A C 1
ATOM 2481 O O . LEU A 1 340 ? 3.242 4.244 1.209 1.00 79.31 340 LEU A O 1
ATOM 2485 N N . LEU A 1 341 ? 4.381 3.229 -0.460 1.00 84.94 341 LEU A N 1
ATOM 2486 C CA . LEU A 1 341 ? 3.244 2.405 -0.894 1.00 84.94 341 LEU A CA 1
ATOM 2487 C C . LEU A 1 341 ? 2.748 1.525 0.259 1.00 84.94 341 LEU A C 1
ATOM 2489 O O . LEU A 1 341 ? 1.560 1.441 0.506 1.00 84.94 341 LEU A O 1
ATOM 2493 N N . THR A 1 342 ? 3.666 0.935 1.035 1.00 84.12 342 THR A N 1
ATOM 2494 C CA . THR A 1 342 ? 3.289 0.058 2.158 1.00 84.12 342 THR A CA 1
ATOM 2495 C C . THR A 1 342 ? 2.515 0.813 3.241 1.00 84.12 342 THR A C 1
ATOM 2497 O O . THR A 1 342 ? 1.544 0.294 3.785 1.00 84.12 342 THR A O 1
ATOM 2500 N N . VAL A 1 343 ? 2.948 2.028 3.591 1.00 81.19 343 VAL A N 1
ATOM 2501 C CA . VAL A 1 343 ? 2.245 2.854 4.584 1.00 81.19 343 VAL A CA 1
ATOM 2502 C C . VAL A 1 343 ? 0.884 3.288 4.048 1.00 81.19 343 VAL A C 1
ATOM 2504 O O . VAL A 1 343 ? -0.090 3.244 4.795 1.00 81.19 343 VAL A O 1
ATOM 2507 N N . GLN A 1 344 ? 0.819 3.664 2.771 1.00 89.69 344 GLN A N 1
ATOM 2508 C CA . GLN A 1 344 ? -0.418 4.042 2.100 1.00 89.69 344 GLN A CA 1
ATOM 2509 C C . GLN A 1 344 ? -1.414 2.873 2.054 1.00 89.69 344 GLN A C 1
ATOM 2511 O O . GLN A 1 344 ? -2.557 3.063 2.459 1.00 89.69 344 GLN A O 1
ATOM 2516 N N . ASP A 1 345 ? -0.973 1.666 1.686 1.00 92.56 345 ASP A N 1
ATOM 2517 C CA . ASP A 1 345 ? -1.789 0.444 1.687 1.00 92.56 345 ASP A CA 1
ATOM 2518 C C . ASP A 1 345 ? -2.402 0.195 3.069 1.00 92.56 345 ASP A C 1
ATOM 2520 O O . ASP A 1 345 ? -3.598 -0.030 3.196 1.00 92.56 345 ASP A O 1
ATOM 2524 N N . ILE A 1 346 ? -1.616 0.289 4.143 1.00 92.06 346 ILE A N 1
ATOM 2525 C CA . ILE A 1 346 ? -2.135 0.093 5.508 1.00 92.06 346 ILE A CA 1
ATOM 2526 C C . ILE A 1 346 ? -3.119 1.205 5.881 1.00 92.06 346 ILE A C 1
ATOM 2528 O O . ILE A 1 346 ? -4.168 0.959 6.478 1.00 92.06 346 ILE A O 1
ATOM 2532 N N . PHE A 1 347 ? -2.782 2.439 5.519 1.00 91.25 347 PHE A N 1
ATOM 2533 C CA . PHE A 1 347 ? -3.574 3.612 5.836 1.00 91.25 347 PHE A CA 1
ATOM 2534 C C . PHE A 1 347 ? -4.964 3.587 5.199 1.00 91.25 347 PHE A C 1
ATOM 2536 O O . PHE A 1 347 ? -5.935 3.898 5.886 1.00 91.25 347 PHE A O 1
ATOM 2543 N N . ILE A 1 348 ? -5.085 3.194 3.929 1.00 94.81 348 ILE A N 1
ATOM 2544 C CA . ILE A 1 348 ? -6.380 3.156 3.231 1.00 94.81 348 ILE A CA 1
ATOM 2545 C C . ILE A 1 348 ? -7.308 2.035 3.725 1.00 94.81 348 ILE A C 1
ATOM 2547 O O . ILE A 1 348 ? -8.505 2.095 3.472 1.00 94.81 348 ILE A O 1
ATOM 2551 N N . HIS A 1 349 ? -6.792 1.048 4.461 1.00 97.12 349 HIS A N 1
ATOM 2552 C CA . HIS A 1 349 ? -7.606 0.025 5.132 1.00 97.12 349 HIS A CA 1
ATOM 2553 C C . HIS A 1 349 ? -7.979 0.400 6.569 1.00 97.12 349 HIS A C 1
ATOM 2555 O O . HIS A 1 349 ? -8.826 -0.242 7.185 1.00 97.12 349 HIS A O 1
ATOM 2561 N N . ALA A 1 350 ? -7.324 1.404 7.153 1.00 94.00 350 ALA A N 1
ATOM 2562 C CA . ALA A 1 350 ? -7.531 1.732 8.552 1.00 94.00 350 ALA A CA 1
ATOM 2563 C C . ALA A 1 350 ? -8.978 2.170 8.821 1.00 94.00 350 ALA A C 1
ATOM 2565 O O . ALA A 1 350 ? -9.578 2.917 8.046 1.00 94.00 350 ALA A O 1
ATOM 2566 N N . ASN A 1 351 ? -9.518 1.783 9.978 1.00 95.12 351 ASN A N 1
ATOM 2567 C CA . ASN A 1 351 ? -10.875 2.110 10.426 1.00 95.12 351 ASN A CA 1
ATOM 2568 C C . ASN A 1 351 ? -11.008 3.585 10.859 1.00 95.12 351 ASN A C 1
ATOM 2570 O O . ASN A 1 351 ? -11.373 3.898 11.995 1.00 95.12 351 ASN A O 1
ATOM 2574 N N . LEU A 1 352 ? -10.688 4.516 9.964 1.00 87.62 352 LEU A N 1
ATOM 2575 C CA . LEU A 1 352 ? -10.640 5.949 10.224 1.00 87.62 352 LEU A CA 1
ATOM 2576 C C . LEU A 1 352 ? -11.750 6.660 9.452 1.00 87.62 352 LEU A C 1
ATOM 2578 O O . LEU A 1 352 ? -11.843 6.567 8.229 1.00 87.62 352 LEU A O 1
ATOM 2582 N N . ARG A 1 353 ? -12.572 7.441 10.159 1.00 86.50 353 ARG A N 1
ATOM 2583 C CA . ARG A 1 353 ? -13.618 8.276 9.557 1.00 86.50 353 ARG A CA 1
ATOM 2584 C C . ARG A 1 353 ? -13.011 9.518 8.907 1.00 86.50 353 ARG A C 1
ATOM 2586 O O . ARG A 1 353 ? -13.140 10.627 9.427 1.00 86.50 353 ARG A O 1
ATOM 2593 N N . MET A 1 354 ? -12.349 9.333 7.770 1.00 79.94 354 MET A N 1
ATOM 2594 C CA . MET A 1 354 ? -11.632 10.401 7.081 1.00 79.94 354 MET A CA 1
ATOM 2595 C C . MET A 1 354 ? -11.976 10.475 5.594 1.00 79.94 354 MET A C 1
ATOM 2597 O O . MET A 1 354 ? -11.892 9.486 4.876 1.00 79.94 354 MET A O 1
ATOM 2601 N N . THR A 1 355 ? -12.345 11.677 5.143 1.00 72.38 355 THR A N 1
ATOM 2602 C CA . THR A 1 355 ? -12.844 11.942 3.781 1.00 72.38 355 THR A CA 1
ATOM 2603 C C . THR A 1 355 ? -12.033 13.006 3.021 1.00 72.38 355 THR A C 1
ATOM 2605 O O . THR A 1 355 ? -12.385 13.346 1.897 1.00 72.38 355 THR A O 1
ATOM 2608 N N . CYS A 1 356 ? -10.965 13.548 3.630 1.00 75.19 356 CYS A N 1
ATOM 2609 C CA . CYS A 1 356 ? -9.954 14.490 3.099 1.00 75.19 356 CYS A CA 1
ATOM 2610 C C . CYS A 1 356 ? -10.420 15.672 2.210 1.00 75.19 356 CYS A C 1
ATOM 2612 O O . CYS A 1 356 ? -9.586 16.320 1.578 1.00 75.19 356 CYS A O 1
ATOM 2614 N N . GLY A 1 357 ? -11.712 16.011 2.159 1.00 82.44 357 GLY A N 1
ATOM 2615 C CA . GLY A 1 357 ? -12.209 17.150 1.380 1.00 82.44 357 GLY A CA 1
ATOM 2616 C C . GLY A 1 357 ? -11.802 17.063 -0.104 1.00 82.44 357 GLY A C 1
ATOM 2617 O O . GLY A 1 357 ? -12.010 16.011 -0.709 1.00 82.44 357 GLY A O 1
ATOM 2618 N N . PRO A 1 358 ? -11.237 18.128 -0.707 1.00 83.62 358 PRO A N 1
ATOM 2619 C CA . PRO A 1 358 ? -10.714 18.105 -2.079 1.00 83.62 358 PRO A CA 1
ATOM 2620 C C . PRO A 1 358 ? -9.490 17.200 -2.283 1.00 83.62 358 PRO A C 1
ATOM 2622 O O . PRO A 1 358 ? -9.272 16.717 -3.389 1.00 83.62 358 PRO A O 1
ATOM 2625 N N . LEU A 1 359 ? -8.703 16.916 -1.237 1.00 84.44 359 LEU A N 1
ATOM 2626 C CA . LEU A 1 359 ? -7.516 16.058 -1.364 1.00 84.44 359 LEU A CA 1
ATOM 2627 C C . LEU A 1 359 ? -7.868 14.591 -1.637 1.00 84.44 359 LEU A C 1
ATOM 2629 O O . LEU A 1 359 ? -6.995 13.840 -2.056 1.00 84.44 359 LEU A O 1
ATOM 2633 N N . ARG A 1 360 ? -9.139 14.193 -1.481 1.00 82.44 360 ARG A N 1
ATOM 2634 C CA . ARG A 1 360 ? -9.624 12.838 -1.797 1.00 82.44 360 ARG A CA 1
ATOM 2635 C C . ARG A 1 360 ? -9.436 12.423 -3.259 1.00 82.44 360 ARG A C 1
ATOM 2637 O O . ARG A 1 360 ? -9.575 11.250 -3.565 1.00 82.44 360 ARG A O 1
ATOM 2644 N N . TRP A 1 361 ? -9.172 13.377 -4.153 1.00 85.19 361 TRP A N 1
ATOM 2645 C CA . TRP A 1 361 ? -8.864 13.117 -5.561 1.00 85.19 361 TRP A CA 1
ATOM 2646 C C . TRP A 1 361 ? -7.381 12.817 -5.792 1.00 85.19 361 TRP A C 1
ATOM 2648 O O . TRP A 1 361 ? -7.032 12.159 -6.766 1.00 85.19 361 TRP A O 1
ATOM 2658 N N . LEU A 1 362 ? -6.510 13.292 -4.899 1.00 88.38 362 LEU A N 1
ATOM 2659 C CA . LEU A 1 362 ? -5.061 13.145 -5.015 1.00 88.38 362 LEU A CA 1
ATOM 2660 C C . LEU A 1 362 ? -4.524 12.048 -4.105 1.00 88.38 362 LEU A C 1
ATOM 2662 O O . LEU A 1 362 ? -3.617 11.343 -4.502 1.00 88.38 362 LEU A O 1
ATOM 2666 N N . ILE A 1 363 ? -5.064 11.889 -2.901 1.00 88.25 363 ILE A N 1
ATOM 2667 C CA . ILE A 1 363 ? -4.592 10.894 -1.940 1.00 88.25 363 ILE A CA 1
ATOM 2668 C C . ILE A 1 363 ? -5.752 9.962 -1.637 1.00 88.25 363 ILE A C 1
ATOM 2670 O O . ILE A 1 363 ? -6.809 10.410 -1.178 1.00 88.25 363 ILE A O 1
ATOM 2674 N N . ALA A 1 364 ? -5.555 8.672 -1.888 1.00 93.44 364 ALA A N 1
ATOM 2675 C CA . ALA A 1 364 ? -6.542 7.666 -1.551 1.00 93.44 364 ALA A CA 1
ATOM 2676 C C . ALA A 1 364 ? -6.751 7.667 -0.038 1.00 93.44 364 ALA A C 1
ATOM 2678 O O . ALA A 1 364 ? -5.818 7.756 0.762 1.00 93.44 364 ALA A O 1
ATOM 2679 N N . THR A 1 365 ? -8.018 7.637 0.342 1.00 92.38 365 THR A N 1
ATOM 2680 C CA . THR A 1 365 ? -8.458 7.724 1.732 1.00 92.38 365 THR A CA 1
ATOM 2681 C C . THR A 1 365 ? -9.032 6.387 2.174 1.00 92.38 365 THR A C 1
ATOM 2683 O O . THR A 1 365 ? -9.442 5.598 1.316 1.00 92.38 365 THR A O 1
ATOM 2686 N N . PRO A 1 366 ? -9.180 6.171 3.493 1.00 94.12 366 PRO A N 1
ATOM 2687 C CA . PRO A 1 366 ? -9.992 5.078 4.008 1.00 94.12 366 PRO A CA 1
ATOM 2688 C C . PRO A 1 366 ? -11.362 4.997 3.334 1.00 94.12 366 PRO A C 1
ATOM 2690 O O . PRO A 1 366 ? -11.772 3.937 2.889 1.00 94.12 366 PRO A O 1
ATOM 2693 N N . GLN A 1 367 ? -12.048 6.128 3.138 1.00 93.81 367 GLN A N 1
ATOM 2694 C CA . GLN A 1 367 ? -13.345 6.137 2.455 1.00 93.81 367 GLN A CA 1
ATOM 2695 C C . GLN A 1 367 ? -13.281 5.562 1.039 1.00 93.81 367 GLN A C 1
ATOM 2697 O O . GLN A 1 367 ? -14.129 4.753 0.667 1.00 93.81 367 GLN A O 1
ATOM 2702 N N . PHE A 1 368 ? -12.293 5.988 0.255 1.00 96.00 368 PHE A N 1
ATOM 2703 C CA . PHE A 1 368 ? -12.123 5.552 -1.127 1.00 96.00 368 PHE A CA 1
ATOM 2704 C C . PHE A 1 368 ? -11.902 4.038 -1.218 1.00 96.00 368 PHE A C 1
ATOM 2706 O O . PHE A 1 368 ? -12.596 3.356 -1.973 1.00 96.00 368 PHE A O 1
ATOM 2713 N N . HIS A 1 369 ? -11.002 3.497 -0.399 1.00 97.38 369 HIS A N 1
ATOM 2714 C CA . HIS A 1 369 ? -10.673 2.077 -0.465 1.00 97.38 369 HIS A CA 1
ATOM 2715 C C . HIS A 1 369 ? -11.684 1.190 0.277 1.00 97.38 369 HIS A C 1
ATOM 2717 O O . HIS A 1 369 ? -11.931 0.055 -0.106 1.00 97.38 369 HIS A O 1
ATOM 2723 N N . HIS A 1 370 ? -12.389 1.709 1.278 1.00 97.25 370 HIS A N 1
ATOM 2724 C CA . HIS A 1 370 ? -13.526 0.994 1.854 1.00 97.25 370 HIS A CA 1
ATOM 2725 C C . HIS A 1 370 ? -14.639 0.792 0.814 1.00 97.25 370 HIS A C 1
ATOM 2727 O O . HIS A 1 370 ? -15.270 -0.262 0.813 1.00 97.25 370 HIS A O 1
ATOM 2733 N N . TRP A 1 371 ? -14.875 1.768 -0.078 1.00 97.50 371 TRP A N 1
ATOM 2734 C CA . TRP A 1 371 ? -15.782 1.584 -1.220 1.00 97.50 371 TRP A CA 1
ATOM 2735 C C . TRP A 1 371 ? -15.290 0.521 -2.200 1.00 97.50 371 TRP A C 1
ATOM 2737 O O . TRP A 1 371 ? -16.113 -0.216 -2.721 1.00 97.50 371 TRP A O 1
ATOM 2747 N N . HIS A 1 372 ? -13.981 0.372 -2.386 1.00 98.00 372 HIS A N 1
ATOM 2748 C CA . HIS A 1 372 ? -13.420 -0.733 -3.164 1.00 98.00 372 HIS A CA 1
ATOM 2749 C C . HIS A 1 372 ? -13.749 -2.112 -2.552 1.00 98.00 372 HIS A C 1
ATOM 2751 O O . HIS A 1 372 ? -14.096 -3.056 -3.255 1.00 98.00 372 HIS A O 1
ATOM 2757 N N . HIS A 1 373 ? -13.715 -2.217 -1.220 1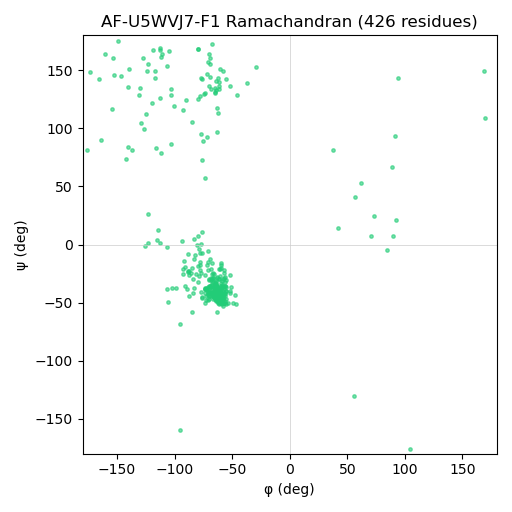.00 97.88 373 HIS A N 1
ATOM 2758 C CA . HIS A 1 373 ? -14.078 -3.427 -0.463 1.00 97.88 373 HIS A CA 1
ATOM 2759 C C . HIS A 1 373 ? -15.583 -3.597 -0.209 1.00 97.88 373 HIS A C 1
ATOM 2761 O O . HIS A 1 373 ? -16.002 -4.489 0.534 1.00 97.88 373 HIS A O 1
ATOM 2767 N N . ALA A 1 374 ? -16.412 -2.721 -0.770 1.00 97.19 374 ALA A N 1
ATOM 2768 C CA . ALA A 1 374 ? -17.838 -2.722 -0.513 1.00 97.19 374 ALA A CA 1
ATOM 2769 C C . ALA A 1 374 ? -18.530 -3.929 -1.150 1.00 97.19 374 ALA A C 1
ATOM 2771 O O . ALA A 1 374 ? -18.374 -4.213 -2.334 1.00 97.19 374 ALA A O 1
ATOM 2772 N N . ARG A 1 375 ? -19.428 -4.555 -0.387 1.00 95.62 375 ARG A N 1
ATOM 2773 C CA . ARG A 1 375 ? -20.299 -5.620 -0.902 1.00 95.62 375 ARG A CA 1
ATOM 2774 C C . ARG A 1 375 ? -21.456 -5.090 -1.764 1.00 95.62 375 ARG A C 1
ATOM 2776 O O . ARG A 1 375 ? -22.208 -5.866 -2.343 1.00 95.62 375 ARG A O 1
ATOM 2783 N N . GLN A 1 376 ? -21.639 -3.772 -1.838 1.00 95.50 376 GLN A N 1
ATOM 2784 C CA . GLN A 1 376 ? -22.742 -3.172 -2.587 1.00 95.50 376 GLN A CA 1
ATOM 2785 C C . GLN A 1 376 ? -22.476 -3.243 -4.103 1.00 95.50 376 GLN A C 1
ATOM 2787 O O . GLN A 1 376 ? -21.429 -2.759 -4.532 1.00 95.50 376 GLN A O 1
ATOM 2792 N N . PRO A 1 377 ? -23.424 -3.738 -4.926 1.00 94.81 377 PRO A N 1
ATOM 2793 C CA . PRO A 1 377 ? -23.212 -3.920 -6.366 1.00 94.81 377 PRO A CA 1
ATOM 2794 C C . PRO A 1 377 ? -22.771 -2.665 -7.124 1.00 94.81 377 PRO A C 1
ATOM 2796 O O . PRO A 1 377 ? -22.031 -2.756 -8.096 1.00 94.81 377 PRO A O 1
ATOM 2799 N N . GLN A 1 378 ? -23.191 -1.477 -6.677 1.00 94.81 378 GLN A N 1
ATOM 2800 C CA . GLN A 1 378 ? -22.829 -0.203 -7.310 1.00 94.81 378 GLN A CA 1
ATOM 2801 C C . GLN A 1 378 ? -21.339 0.148 -7.176 1.00 94.81 378 GLN A C 1
ATOM 2803 O O . GLN A 1 378 ? -20.872 1.049 -7.864 1.00 94.81 378 GLN A O 1
ATOM 2808 N N . ALA A 1 379 ? -20.621 -0.514 -6.268 1.00 96.00 379 ALA A N 1
ATOM 2809 C CA . ALA A 1 379 ? -19.208 -0.283 -5.999 1.00 96.00 379 ALA A CA 1
ATOM 2810 C C . ALA A 1 379 ? -18.300 -1.403 -6.545 1.00 96.00 379 ALA A C 1
ATOM 2812 O O . ALA A 1 379 ? -17.078 -1.308 -6.432 1.00 96.00 379 ALA A O 1
ATOM 2813 N N . TYR A 1 380 ? -18.865 -2.455 -7.146 1.00 95.56 380 TYR A N 1
ATOM 2814 C CA . TYR A 1 380 ? -18.074 -3.532 -7.740 1.00 95.56 380 TYR A CA 1
ATOM 2815 C C . TYR A 1 380 ? -17.195 -3.008 -8.869 1.00 95.56 380 TYR A C 1
ATOM 2817 O O . TYR A 1 380 ? -17.646 -2.203 -9.679 1.00 95.56 380 TYR A O 1
ATOM 2825 N N . ASN A 1 381 ? -15.959 -3.510 -8.944 1.00 97.12 381 ASN A N 1
ATOM 2826 C CA . ASN A 1 381 ? -15.003 -3.154 -9.993 1.00 97.12 381 ASN A CA 1
ATOM 2827 C C . ASN A 1 381 ? -14.721 -1.642 -10.083 1.00 97.12 381 ASN A C 1
ATOM 2829 O O . ASN A 1 381 ? -14.608 -1.064 -11.164 1.00 97.12 381 ASN A O 1
ATOM 2833 N N . THR A 1 382 ? -14.603 -0.991 -8.925 1.00 98.00 382 THR A N 1
ATOM 2834 C CA . THR A 1 382 ? -14.258 0.433 -8.817 1.00 98.00 382 THR A CA 1
ATOM 2835 C C . THR A 1 382 ? -13.081 0.640 -7.871 1.00 98.00 382 THR A C 1
ATOM 2837 O O . THR A 1 382 ? -12.811 -0.212 -7.026 1.00 98.00 382 THR A O 1
ATOM 2840 N N . ASN A 1 383 ? -12.405 1.787 -7.970 1.00 98.19 383 ASN A N 1
ATOM 2841 C CA . ASN A 1 383 ? -11.398 2.263 -7.013 1.00 98.19 383 ASN A CA 1
ATOM 2842 C C . ASN A 1 383 ? -10.155 1.359 -6.857 1.00 98.19 383 ASN A C 1
ATOM 2844 O O . ASN A 1 383 ? -9.785 0.983 -5.744 1.00 98.19 383 ASN A O 1
ATOM 2848 N N . TYR A 1 384 ? -9.489 1.023 -7.960 1.00 98.31 384 TYR A N 1
ATOM 2849 C CA . TYR A 1 384 ? -8.322 0.133 -7.964 1.00 98.31 384 TYR A CA 1
ATOM 2850 C C . TYR A 1 384 ? -7.011 0.793 -7.496 1.00 98.31 384 TYR A C 1
ATOM 2852 O O . TYR A 1 384 ? -6.092 0.097 -7.065 1.00 98.31 384 TYR A O 1
ATOM 2860 N N . ALA A 1 385 ? -6.859 2.112 -7.597 1.00 97.19 385 ALA A N 1
ATOM 2861 C CA . ALA A 1 385 ? -5.611 2.788 -7.247 1.00 97.19 385 ALA A CA 1
ATOM 2862 C C . ALA A 1 385 ? -5.398 2.845 -5.725 1.00 97.19 385 ALA A C 1
ATOM 2864 O O . ALA A 1 385 ? -6.265 3.298 -4.988 1.00 97.19 385 ALA A O 1
ATOM 2865 N N . ALA A 1 386 ? -4.218 2.460 -5.236 1.00 91.75 386 ALA A N 1
ATOM 2866 C CA . ALA A 1 386 ? -3.922 2.496 -3.801 1.00 91.75 386 ALA A CA 1
ATOM 2867 C C . ALA A 1 386 ? -3.452 3.881 -3.316 1.00 91.75 386 ALA A C 1
ATOM 2869 O O . ALA A 1 386 ? -3.692 4.262 -2.169 1.00 91.75 386 ALA A O 1
ATOM 2870 N N . GLU A 1 387 ? -2.799 4.664 -4.180 1.00 91.62 387 GLU A N 1
ATOM 2871 C CA . GLU A 1 387 ? -2.212 5.953 -3.801 1.00 91.62 387 GLU A CA 1
ATOM 2872 C C . GLU A 1 387 ? -3.014 7.151 -4.313 1.00 91.62 387 GLU A C 1
ATOM 2874 O O . GLU A 1 387 ? -3.316 8.058 -3.536 1.00 91.62 387 GLU A O 1
ATOM 2879 N N . PHE A 1 388 ? -3.369 7.158 -5.604 1.00 95.25 388 PHE A N 1
ATOM 2880 C CA . PHE A 1 388 ? -3.907 8.336 -6.290 1.00 95.25 388 PHE A CA 1
ATOM 2881 C C . PHE A 1 388 ? -5.253 8.032 -6.982 1.00 95.25 388 PHE A C 1
ATOM 2883 O O . PHE A 1 388 ? -5.257 7.534 -8.109 1.00 95.25 388 PHE A O 1
ATOM 2890 N N . PRO A 1 389 ? -6.404 8.393 -6.377 1.00 95.81 389 PRO A N 1
ATOM 2891 C CA . PRO A 1 389 ? -7.744 8.189 -6.946 1.00 95.81 389 PRO A CA 1
ATOM 2892 C C . PRO A 1 389 ? -7.968 8.834 -8.315 1.00 95.81 389 PRO A C 1
ATOM 2894 O O . PRO A 1 389 ? -8.843 8.416 -9.069 1.00 95.81 389 PRO A O 1
ATOM 2897 N N . ILE A 1 390 ? -7.172 9.846 -8.669 1.00 96.12 390 ILE A N 1
ATOM 2898 C CA . ILE A 1 390 ? -7.175 10.430 -10.011 1.00 96.12 390 ILE A CA 1
ATOM 2899 C C . ILE A 1 390 ? -6.891 9.390 -11.101 1.00 96.12 390 ILE A C 1
ATOM 2901 O O . ILE A 1 390 ? -7.394 9.540 -12.206 1.00 96.12 390 ILE A O 1
ATOM 2905 N N . VAL A 1 391 ? -6.146 8.319 -10.810 1.00 97.88 391 VAL A N 1
ATOM 2906 C CA . VAL A 1 391 ? -5.907 7.244 -11.781 1.00 97.88 391 VAL A CA 1
ATOM 2907 C C . VAL A 1 391 ? -7.220 6.532 -12.113 1.00 97.88 391 VAL A C 1
ATOM 2909 O O . VAL A 1 391 ? -7.556 6.405 -13.286 1.00 97.88 391 VAL A O 1
ATOM 2912 N N . ASP A 1 392 ? -8.033 6.186 -11.114 1.00 98.44 392 ASP A N 1
ATOM 2913 C CA . ASP A 1 392 ? -9.387 5.670 -11.346 1.00 98.44 392 ASP A CA 1
ATOM 2914 C C . ASP A 1 392 ? -10.279 6.667 -12.088 1.00 98.44 392 ASP A C 1
ATOM 2916 O O . ASP A 1 392 ? -11.064 6.268 -12.944 1.00 98.44 392 ASP A O 1
ATOM 2920 N N . ALA A 1 393 ? -10.152 7.967 -11.806 1.00 96.94 393 ALA A N 1
ATOM 2921 C CA . ALA A 1 393 ? -10.897 8.990 -12.538 1.00 96.94 393 ALA A CA 1
ATOM 2922 C C . ALA A 1 393 ? -10.512 9.019 -14.028 1.00 96.94 393 ALA A C 1
ATOM 2924 O O . ALA A 1 393 ? -11.389 9.100 -14.885 1.00 96.94 393 ALA A O 1
ATOM 2925 N N . LEU A 1 394 ? -9.214 8.912 -14.336 1.00 97.62 394 LEU A N 1
ATOM 2926 C CA . LEU A 1 394 ? -8.688 8.887 -15.705 1.00 97.62 394 LEU A CA 1
ATOM 2927 C C . LEU A 1 394 ? -9.133 7.638 -16.477 1.00 97.62 394 LEU A C 1
ATOM 2929 O O . LEU A 1 394 ? -9.409 7.731 -17.670 1.00 97.62 394 LEU A O 1
ATOM 2933 N N . PHE A 1 395 ? -9.222 6.487 -15.808 1.00 97.62 395 PHE A N 1
ATOM 2934 C CA . PHE A 1 395 ? -9.641 5.223 -16.423 1.00 97.62 395 PHE A CA 1
ATOM 2935 C C . PHE A 1 395 ? -11.144 4.924 -16.293 1.00 97.62 395 PHE A C 1
ATOM 2937 O O . PHE A 1 395 ? -11.594 3.869 -16.743 1.00 97.62 395 PHE A O 1
ATOM 2944 N N . GLY A 1 396 ? -11.927 5.840 -15.714 1.00 97.62 396 GLY A N 1
ATOM 2945 C CA . GLY A 1 396 ? -13.383 5.722 -15.607 1.00 97.62 396 GLY A CA 1
ATOM 2946 C C . GLY A 1 396 ? -13.877 4.700 -14.577 1.00 97.62 396 GLY A C 1
ATOM 2947 O O . GLY A 1 396 ? -14.986 4.197 -14.716 1.00 97.62 396 GLY A O 1
ATOM 2948 N N . THR A 1 397 ? -13.076 4.387 -13.556 1.00 98.25 397 THR A N 1
ATOM 2949 C CA . THR A 1 397 ? -13.380 3.381 -12.518 1.00 98.25 397 THR A CA 1
ATOM 2950 C C . THR A 1 397 ? -13.546 3.988 -11.121 1.00 98.25 397 THR A C 1
ATOM 2952 O O . THR A 1 397 ? -13.579 3.267 -10.130 1.00 98.25 397 THR A O 1
ATOM 2955 N N . LEU A 1 398 ? -13.661 5.316 -11.012 1.00 97.50 398 LEU A N 1
ATOM 2956 C CA . LEU A 1 398 ? -13.840 6.008 -9.734 1.00 97.50 398 LEU A CA 1
ATOM 2957 C C . LEU A 1 398 ? -15.295 5.949 -9.246 1.00 97.50 398 LEU A C 1
ATOM 2959 O O . LEU A 1 398 ? -16.199 6.470 -9.898 1.00 97.50 398 LEU A O 1
ATOM 2963 N N . TYR A 1 399 ? -15.494 5.461 -8.025 1.00 96.62 399 TYR A N 1
ATOM 2964 C CA . TYR A 1 399 ? -16.755 5.528 -7.294 1.00 96.62 399 TYR A CA 1
ATOM 2965 C C . TYR A 1 399 ? -16.549 6.092 -5.884 1.00 96.62 399 TYR A C 1
ATOM 2967 O O . TYR A 1 399 ? -16.053 5.426 -4.978 1.00 96.62 399 TYR A O 1
ATOM 2975 N N . LEU A 1 400 ? -16.937 7.351 -5.673 1.00 91.94 400 LEU A N 1
ATOM 2976 C CA . LEU A 1 400 ? -16.719 8.038 -4.396 1.00 91.94 400 LEU A CA 1
ATOM 2977 C C . LEU A 1 400 ? -17.902 8.946 -4.024 1.00 91.94 400 LEU A C 1
ATOM 2979 O O . LEU A 1 400 ? -17.806 10.174 -4.130 1.00 91.94 400 LEU A O 1
ATOM 2983 N N . PRO A 1 401 ? -19.045 8.373 -3.601 1.00 90.44 401 PRO A N 1
ATOM 2984 C CA . PRO A 1 401 ? -20.223 9.156 -3.252 1.00 90.44 401 PRO A CA 1
ATOM 2985 C C . PRO A 1 401 ? -19.970 10.048 -2.027 1.00 90.44 401 PRO A C 1
ATOM 2987 O O . PRO A 1 401 ? -19.504 9.608 -0.972 1.00 90.44 401 PRO A O 1
ATOM 2990 N N . THR A 1 402 ? -20.323 11.328 -2.151 1.00 83.69 402 THR A N 1
ATOM 2991 C CA . THR A 1 402 ? -20.129 12.323 -1.088 1.00 83.69 402 THR A CA 1
ATOM 2992 C C . THR A 1 402 ? -20.962 11.985 0.149 1.00 83.69 402 THR A C 1
ATOM 2994 O O . THR A 1 402 ? -22.153 11.702 0.052 1.00 83.69 402 THR A O 1
ATOM 2997 N N . GLY A 1 403 ? -20.338 12.044 1.329 1.00 82.88 403 GLY A N 1
ATOM 2998 C CA . GLY A 1 403 ? -21.024 11.883 2.617 1.00 82.88 403 GLY A CA 1
ATOM 2999 C C . GLY A 1 403 ? -21.528 10.468 2.920 1.00 82.88 403 GLY A C 1
ATOM 3000 O O . GLY A 1 403 ? -22.220 10.283 3.917 1.00 82.88 403 GLY A O 1
ATOM 3001 N N . ARG A 1 404 ? -21.187 9.470 2.094 1.00 91.06 404 ARG A N 1
ATOM 3002 C CA . ARG A 1 404 ? -21.609 8.077 2.280 1.00 91.06 404 ARG A CA 1
ATOM 3003 C C . ARG A 1 404 ? -20.421 7.155 2.514 1.00 91.06 404 ARG A C 1
ATOM 3005 O O . ARG A 1 404 ? -19.332 7.371 1.984 1.00 91.06 404 ARG A O 1
ATOM 3012 N N . TRP A 1 405 ? -20.668 6.107 3.282 1.00 94.50 405 TRP A N 1
ATOM 3013 C CA . TRP A 1 405 ? -19.741 5.008 3.519 1.00 94.50 405 TRP A CA 1
ATOM 3014 C C . TRP A 1 405 ? -20.411 3.692 3.115 1.00 94.50 405 TRP A C 1
ATOM 3016 O O . TRP A 1 405 ? -21.645 3.627 3.148 1.00 94.50 405 TRP A O 1
ATOM 3026 N N . PRO A 1 406 ? -19.632 2.657 2.766 1.00 95.81 406 PRO A N 1
ATOM 3027 C CA . PRO A 1 406 ? -20.167 1.322 2.526 1.00 95.81 406 PRO A CA 1
ATOM 3028 C C . PRO A 1 406 ? -20.963 0.833 3.729 1.00 95.81 406 PRO A C 1
ATOM 3030 O O . PRO A 1 406 ? -20.558 1.075 4.870 1.00 95.81 406 PRO A O 1
ATOM 3033 N N . ALA A 1 407 ? -22.068 0.128 3.490 1.00 94.62 407 ALA A N 1
ATOM 3034 C CA . ALA A 1 407 ? -22.874 -0.469 4.558 1.00 94.62 407 ALA A CA 1
ATOM 3035 C C . ALA A 1 407 ? -22.216 -1.747 5.102 1.00 94.62 407 ALA A C 1
ATOM 3037 O O . ALA A 1 407 ? -22.109 -1.938 6.316 1.00 94.62 407 ALA A O 1
ATOM 3038 N N . GLU A 1 408 ? -21.678 -2.556 4.196 1.00 94.62 408 GLU A N 1
ATOM 3039 C CA . GLU A 1 408 ? -21.043 -3.850 4.445 1.00 94.62 408 GLU A CA 1
ATOM 3040 C C . GLU A 1 408 ? -19.786 -4.023 3.587 1.00 94.62 408 GLU A C 1
ATOM 3042 O O . GLU A 1 408 ? -19.712 -3.488 2.473 1.00 94.62 408 GLU A O 1
ATOM 3047 N N . TYR A 1 409 ? -18.843 -4.804 4.114 1.00 96.06 409 TYR A N 1
ATOM 3048 C CA . TYR A 1 409 ? -17.632 -5.259 3.434 1.00 96.06 409 TYR A CA 1
ATOM 3049 C C . TYR A 1 409 ? -17.691 -6.769 3.221 1.00 96.06 409 TYR A C 1
ATOM 3051 O O . TYR A 1 409 ? -18.498 -7.461 3.853 1.00 96.06 409 TYR A O 1
ATOM 3059 N N . GLY A 1 410 ? -16.793 -7.279 2.391 1.00 94.19 410 GLY A N 1
ATOM 3060 C CA . GLY A 1 410 ? -16.691 -8.702 2.125 1.00 94.19 410 GLY A CA 1
ATOM 3061 C C . GLY A 1 410 ? -17.255 -9.080 0.761 1.00 94.19 410 GLY A C 1
ATOM 3062 O O . GLY A 1 410 ? -17.737 -8.246 -0.005 1.00 94.19 410 GLY A O 1
ATOM 3063 N N . ILE A 1 411 ? -17.260 -10.383 0.511 1.00 93.12 411 ILE A N 1
ATOM 3064 C CA . ILE A 1 411 ? -17.875 -11.011 -0.658 1.00 93.12 411 ILE A CA 1
ATOM 3065 C C . ILE A 1 411 ? -18.984 -11.971 -0.222 1.00 93.12 411 ILE A C 1
ATOM 3067 O O . ILE A 1 411 ? -19.097 -12.311 0.959 1.00 93.12 411 ILE A O 1
ATOM 3071 N N . ASP A 1 412 ? -19.790 -12.412 -1.187 1.00 86.88 412 ASP A N 1
ATOM 3072 C CA . ASP A 1 412 ? -20.878 -13.371 -0.957 1.00 86.88 412 ASP A CA 1
ATOM 3073 C C . ASP A 1 412 ? -20.380 -14.773 -0.595 1.00 86.88 412 ASP A C 1
ATOM 3075 O O . ASP A 1 412 ? -21.105 -15.555 0.014 1.00 86.88 412 ASP A O 1
ATOM 3079 N N . ASP A 1 413 ? -19.131 -15.082 -0.931 1.00 85.62 413 ASP A N 1
ATOM 3080 C CA . ASP A 1 413 ? -18.524 -16.360 -0.615 1.00 85.62 413 ASP A CA 1
ATOM 3081 C C . ASP A 1 413 ? -18.095 -16.477 0.855 1.00 85.62 413 ASP A C 1
ATOM 3083 O O . ASP A 1 413 ? -17.522 -15.556 1.446 1.00 85.62 413 ASP A O 1
ATOM 3087 N N . ASP A 1 414 ? -18.252 -17.675 1.418 1.00 83.94 414 ASP A N 1
ATOM 3088 C CA . ASP A 1 414 ? -17.740 -17.987 2.748 1.00 83.94 414 ASP A CA 1
ATOM 3089 C C . ASP A 1 414 ? -16.272 -18.411 2.691 1.00 83.94 414 ASP A C 1
ATOM 3091 O O . ASP A 1 414 ? -15.909 -19.519 2.280 1.00 83.94 414 ASP A O 1
ATOM 3095 N N . GLN A 1 415 ? -15.404 -17.501 3.127 1.00 88.25 415 GLN A N 1
ATOM 3096 C CA . GLN A 1 415 ? -13.987 -17.784 3.284 1.00 88.25 415 GLN A CA 1
ATOM 3097 C C . GLN A 1 415 ? -13.762 -18.843 4.376 1.00 88.25 415 GLN A C 1
ATOM 3099 O O . GLN A 1 415 ? -14.314 -18.728 5.473 1.00 88.25 415 GLN A O 1
ATOM 3104 N N . PRO A 1 416 ? -12.901 -19.852 4.140 1.00 91.25 416 PRO A N 1
ATOM 3105 C CA . PRO A 1 416 ? -12.533 -20.786 5.190 1.00 91.25 416 PRO A CA 1
ATOM 3106 C C . PRO A 1 416 ? -11.672 -20.119 6.274 1.00 91.25 416 PRO A C 1
ATOM 3108 O O . PRO A 1 416 ? -10.783 -19.316 5.988 1.00 91.25 416 PRO A O 1
ATOM 3111 N N . ASP A 1 417 ? -11.867 -20.530 7.525 1.00 89.38 417 ASP A N 1
ATOM 3112 C CA . ASP A 1 417 ? -11.041 -20.061 8.637 1.00 89.38 417 ASP A CA 1
ATOM 3113 C C . ASP A 1 417 ? -9.597 -20.591 8.547 1.00 89.38 417 ASP A C 1
ATOM 3115 O O . ASP A 1 417 ? -9.349 -21.791 8.379 1.00 89.38 417 ASP A O 1
ATOM 3119 N N . GLY A 1 418 ? -8.638 -19.687 8.749 1.00 91.31 418 GLY A N 1
ATOM 3120 C CA . GLY A 1 418 ? -7.227 -20.003 8.959 1.00 91.31 418 GLY A CA 1
ATOM 3121 C C . GLY A 1 418 ? -6.361 -19.975 7.696 1.00 91.31 418 GLY A C 1
ATOM 3122 O O . GLY A 1 418 ? -6.751 -20.425 6.620 1.00 91.31 418 GLY A O 1
ATOM 3123 N N . TYR A 1 419 ? -5.122 -19.510 7.874 1.00 92.44 419 TYR A N 1
ATOM 3124 C CA . TYR A 1 419 ? -4.172 -19.197 6.799 1.00 92.44 419 TYR A CA 1
ATOM 3125 C C . TYR A 1 419 ? -4.008 -20.309 5.750 1.00 92.44 419 TYR A C 1
ATOM 3127 O O . TYR A 1 419 ? -4.139 -20.064 4.557 1.00 92.44 419 TYR A O 1
ATOM 3135 N N . LEU A 1 420 ? -3.764 -21.556 6.174 1.00 93.38 420 LEU A N 1
ATOM 3136 C CA . LEU A 1 420 ? -3.512 -22.662 5.237 1.00 93.38 420 LEU A CA 1
ATOM 3137 C C . LEU A 1 420 ? -4.727 -22.985 4.364 1.00 93.38 420 LEU A C 1
ATOM 3139 O O . LEU A 1 420 ? -4.572 -23.331 3.195 1.00 93.38 420 LEU A O 1
ATOM 3143 N N . ARG A 1 421 ? -5.942 -22.865 4.912 1.00 94.50 421 ARG A N 1
ATOM 3144 C CA . ARG A 1 421 ? -7.162 -23.092 4.131 1.00 94.50 421 ARG A CA 1
ATOM 3145 C C . ARG A 1 421 ? -7.398 -21.944 3.155 1.00 94.50 421 ARG A C 1
ATOM 3147 O O . ARG A 1 421 ? -7.776 -22.206 2.020 1.00 94.50 421 ARG A O 1
ATOM 3154 N N . GLN A 1 422 ? -7.109 -20.711 3.569 1.00 94.69 422 GLN A N 1
ATOM 3155 C CA . GLN A 1 422 ? -7.184 -19.520 2.717 1.00 94.69 422 GLN A CA 1
ATOM 3156 C C . GLN A 1 422 ? -6.137 -19.533 1.596 1.00 94.69 422 GLN A C 1
ATOM 3158 O O . GLN A 1 422 ? -6.406 -19.026 0.514 1.00 94.69 422 GLN A O 1
ATOM 3163 N N . LEU A 1 423 ? -4.984 -20.178 1.807 1.00 94.44 423 LEU A N 1
ATOM 3164 C CA . LEU A 1 423 ? -3.952 -20.361 0.782 1.00 94.44 423 LEU A CA 1
ATOM 3165 C C . LEU A 1 423 ? -4.392 -21.320 -0.338 1.00 94.44 423 LEU A C 1
ATOM 3167 O O . LEU A 1 423 ? -4.050 -21.123 -1.497 1.00 94.44 423 LEU A O 1
ATOM 3171 N N . VAL A 1 424 ? -5.158 -22.362 -0.004 1.00 96.00 424 VAL A N 1
ATOM 3172 C CA . VAL A 1 424 ? -5.631 -23.364 -0.981 1.00 96.00 424 VAL A CA 1
ATOM 3173 C C . VAL A 1 424 ? -6.985 -22.982 -1.586 1.00 96.00 424 VAL A C 1
ATOM 3175 O O . VAL A 1 424 ? -7.341 -23.476 -2.652 1.00 96.00 424 VAL A O 1
ATOM 3178 N N . TRP A 1 425 ? -7.743 -22.094 -0.937 1.00 95.56 425 TRP A N 1
ATOM 3179 C CA . TRP A 1 425 ? -9.074 -21.676 -1.383 1.00 95.56 425 TRP A CA 1
ATOM 3180 C C . TRP A 1 425 ? -9.138 -21.195 -2.843 1.00 95.56 425 TRP A C 1
ATOM 3182 O O . TRP A 1 425 ? -10.038 -21.652 -3.544 1.00 95.56 425 TRP A O 1
ATOM 3192 N N . PRO A 1 426 ? -8.173 -20.404 -3.355 1.00 95.69 426 PRO A N 1
ATOM 3193 C CA . PRO A 1 426 ? -8.155 -19.989 -4.758 1.00 95.69 426 PRO A CA 1
ATOM 3194 C C . PRO A 1 426 ? -8.081 -21.137 -5.769 1.00 95.69 426 PRO A C 1
ATOM 3196 O O . PRO A 1 426 ? -8.401 -20.938 -6.934 1.00 95.69 426 PRO A O 1
ATOM 3199 N N . LEU A 1 427 ? -7.628 -22.325 -5.357 1.00 93.38 427 LEU A N 1
ATOM 3200 C CA . LEU A 1 427 ? -7.423 -23.474 -6.244 1.00 93.38 427 LEU A CA 1
ATOM 3201 C C . LEU A 1 427 ? -8.676 -24.347 -6.398 1.00 93.38 427 LEU A C 1
ATOM 3203 O O . LEU A 1 427 ? -8.669 -25.266 -7.216 1.00 93.38 427 LEU A O 1
ATOM 3207 N N . ARG A 1 428 ? -9.728 -24.079 -5.616 1.00 84.12 428 ARG A N 1
ATOM 3208 C CA . ARG A 1 428 ? -10.978 -24.852 -5.605 1.00 84.12 428 ARG A CA 1
ATOM 3209 C C . ARG A 1 428 ? -12.018 -24.329 -6.566 1.00 84.12 428 ARG A C 1
ATOM 3211 O O . ARG A 1 428 ? -12.089 -23.088 -6.717 1.00 84.12 428 ARG A O 1
#

Solvent-accessible surface area (backbone atoms only — not comparable to full-atom values): 23186 Å² total; per-residue (Å²): 142,83,82,85,85,74,81,75,58,75,70,75,76,48,47,69,53,51,53,52,38,49,53,33,48,51,53,50,39,52,50,29,50,50,50,24,50,49,43,55,63,69,21,76,88,67,73,48,76,64,52,55,51,51,29,52,51,30,50,51,50,29,54,53,53,49,50,53,48,51,41,42,76,74,66,50,51,66,75,51,71,70,52,51,53,50,42,49,52,52,26,54,52,18,46,58,39,27,75,78,40,46,87,68,8,48,61,44,29,53,37,34,48,46,42,55,51,38,41,55,46,42,39,47,52,56,47,48,60,65,42,68,79,52,85,88,81,77,92,80,91,87,90,85,90,86,86,89,89,87,84,89,88,88,88,83,89,78,51,76,70,44,50,56,49,46,49,55,50,44,50,54,45,49,52,38,55,70,44,38,64,61,50,51,50,50,51,50,52,50,46,67,53,48,51,58,46,34,72,73,40,41,60,61,100,70,63,96,77,42,93,63,45,70,40,24,52,48,30,40,60,55,33,55,44,50,30,53,53,45,37,53,48,44,35,66,50,55,14,50,57,50,28,72,77,41,57,67,68,58,23,51,51,47,48,69,44,55,70,68,58,46,50,56,54,48,52,55,49,27,43,53,23,27,22,52,31,40,43,44,28,65,73,36,71,76,43,22,39,35,38,48,53,36,39,46,49,64,72,72,27,46,59,48,58,31,33,50,34,50,66,43,54,24,48,26,52,36,41,22,46,29,59,45,54,25,48,29,55,47,71,68,60,51,54,55,51,52,52,51,52,54,53,39,46,29,50,23,31,24,30,40,68,46,67,64,71,82,48,40,48,58,40,42,31,20,52,44,41,42,26,38,36,19,55,51,76,94,29,58,92,26,37,50,29,64,53,33,33,47,56,17,54,75,73,73,30,58,59,76,66,84,99,64,75,60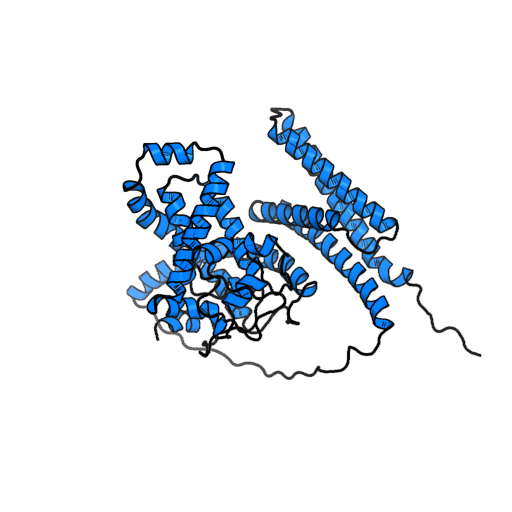,92,50,43,16,56,95,67,86,76,61,83,49,57,74,48,50,68,50,49,46,80,108

Mean predicted aligned error: 15.91 Å

Sequence (428 aa):
MNAALTRAEPEYRDGPVLAALGILYSAELIGLAGAAAFVTKGGHEHLDRGTTVLAVILVAAAAMAGWHAIRLLQGARVLKVTGLALQSALLITAIAIATVRPILGVPAVIVSAGVLVGWGRLARIGWRLAVADRPDLVASTATSASVGPAAARGSGGVSPGGIALVLVTSTLVLVALSMRGEMAVKLAILAIIFIPLERLFALRPLHVLRRGWRTDVVHYLVNGAARKVGLVGAVAVVGTVLQVLVPAAFRGNVAAASGWVQIVAALGITAVGGYAGHRAMHEVPVLWRFHRVHHSVREMDWLAAGHMHPLDQIAIRSAAVVPLYALGFGRVSLGAIVILLTVQDIFIHANLRMTCGPLRWLIATPQFHHWHHARQPQAYNTNYAAEFPIVDALFGTLYLPTGRWPAEYGIDDDQPDGYLRQLVWPLR

Radius of gyration: 25.04 Å; Cα contacts (8 Å, |Δi|>4): 470; chains: 1; bounding box: 65×67×80 Å

pLDDT: mean 78.49, std 19.43, range [26.03, 98.5]

InterPro domains:
  IPR006694 Fatty acid hydroxylase [PF04116] (264-397)
  IPR050307 Sterol desaturase-related [PTHR11863] (191-399)